Protein AF-0000000084755819 (afdb_homodimer)

Foldseek 3Di:
DQLQPLLDWADFQNAIFGLEAAEQQAQAPVLLAAGHPDLVLQLVQLLLRVVSPGQEYEYFCQRNNLRSLLSNQVNAPVHDPRHAYEYEAQWHADPVGDIDGQQALVSRVVRLVSSCVSNVHQAHEEYAYEDVVPPQAADDDESVRSLVSVVVVVVVVRYPAYAYERYDLVNVVVSVVVDDHQEYEYADWLQRHPCLVVQVVCLVVSHAYEHPDHPPDADPVLVVLLCVLCVVQVADSLLSGLLLQSVSGVRYRYHDYDSHNVVSSSNSNSSVDDRDPVSNVSSNVNND/DQLQPLLDWADFQNAIFGQEAAEQQAQAPVLLAAGHPDLVLLLVQLLLRVVSPGQEYEYFCQRNNLRSLLSNQVNAPVHDPRHAYEYEAQWHADPVGDIDGQQALVSRVVRLVSSCVSNVHQAHEEYAYEDVVPPQAADDDESVRSLVSVVVVVVVVRYPAYAYERYDLVNVVVSVVVDDHQEYEYADWLQRHPCLVVQVVCLVVSHAYEHPDHPPDADPVLVVLLCVLCVVQVADSLLSGLLLQSVSGVRYRYHDYDSHNVVSSSNSNSSVDDRDPVSNVSSNVNND

Structure (mmCIF, N/CA/C/O backbone):
data_AF-0000000084755819-model_v1
#
loop_
_entity.id
_entity.type
_entity.pdbx_description
1 polymer 'Aldo/keto reductase'
#
loop_
_atom_site.group_PDB
_atom_site.id
_atom_site.type_symbol
_atom_site.label_atom_id
_atom_site.label_alt_id
_atom_site.label_comp_id
_atom_site.label_asym_id
_atom_site.label_entity_id
_atom_site.label_seq_id
_atom_site.pdbx_PDB_ins_code
_atom_site.Cartn_x
_atom_site.Cartn_y
_atom_site.Cartn_z
_atom_site.occupancy
_atom_site.B_iso_or_equiv
_atom_site.auth_seq_id
_atom_site.auth_comp_id
_atom_site.auth_asym_id
_atom_site.auth_atom_id
_atom_site.pdbx_PDB_model_num
ATOM 1 N N . MET A 1 1 ? 19.719 18.703 23.875 1 52.47 1 MET A N 1
ATOM 2 C CA . MET A 1 1 ? 19.031 19.266 22.719 1 52.47 1 MET A CA 1
ATOM 3 C C . MET A 1 1 ? 18.078 18.25 22.094 1 52.47 1 MET A C 1
ATOM 5 O O . MET A 1 1 ? 18.391 17.062 22.016 1 52.47 1 MET A O 1
ATOM 9 N N . SER A 1 2 ? 16.766 18.609 21.938 1 78.69 2 SER A N 1
ATOM 10 C CA . SER A 1 2 ? 15.734 17.688 21.453 1 78.69 2 SER A CA 1
ATOM 11 C C . SER A 1 2 ? 16.047 17.172 20.047 1 78.69 2 SER A C 1
ATOM 13 O O . SER A 1 2 ? 16.672 17.891 19.266 1 78.69 2 SER A O 1
ATOM 15 N N . SER A 1 3 ? 16 15.883 19.922 1 88.38 3 SER A N 1
ATOM 16 C CA . SER A 1 3 ? 16.281 15.258 18.641 1 88.38 3 SER A CA 1
ATOM 17 C C . SER A 1 3 ? 15.578 15.992 17.5 1 88.38 3 SER A C 1
ATOM 19 O O . SER A 1 3 ? 16.047 15.977 16.359 1 88.38 3 SER A O 1
ATOM 21 N N . VAL A 1 4 ? 14.602 16.766 17.844 1 93.12 4 VAL A N 1
ATOM 22 C CA . VAL A 1 4 ? 13.781 17.453 16.859 1 93.12 4 VAL A CA 1
ATOM 23 C C . VAL A 1 4 ? 14.609 18.547 16.172 1 93.12 4 VAL A C 1
ATOM 25 O O . VAL A 1 4 ? 14.469 18.781 14.977 1 93.12 4 VAL A O 1
ATOM 28 N N . THR A 1 5 ? 15.5 19.141 16.906 1 91.94 5 THR A N 1
ATOM 29 C CA . THR A 1 5 ? 16.297 20.25 16.391 1 91.94 5 THR A CA 1
ATOM 30 C C . THR A 1 5 ? 17.266 19.781 15.312 1 91.94 5 THR A C 1
ATOM 32 O O . THR A 1 5 ? 17.734 20.578 14.508 1 91.94 5 THR A O 1
ATOM 35 N N . LEU A 1 6 ? 17.5 18.531 15.305 1 94.5 6 LEU A N 1
ATOM 36 C CA . LEU A 1 6 ? 18.438 17.953 14.336 1 94.5 6 LEU A CA 1
ATOM 37 C C . LEU A 1 6 ? 17.75 17.672 13.008 1 94.5 6 LEU A C 1
ATOM 39 O O . LEU A 1 6 ? 18.406 17.328 12.023 1 94.5 6 LEU A O 1
ATOM 43 N N . SER A 1 7 ? 16.422 17.875 12.914 1 96.25 7 SER A N 1
ATOM 44 C CA . SER A 1 7 ? 15.656 17.578 11.703 1 96.25 7 SER A CA 1
ATOM 45 C C . SER A 1 7 ? 15.836 18.672 10.656 1 96.25 7 SER A C 1
ATOM 47 O O . SER A 1 7 ? 15.484 18.484 9.492 1 96.25 7 SER A O 1
ATOM 49 N N . GLY A 1 8 ? 16.406 19.797 11.016 1 96.69 8 GLY A N 1
ATOM 50 C CA . GLY A 1 8 ? 16.469 20.953 10.148 1 96.69 8 GLY A CA 1
ATOM 51 C C . GLY A 1 8 ? 15.281 21.891 10.297 1 96.69 8 GLY A C 1
ATOM 52 O O . GLY A 1 8 ? 14.422 21.672 11.156 1 96.69 8 GLY A O 1
ATOM 53 N N . VAL A 1 9 ? 15.305 22.969 9.578 1 97.12 9 VAL A N 1
ATOM 54 C CA . VAL A 1 9 ? 14.281 24.016 9.703 1 97.12 9 VAL A CA 1
ATOM 55 C C . VAL A 1 9 ? 13.719 24.344 8.32 1 97.12 9 VAL A C 1
ATOM 57 O O . VAL A 1 9 ? 14.422 24.234 7.316 1 97.12 9 VAL A O 1
ATOM 60 N N . MET A 1 10 ? 12.461 24.688 8.273 1 97.19 10 MET A N 1
ATOM 61 C CA . MET A 1 10 ? 11.758 25.125 7.07 1 97.19 10 MET A CA 1
ATOM 62 C C . MET A 1 10 ? 10.773 26.25 7.383 1 97.19 10 MET A C 1
ATOM 64 O O . MET A 1 10 ? 10.289 26.359 8.508 1 97.19 10 MET A O 1
ATOM 68 N N . THR A 1 11 ? 10.641 27.062 6.434 1 97.12 11 THR A N 1
ATOM 69 C CA . THR A 1 11 ? 9.656 28.125 6.586 1 97.12 11 THR A CA 1
ATOM 70 C C . THR A 1 11 ? 8.258 27.625 6.238 1 97.12 11 THR A C 1
ATOM 72 O O . THR A 1 11 ? 8.062 27 5.191 1 97.12 11 THR A O 1
ATOM 75 N N . LEU A 1 12 ? 7.305 27.859 7.086 1 97.62 12 LEU A N 1
ATOM 76 C CA . LEU A 1 12 ? 5.879 27.625 6.887 1 97.62 12 LEU A CA 1
ATOM 77 C C . LEU A 1 12 ? 5.086 28.922 7.062 1 97.62 12 LEU A C 1
ATOM 79 O O . LEU A 1 12 ? 4.891 29.391 8.188 1 97.62 12 LEU A O 1
ATOM 83 N N . GLY A 1 13 ? 4.668 29.469 5.895 1 95.19 13 GLY A N 1
ATOM 84 C CA . GLY A 1 13 ? 4.203 30.844 5.957 1 95.19 13 GLY A CA 1
ATOM 85 C C . GLY A 1 13 ? 5.293 31.828 6.328 1 95.19 13 GLY A C 1
ATOM 86 O O . GLY A 1 13 ? 6.289 31.969 5.609 1 95.19 13 GLY A O 1
ATOM 87 N N . ASP A 1 14 ? 5.145 32.469 7.465 1 94.81 14 ASP A N 1
ATOM 88 C CA . ASP A 1 14 ? 6.168 33.375 7.918 1 94.81 14 ASP A CA 1
ATOM 89 C C . ASP A 1 14 ? 6.852 32.875 9.188 1 94.81 14 ASP A C 1
ATOM 91 O O . ASP A 1 14 ? 7.547 33.625 9.875 1 94.81 14 ASP A O 1
ATOM 95 N N . ARG A 1 15 ? 6.684 31.594 9.43 1 96.5 15 ARG A N 1
ATOM 96 C CA . ARG A 1 15 ? 7.273 31 10.625 1 96.5 15 ARG A CA 1
ATOM 97 C C . ARG A 1 15 ? 8.367 30 10.25 1 96.5 15 ARG A C 1
ATOM 99 O O . ARG A 1 15 ? 8.266 29.328 9.219 1 96.5 15 ARG A O 1
ATOM 106 N N . GLN A 1 16 ? 9.312 29.938 11.141 1 97.06 16 GLN A N 1
ATOM 107 C CA . GLN A 1 16 ? 10.297 28.859 11.062 1 97.06 16 GLN A CA 1
ATOM 108 C C . GLN A 1 16 ? 9.891 27.688 11.938 1 97.06 16 GLN A C 1
ATOM 110 O O . GLN A 1 16 ? 9.578 27.859 13.117 1 97.06 16 GLN A O 1
ATOM 115 N N . VAL A 1 17 ? 9.859 26.547 11.336 1 98.19 17 VAL A N 1
ATOM 116 C CA . VAL A 1 17 ? 9.5 25.344 12.094 1 98.19 17 VAL A CA 1
ATOM 117 C C . VAL A 1 17 ? 10.555 24.266 11.898 1 98.19 17 VAL A C 1
ATOM 119 O O . VAL A 1 17 ? 11.273 24.266 10.891 1 98.19 17 VAL A O 1
ATOM 122 N N . TYR A 1 18 ? 10.695 23.438 12.914 1 98.25 18 TYR A N 1
ATOM 123 C CA . TYR A 1 18 ? 11.516 22.25 12.719 1 98.25 18 TYR A CA 1
ATOM 124 C C . TYR A 1 18 ? 10.859 21.297 11.734 1 98.25 18 TYR A C 1
ATOM 126 O O . TYR A 1 18 ? 9.625 21.234 11.641 1 98.25 18 TYR A O 1
ATOM 134 N N . ARG A 1 19 ? 11.625 20.516 11.031 1 98.44 19 ARG A N 1
ATOM 135 C CA . ARG A 1 19 ? 11.102 19.734 9.922 1 98.44 19 ARG A CA 1
ATOM 136 C C . ARG A 1 19 ? 10.391 18.469 10.422 1 98.44 19 ARG A C 1
ATOM 138 O O . ARG A 1 19 ? 9.703 17.797 9.656 1 98.44 19 ARG A O 1
ATOM 145 N N . LEU A 1 20 ? 10.562 18.203 11.656 1 98.25 20 LEU A N 1
ATOM 146 C CA . LEU A 1 20 ? 9.82 17.109 12.281 1 98.25 20 LEU A CA 1
ATOM 147 C C . LEU A 1 20 ? 8.734 17.656 13.203 1 98.25 20 LEU A C 1
ATOM 149 O O . LEU A 1 20 ? 9.031 18.219 14.25 1 98.25 20 LEU A O 1
ATOM 153 N N . GLY A 1 21 ? 7.484 17.469 12.789 1 98.44 21 GLY A N 1
ATOM 154 C CA . GLY A 1 21 ? 6.316 17.859 13.562 1 98.44 21 GLY A CA 1
ATOM 155 C C . GLY A 1 21 ? 5.504 16.688 14.062 1 98.44 21 GLY A C 1
ATOM 156 O O . GLY A 1 21 ? 6.059 15.633 14.398 1 98.44 21 GLY A O 1
ATOM 157 N N . TYR A 1 22 ? 4.207 16.969 14.281 1 98.62 22 TYR A N 1
ATOM 158 C CA . TYR A 1 22 ? 3.303 15.953 14.789 1 98.62 22 TYR A CA 1
ATOM 159 C C . TYR A 1 22 ? 1.971 15.984 14.047 1 98.62 22 TYR A C 1
ATOM 161 O O . TYR A 1 22 ? 1.38 17.047 13.867 1 98.62 22 TYR A O 1
ATOM 169 N N . GLY A 1 23 ? 1.531 14.828 13.57 1 98.5 23 GLY A N 1
ATOM 170 C CA . GLY A 1 23 ? 0.205 14.695 12.992 1 98.5 23 GLY A CA 1
ATOM 171 C C . GLY A 1 23 ? -0.818 14.141 13.961 1 98.5 23 GLY A C 1
ATOM 172 O O . GLY A 1 23 ? -0.599 13.086 14.57 1 98.5 23 GLY A O 1
ATOM 173 N N . ALA A 1 24 ? -1.956 14.672 13.984 1 98.25 24 ALA A N 1
ATOM 174 C CA . ALA A 1 24 ? -2.875 14.422 15.094 1 98.25 24 ALA A CA 1
ATOM 175 C C . ALA A 1 24 ? -3.949 13.414 14.703 1 98.25 24 ALA A C 1
ATOM 177 O O . ALA A 1 24 ? -4.82 13.078 15.516 1 98.25 24 ALA A O 1
ATOM 178 N N . MET A 1 25 ? -3.924 12.875 13.516 1 96.06 25 MET A N 1
ATOM 179 C CA . MET A 1 25 ? -4.996 12.031 13 1 96.06 25 MET A CA 1
ATOM 180 C C . MET A 1 25 ? -5.223 10.828 13.906 1 96.06 25 MET A C 1
ATOM 182 O O . MET A 1 25 ? -6.363 10.445 14.156 1 96.06 25 MET A O 1
ATOM 186 N N . GLN A 1 26 ? -4.188 10.289 14.477 1 93.81 26 GLN A N 1
ATOM 187 C CA . GLN A 1 26 ? -4.246 9.031 15.227 1 93.81 26 GLN A CA 1
ATOM 188 C C . GLN A 1 26 ? -4.742 9.266 16.656 1 93.81 26 GLN A C 1
ATOM 190 O O . GLN A 1 26 ? -4.848 8.32 17.438 1 93.81 26 GLN A O 1
ATOM 195 N N . LEU A 1 27 ? -5.004 10.492 16.953 1 97.31 27 LEU A N 1
ATOM 196 C CA . LEU A 1 27 ? -5.543 10.789 18.281 1 97.31 27 LEU A CA 1
ATOM 197 C C . LEU A 1 27 ? -7.051 10.555 18.312 1 97.31 27 LEU A C 1
ATOM 199 O O . LEU A 1 27 ? -7.664 10.602 19.375 1 97.31 27 LEU A O 1
ATOM 203 N N . ALA A 1 28 ? -7.641 10.312 17.156 1 95.38 28 ALA A N 1
ATOM 204 C CA . ALA A 1 28 ? -9.047 9.922 17.094 1 95.38 28 ALA A CA 1
ATOM 205 C C . ALA A 1 28 ? -9.203 8.422 17.312 1 95.38 28 ALA A C 1
ATOM 207 O O . ALA A 1 28 ? -8.219 7.707 17.516 1 95.38 28 ALA A O 1
ATOM 208 N N . GLY A 1 29 ? -10.484 7.965 17.375 1 91.88 29 GLY A N 1
ATOM 209 C CA . GLY A 1 29 ? -10.758 6.543 17.516 1 91.88 29 GLY A CA 1
ATOM 210 C C . GLY A 1 29 ? -10.5 5.754 16.25 1 91.88 29 GLY A C 1
ATOM 211 O O . GLY A 1 29 ? -10.023 6.305 15.258 1 91.88 29 GLY A O 1
ATOM 212 N N . PRO A 1 30 ? -10.789 4.414 16.297 1 84.69 30 PRO A N 1
ATOM 213 C CA . PRO A 1 30 ? -10.625 3.57 15.109 1 84.69 30 PRO A CA 1
ATOM 214 C C . PRO A 1 30 ? -11.328 4.137 13.883 1 84.69 30 PRO A C 1
ATOM 216 O O . PRO A 1 30 ? -12.453 4.645 13.984 1 84.69 30 PRO A O 1
ATOM 219 N N . GLY A 1 31 ? -10.547 4.172 12.766 1 84.25 31 GLY A N 1
ATOM 220 C CA . GLY A 1 31 ? -11.102 4.75 11.547 1 84.25 31 GLY A CA 1
ATOM 221 C C . GLY A 1 31 ? -11.172 6.262 11.586 1 84.25 31 GLY A C 1
ATOM 222 O O . GLY A 1 31 ? -11.945 6.871 10.844 1 84.25 31 GLY A O 1
ATOM 223 N N . VAL A 1 32 ? -10.453 6.879 12.578 1 91.94 32 VAL A N 1
ATOM 224 C CA . VAL A 1 32 ? -10.406 8.328 12.758 1 91.94 32 VAL A CA 1
ATOM 225 C C . VAL A 1 32 ? -11.797 8.852 13.07 1 91.94 32 VAL A C 1
ATOM 227 O O . VAL A 1 32 ? -12.203 9.898 12.562 1 91.94 32 VAL A O 1
ATOM 230 N N . PHE A 1 33 ? -12.531 7.969 13.789 1 91.88 33 PHE A N 1
ATOM 231 C CA . PHE A 1 33 ? -13.914 8.297 14.133 1 91.88 33 PHE A CA 1
ATOM 232 C C . PHE A 1 33 ? -14.156 8.086 15.625 1 91.88 33 PHE A C 1
ATOM 234 O O . PHE A 1 33 ? -13.797 7.047 16.172 1 91.88 33 PHE A O 1
ATOM 241 N N . GLY A 1 34 ? -14.773 9.07 16.188 1 93.62 34 GLY A N 1
ATOM 242 C CA . GLY A 1 34 ? -15.031 8.984 17.609 1 93.62 34 GLY A CA 1
ATOM 243 C C . GLY A 1 34 ? -13.797 9.273 18.453 1 93.62 34 GLY A C 1
ATOM 244 O O . GLY A 1 34 ? -12.742 9.617 17.922 1 93.62 34 GLY A O 1
ATOM 245 N N . PRO A 1 35 ? -13.992 9.234 19.766 1 95.25 35 PRO A N 1
ATOM 246 C CA . PRO A 1 35 ? -12.898 9.523 20.703 1 95.25 35 PRO A CA 1
ATOM 247 C C . PRO A 1 35 ? -11.875 8.398 20.781 1 95.25 35 PRO A C 1
ATOM 249 O O . PRO A 1 35 ? -12.188 7.25 20.453 1 95.25 35 PRO A O 1
ATOM 252 N N . PRO A 1 36 ? -10.664 8.758 21.156 1 95.12 36 PRO A N 1
ATOM 253 C CA . PRO A 1 36 ? -9.695 7.695 21.438 1 95.12 36 PRO A CA 1
ATOM 254 C C . PRO A 1 36 ? -10.094 6.84 22.641 1 95.12 36 PRO A C 1
ATOM 256 O O . PRO A 1 36 ? -10.898 7.27 23.469 1 95.12 36 PRO A O 1
ATOM 259 N N . LYS A 1 37 ? -9.555 5.656 22.688 1 91.31 37 LYS A N 1
ATOM 260 C CA . LYS A 1 37 ? -9.781 4.75 23.812 1 91.31 37 LYS A CA 1
ATOM 261 C C . LYS A 1 37 ? -9.312 5.375 25.125 1 91.31 37 LYS A C 1
ATOM 263 O O . LYS A 1 37 ? -9.938 5.172 26.172 1 91.31 37 LYS A O 1
ATOM 268 N N . ASP A 1 38 ? -8.266 6.18 25.078 1 96.12 38 ASP A N 1
ATOM 269 C CA . ASP A 1 38 ? -7.672 6.805 26.25 1 96.12 38 ASP A CA 1
ATOM 270 C C . ASP A 1 38 ? -7.391 8.281 26.016 1 96.12 38 ASP A C 1
ATOM 272 O O . ASP A 1 38 ? -6.281 8.656 25.625 1 96.12 38 ASP A O 1
ATOM 276 N N . PRO A 1 39 ? -8.344 9.125 26.312 1 96.44 39 PRO A N 1
ATOM 277 C CA . PRO A 1 39 ? -8.164 10.562 26.078 1 96.44 39 PRO A CA 1
ATOM 278 C C . PRO A 1 39 ? -6.992 11.141 26.875 1 96.44 39 PRO A C 1
ATOM 280 O O . PRO A 1 39 ? -6.324 12.062 26.406 1 96.44 39 PRO A O 1
ATOM 283 N N . ASP A 1 40 ? -6.75 10.617 28.016 1 97.56 40 ASP A N 1
ATOM 284 C CA . ASP A 1 40 ? -5.633 11.109 28.812 1 97.56 40 ASP A CA 1
ATOM 285 C C . ASP A 1 40 ? -4.297 10.82 28.141 1 97.56 40 ASP A C 1
ATOM 287 O O . ASP A 1 40 ? -3.373 11.633 28.203 1 97.56 40 ASP A O 1
ATOM 291 N N . ALA A 1 41 ? -4.215 9.672 27.531 1 97.5 41 ALA A N 1
ATOM 292 C CA . ALA A 1 41 ? -3.006 9.344 26.781 1 97.5 41 ALA A CA 1
ATOM 293 C C . ALA A 1 41 ? -2.812 10.297 25.609 1 97.5 41 ALA A C 1
ATOM 295 O O . ALA A 1 41 ? -1.685 10.68 25.297 1 97.5 41 ALA A O 1
ATOM 296 N N . ALA A 1 42 ? -3.902 10.641 24.953 1 98 42 ALA A N 1
ATOM 297 C CA . ALA A 1 42 ? -3.848 11.586 23.844 1 98 42 ALA A CA 1
ATOM 298 C C . ALA A 1 42 ? -3.326 12.945 24.312 1 98 42 ALA A C 1
ATOM 300 O O . ALA A 1 42 ? -2.49 13.555 23.641 1 98 42 ALA A O 1
ATOM 301 N N . ILE A 1 43 ? -3.834 13.352 25.453 1 98.5 43 ILE A N 1
ATOM 302 C CA . ILE A 1 43 ? -3.389 14.617 26.031 1 98.5 43 ILE A CA 1
ATOM 303 C C . ILE A 1 43 ? -1.896 14.547 26.344 1 98.5 43 ILE A C 1
ATOM 305 O O . ILE A 1 43 ? -1.143 15.461 26.016 1 98.5 43 ILE A O 1
ATOM 309 N N . ARG A 1 44 ? -1.464 13.445 26.875 1 98.5 44 ARG A N 1
ATOM 310 C CA . ARG A 1 44 ? -0.064 13.273 27.25 1 98.5 44 ARG A CA 1
ATOM 311 C C . ARG A 1 44 ? 0.838 13.305 26.031 1 98.5 44 ARG A C 1
ATOM 313 O O . ARG A 1 44 ? 1.917 13.898 26.047 1 98.5 44 ARG A O 1
ATOM 320 N N . VAL A 1 45 ? 0.432 12.68 24.969 1 98.5 45 VAL A N 1
ATOM 321 C CA . VAL A 1 45 ? 1.248 12.625 23.75 1 98.5 45 VAL A CA 1
ATOM 322 C C . VAL A 1 45 ? 1.416 14.031 23.188 1 98.5 45 VAL A C 1
ATOM 324 O O . VAL A 1 45 ? 2.508 14.406 22.75 1 98.5 45 VAL A O 1
ATOM 327 N N . LEU A 1 46 ? 0.367 14.805 23.188 1 98.69 46 LEU A N 1
ATOM 328 C CA . LEU A 1 46 ? 0.415 16.172 22.688 1 98.69 46 LEU A CA 1
ATOM 329 C C . LEU A 1 46 ? 1.361 17.031 23.531 1 98.69 46 LEU A C 1
ATOM 331 O O . LEU A 1 46 ? 2.197 17.75 22.984 1 98.69 46 LEU A O 1
ATOM 335 N N . GLN A 1 47 ? 1.255 16.906 24.812 1 98.62 47 GLN A N 1
ATOM 336 C CA . GLN A 1 47 ? 2.121 17.656 25.719 1 98.62 47 GLN A CA 1
ATOM 337 C C . GLN A 1 47 ? 3.58 17.234 25.562 1 98.62 47 GLN A C 1
ATOM 339 O O . GLN A 1 47 ? 4.477 18.078 25.531 1 98.62 47 GLN A O 1
ATOM 344 N N . GLU A 1 48 ? 3.771 15.938 25.406 1 98.25 48 GLU A N 1
ATOM 345 C CA . GLU A 1 48 ? 5.121 15.414 25.219 1 98.25 48 GLU A CA 1
ATOM 346 C C . GLU A 1 48 ? 5.719 15.891 23.906 1 98.25 48 GLU A C 1
ATOM 348 O O . GLU A 1 48 ? 6.922 16.156 23.812 1 98.25 48 GLU A O 1
ATOM 353 N N . ALA A 1 49 ? 4.918 15.938 22.828 1 98.25 49 ALA A N 1
ATOM 354 C CA . ALA A 1 49 ? 5.395 16.406 21.531 1 98.25 49 ALA A CA 1
ATOM 355 C C . ALA A 1 49 ? 5.953 17.828 21.641 1 98.25 49 ALA A C 1
ATOM 357 O O . ALA A 1 49 ? 7.082 18.094 21.203 1 98.25 49 ALA A O 1
ATOM 358 N N . VAL A 1 50 ? 5.223 18.703 22.266 1 97.94 50 VAL A N 1
ATOM 359 C CA . VAL A 1 50 ? 5.633 20.094 22.406 1 97.94 50 VAL A CA 1
ATOM 360 C C . VAL A 1 50 ? 6.824 20.188 23.359 1 97.94 50 VAL A C 1
ATOM 362 O O . VAL A 1 50 ? 7.777 20.922 23.094 1 97.94 50 VAL A O 1
ATOM 365 N N . ALA A 1 51 ? 6.793 19.422 24.438 1 97.31 51 ALA A N 1
ATOM 366 C CA . ALA A 1 51 ? 7.898 19.406 25.391 1 97.31 51 ALA A CA 1
ATOM 367 C C . ALA A 1 51 ? 9.195 18.938 24.734 1 97.31 51 ALA A C 1
ATOM 369 O O . ALA A 1 51 ? 10.281 19.406 25.078 1 97.31 51 ALA A O 1
ATOM 370 N N . ALA A 1 52 ? 9.086 18.078 23.766 1 97.31 52 ALA A N 1
ATOM 371 C CA . ALA A 1 52 ? 10.242 17.516 23.078 1 97.31 52 ALA A CA 1
ATOM 372 C C . ALA A 1 52 ? 10.766 18.484 22.016 1 97.31 52 ALA A C 1
ATOM 374 O O . ALA A 1 52 ? 11.789 18.219 21.375 1 97.31 52 ALA A O 1
ATOM 375 N N . GLY A 1 53 ? 10.039 19.594 21.781 1 96.5 53 GLY A N 1
ATOM 376 C CA . GLY A 1 53 ? 10.562 20.641 20.922 1 96.5 53 GLY A CA 1
ATOM 377 C C . GLY A 1 53 ? 9.781 20.781 19.625 1 96.5 53 GLY A C 1
ATOM 378 O O . GLY A 1 53 ? 10.078 21.672 18.812 1 96.5 53 GLY A O 1
ATOM 379 N N . VAL A 1 54 ? 8.75 19.938 19.391 1 98.12 54 VAL A N 1
ATOM 380 C CA . VAL A 1 54 ? 7.906 20.062 18.203 1 98.12 54 VAL A CA 1
ATOM 381 C C . VAL A 1 54 ? 7.223 21.422 18.188 1 98.12 54 VAL A C 1
ATOM 383 O O . VAL A 1 54 ? 6.625 21.828 19.188 1 98.12 54 VAL A O 1
ATOM 386 N N . ASN A 1 55 ? 7.352 22.078 17.031 1 98.25 55 ASN A N 1
ATOM 387 C CA . ASN A 1 55 ? 6.75 23.406 17.016 1 98.25 55 ASN A CA 1
ATOM 388 C C . ASN A 1 55 ? 5.793 23.578 15.836 1 98.25 55 ASN A C 1
ATOM 390 O O . ASN A 1 55 ? 5.488 24.688 15.43 1 98.25 55 ASN A O 1
ATOM 394 N N . HIS A 1 56 ? 5.363 22.5 15.234 1 98.5 56 HIS A N 1
ATOM 395 C CA . HIS A 1 56 ? 4.203 22.516 14.344 1 98.5 56 HIS A CA 1
ATOM 396 C C . HIS A 1 56 ? 3.395 21.234 14.461 1 98.5 56 HIS A C 1
ATOM 398 O O . HIS A 1 56 ? 3.963 20.141 14.617 1 98.5 56 HIS A O 1
ATOM 404 N N . ILE A 1 57 ? 2.09 21.359 14.492 1 98.75 57 ILE A N 1
ATOM 405 C CA . ILE A 1 57 ? 1.12 20.281 14.586 1 98.75 57 ILE A CA 1
ATOM 406 C C . ILE A 1 57 ? 0.14 20.359 13.422 1 98.75 57 ILE A C 1
ATOM 408 O O . ILE A 1 57 ? -0.362 21.438 13.094 1 98.75 57 ILE A O 1
ATOM 412 N N . ASP A 1 58 ? -0.049 19.234 12.75 1 98.81 58 ASP A N 1
ATOM 413 C CA . ASP A 1 58 ? -1.044 19.109 11.695 1 98.81 58 ASP A CA 1
ATOM 414 C C . ASP A 1 58 ? -2.307 18.422 12.203 1 98.81 58 ASP A C 1
ATOM 416 O O . ASP A 1 58 ? -2.232 17.359 12.82 1 98.81 58 ASP A O 1
ATOM 420 N N . THR A 1 59 ? -3.449 19 11.984 1 98.75 59 THR A N 1
ATOM 421 C CA . THR A 1 59 ? -4.719 18.422 12.422 1 98.75 59 THR A CA 1
ATOM 422 C C . THR A 1 59 ? -5.816 18.703 11.398 1 98.75 59 THR A C 1
ATOM 424 O O . THR A 1 59 ? -5.531 19.031 10.25 1 98.75 59 THR A O 1
ATOM 427 N N . SER A 1 60 ? -7.02 18.344 11.711 1 98.12 60 SER A N 1
ATOM 428 C CA . SER A 1 60 ? -8.258 18.656 11.016 1 98.12 60 SER A CA 1
ATOM 429 C C . SER A 1 60 ? -9.469 18.484 11.93 1 98.12 60 SER A C 1
ATOM 431 O O . SER A 1 60 ? -9.477 17.609 12.797 1 98.12 60 SER A O 1
ATOM 433 N N . ASP A 1 61 ? -10.508 19.25 11.641 1 97.5 61 ASP A N 1
ATOM 434 C CA . ASP A 1 61 ? -11.719 19.141 12.453 1 97.5 61 ASP A CA 1
ATOM 435 C C . ASP A 1 61 ? -12.516 17.891 12.086 1 97.5 61 ASP A C 1
ATOM 437 O O . ASP A 1 61 ? -13.406 17.469 12.828 1 97.5 61 ASP A O 1
ATOM 441 N N . PHE A 1 62 ? -12.219 17.359 10.984 1 94.81 62 PHE A N 1
ATOM 442 C CA . PHE A 1 62 ? -12.969 16.156 10.641 1 94.81 62 PHE A CA 1
ATOM 443 C C . PHE A 1 62 ? -12.328 14.93 11.266 1 94.81 62 PHE A C 1
ATOM 445 O O . PHE A 1 62 ? -12.812 13.812 11.078 1 94.81 62 PHE A O 1
ATOM 452 N N . TYR A 1 63 ? -11.242 15.039 12.023 1 94.88 63 TYR A N 1
ATOM 453 C CA . TYR A 1 63 ? -10.719 13.938 12.828 1 94.88 63 TYR A CA 1
ATOM 454 C C . TYR A 1 63 ? -11.531 13.758 14.109 1 94.88 63 TYR A C 1
ATOM 456 O O . TYR A 1 63 ? -11.492 14.609 15 1 94.88 63 TYR A O 1
ATOM 464 N N . GLY A 1 64 ? -12.25 12.648 14.156 1 90.94 64 GLY A N 1
ATOM 465 C CA . GLY A 1 64 ? -13.062 12.344 15.328 1 90.94 64 GLY A CA 1
ATOM 466 C C . GLY A 1 64 ? -14.5 12.82 15.188 1 90.94 64 GLY A C 1
ATOM 467 O O . GLY A 1 64 ? -15.047 13.422 16.109 1 90.94 64 GLY A O 1
ATOM 468 N N . PRO A 1 65 ? -15.227 13.117 14.266 1 94.75 65 PRO A N 1
ATOM 469 C CA . PRO A 1 65 ? -14.938 14.516 13.969 1 94.75 65 PRO A CA 1
ATOM 470 C C . PRO A 1 65 ? -14.922 15.391 15.219 1 94.75 65 PRO A C 1
ATOM 472 O O . PRO A 1 65 ? -15.539 15.039 16.234 1 94.75 65 PRO A O 1
ATOM 475 N N . HIS A 1 66 ? -14.148 16.516 15.211 1 97.19 66 HIS A N 1
ATOM 476 C CA . HIS A 1 66 ? -14.055 17.578 16.203 1 97.19 66 HIS A CA 1
ATOM 477 C C . HIS A 1 66 ? -13.203 17.156 17.391 1 97.19 66 HIS A C 1
ATOM 479 O O . HIS A 1 66 ? -12.562 18 18.031 1 97.19 66 HIS A O 1
ATOM 485 N N . ILE A 1 67 ? -13.148 15.938 17.641 1 97.56 67 ILE A N 1
ATOM 486 C CA . ILE A 1 67 ? -12.57 15.398 18.875 1 97.56 67 ILE A CA 1
ATOM 487 C C . ILE A 1 67 ? -11.086 15.742 18.938 1 97.56 67 ILE A C 1
ATOM 489 O O . ILE A 1 67 ? -10.602 16.203 19.984 1 97.56 67 ILE A O 1
ATOM 493 N N . THR A 1 68 ? -10.359 15.539 17.891 1 98.25 68 THR A N 1
ATOM 494 C CA . THR A 1 68 ? -8.922 15.75 17.891 1 98.25 68 THR A CA 1
ATOM 495 C C . THR A 1 68 ? -8.586 17.219 18.172 1 98.25 68 THR A C 1
ATOM 497 O O . THR A 1 68 ? -7.695 17.516 18.969 1 98.25 68 THR A O 1
ATOM 500 N N . ASN A 1 69 ? -9.32 18.125 17.547 1 98.75 69 ASN A N 1
ATOM 501 C CA . ASN A 1 69 ? -9.109 19.531 17.812 1 98.75 69 ASN A CA 1
ATOM 502 C C . ASN A 1 69 ? -9.422 19.891 19.266 1 98.75 69 ASN A C 1
ATOM 504 O O . ASN A 1 69 ? -8.711 20.688 19.875 1 98.75 69 ASN A O 1
ATOM 508 N N . GLN A 1 70 ? -10.422 19.281 19.828 1 98.75 70 GLN A N 1
ATOM 509 C CA . GLN A 1 70 ? -10.773 19.5 21.234 1 98.75 70 GLN A CA 1
ATOM 510 C C . GLN A 1 70 ? -9.68 18.984 22.156 1 98.75 70 GLN A C 1
ATOM 512 O O . GLN A 1 70 ? -9.352 19.625 23.156 1 98.75 70 GLN A O 1
ATOM 517 N N . LEU A 1 71 ? -9.117 17.891 21.797 1 98.75 71 LEU A N 1
ATOM 518 C CA . LEU A 1 71 ? -8.008 17.328 22.562 1 98.75 71 LEU A CA 1
ATOM 519 C C . LEU A 1 71 ? -6.785 18.234 22.484 1 98.75 71 LEU A C 1
ATOM 521 O O . LEU A 1 71 ? -6.098 18.438 23.5 1 98.75 71 LEU A O 1
ATOM 525 N N . ILE A 1 72 ? -6.516 18.781 21.344 1 98.88 72 ILE A N 1
ATOM 526 C CA . ILE A 1 72 ? -5.391 19.703 21.172 1 98.88 72 ILE A CA 1
ATOM 527 C C . ILE A 1 72 ? -5.586 20.938 22.047 1 98.88 72 ILE A C 1
ATOM 529 O O . ILE A 1 72 ? -4.664 21.359 22.75 1 98.88 72 ILE A O 1
ATOM 533 N N . ARG A 1 73 ? -6.77 21.484 22.016 1 98.81 73 ARG A N 1
ATOM 534 C CA . ARG A 1 73 ? -7.066 22.656 22.844 1 98.81 73 ARG A CA 1
ATOM 535 C C . ARG A 1 73 ? -6.895 22.344 24.312 1 98.81 73 ARG A C 1
ATOM 537 O O . ARG A 1 73 ? -6.238 23.094 25.047 1 98.81 73 ARG A O 1
ATOM 544 N N . GLN A 1 74 ? -7.441 21.266 24.719 1 98.62 74 GLN A N 1
ATOM 545 C CA . GLN A 1 74 ? -7.355 20.875 26.125 1 98.62 74 GLN A CA 1
ATOM 546 C C . GLN A 1 74 ? -5.902 20.703 26.562 1 98.62 74 GLN A C 1
ATOM 548 O O . GLN A 1 74 ? -5.531 21.094 27.672 1 98.62 74 GLN A O 1
ATOM 553 N N . ALA A 1 75 ? -5.094 20.188 25.719 1 98.75 75 ALA A N 1
ATOM 554 C CA . ALA A 1 75 ? -3.725 19.812 26.062 1 98.75 75 ALA A CA 1
ATOM 555 C C . ALA A 1 75 ? -2.799 21.031 26.016 1 98.75 75 ALA A C 1
ATOM 557 O O . ALA A 1 75 ? -1.839 21.109 26.797 1 98.75 75 ALA A O 1
ATOM 558 N N . LEU A 1 76 ? -3.09 22 25.125 1 98.69 76 LEU A N 1
ATOM 559 C CA . LEU A 1 76 ? -1.991 22.891 24.781 1 98.69 76 LEU A CA 1
ATOM 560 C C . LEU A 1 76 ? -2.406 24.344 24.938 1 98.69 76 LEU A C 1
ATOM 562 O O . LEU A 1 76 ? -1.562 25.25 24.906 1 98.69 76 LEU A O 1
ATOM 566 N N . HIS A 1 77 ? -3.736 24.625 25.062 1 97.75 77 HIS A N 1
ATOM 567 C CA . HIS A 1 77 ? -4.176 26 25.234 1 97.75 77 HIS A CA 1
ATOM 568 C C . HIS A 1 77 ? -3.838 26.516 26.625 1 97.75 77 HIS A C 1
ATOM 570 O O . HIS A 1 77 ? -4.02 25.797 27.625 1 97.75 77 HIS A O 1
ATOM 576 N N . PRO A 1 78 ? -3.404 27.812 26.781 1 97.62 78 PRO A N 1
ATOM 577 C CA . PRO A 1 78 ? -3.057 28.703 25.672 1 97.62 78 PRO A CA 1
ATOM 578 C C . PRO A 1 78 ? -1.822 28.234 24.906 1 97.62 78 PRO A C 1
ATOM 580 O O . PRO A 1 78 ? -0.898 27.688 25.5 1 97.62 78 PRO A O 1
ATOM 583 N N . TYR A 1 79 ? -1.888 28.375 23.688 1 98.12 79 TYR A N 1
ATOM 584 C CA . TYR A 1 79 ? -0.812 27.906 22.828 1 98.12 79 TYR A CA 1
ATOM 585 C C . TYR A 1 79 ? 0.422 28.797 22.969 1 98.12 79 TYR A C 1
ATOM 587 O O . TYR A 1 79 ? 0.308 30.016 23.094 1 98.12 79 TYR A O 1
ATOM 595 N N . SER A 1 80 ? 1.578 28.109 22.906 1 96.06 80 SER A N 1
ATOM 596 C CA . SER A 1 80 ? 2.812 28.875 22.828 1 96.06 80 SER A CA 1
ATOM 597 C C . SER A 1 80 ? 2.885 29.672 21.531 1 96.06 80 SER A C 1
ATOM 599 O O . SER A 1 80 ? 2.391 29.234 20.484 1 96.06 80 SER A O 1
ATOM 601 N N . ASP A 1 81 ? 3.584 30.781 21.578 1 94.06 81 ASP A N 1
ATOM 602 C CA . ASP A 1 81 ? 3.697 31.672 20.422 1 94.06 81 ASP A CA 1
ATOM 603 C C . ASP A 1 81 ? 4.449 31 19.281 1 94.06 81 ASP A C 1
ATOM 605 O O . ASP A 1 81 ? 4.254 31.328 18.109 1 94.06 81 ASP A O 1
ATOM 609 N N . ASP A 1 82 ? 5.25 30.062 19.609 1 94.06 82 ASP A N 1
ATOM 610 C CA . ASP A 1 82 ? 6.109 29.453 18.594 1 94.06 82 ASP A CA 1
ATOM 611 C C . ASP A 1 82 ? 5.441 28.234 17.969 1 94.06 82 ASP A C 1
ATOM 613 O O . ASP A 1 82 ? 5.965 27.656 17.016 1 94.06 82 ASP A O 1
ATOM 617 N N . LEU A 1 83 ? 4.262 27.812 18.469 1 97.88 83 LEU A N 1
ATOM 618 C CA . LEU A 1 83 ? 3.588 26.641 17.938 1 97.88 83 LEU A CA 1
ATOM 619 C C . LEU A 1 83 ? 2.744 26.984 16.719 1 97.88 83 LEU A C 1
ATOM 621 O O . LEU A 1 83 ? 1.885 27.875 16.781 1 97.88 83 LEU A O 1
ATOM 625 N N . CYS A 1 84 ? 3.053 26.375 15.617 1 98.56 84 CYS A N 1
ATOM 626 C CA . CYS A 1 84 ? 2.279 26.531 14.391 1 98.56 84 CYS A CA 1
ATOM 627 C C . CYS A 1 84 ? 1.268 25.406 14.234 1 98.56 84 CYS A C 1
ATOM 629 O O . CYS A 1 84 ? 1.646 24.25 14.07 1 98.56 84 CYS A O 1
ATOM 631 N N . ILE A 1 85 ? -0.012 25.703 14.273 1 98.75 85 ILE A N 1
ATOM 632 C CA . ILE A 1 85 ? -1.048 24.688 14.07 1 98.75 85 ILE A CA 1
ATOM 633 C C . ILE A 1 85 ? -1.57 24.766 12.641 1 98.75 85 ILE A C 1
ATOM 635 O O . ILE A 1 85 ? -2.029 25.828 12.195 1 98.75 85 ILE A O 1
ATOM 639 N N . VAL A 1 86 ? -1.412 23.672 11.883 1 98.88 86 VAL A N 1
ATOM 640 C CA . VAL A 1 86 ? -1.905 23.531 10.516 1 98.88 86 VAL A CA 1
ATOM 641 C C . VAL A 1 86 ? -3.182 22.688 10.516 1 98.88 86 VAL A C 1
ATOM 643 O O . VAL A 1 86 ? -3.266 21.672 11.203 1 98.88 86 VAL A O 1
ATOM 646 N N . THR A 1 87 ? -4.219 23.109 9.859 1 98.81 87 THR A N 1
ATOM 647 C CA . THR A 1 87 ? -5.449 22.328 9.766 1 98.81 87 THR A CA 1
ATOM 648 C C . THR A 1 87 ? -5.867 22.172 8.305 1 98.81 87 THR A C 1
ATOM 650 O O . THR A 1 87 ? -5.098 22.469 7.391 1 98.81 87 THR A O 1
ATOM 653 N N . LYS A 1 88 ? -7.012 21.469 8.117 1 98.19 88 LYS A N 1
ATOM 654 C CA . LYS A 1 88 ? -7.512 21.125 6.785 1 98.19 88 LYS A CA 1
ATOM 655 C C . LYS A 1 88 ? -9.039 21.203 6.742 1 98.19 88 LYS A C 1
ATOM 657 O O . LYS A 1 88 ? -9.703 21.016 7.762 1 98.19 88 LYS A O 1
ATOM 662 N N . VAL A 1 89 ? -9.461 21.547 5.477 1 98.62 89 VAL A N 1
ATOM 663 C CA . VAL A 1 89 ? -10.898 21.641 5.281 1 98.62 89 VAL A CA 1
ATOM 664 C C . VAL A 1 89 ? -11.297 20.938 3.986 1 98.62 89 VAL A C 1
ATOM 666 O O . VAL A 1 89 ? -10.453 20.344 3.309 1 98.62 89 VAL A O 1
ATOM 669 N N . SER A 1 90 ? -12.602 20.859 3.688 1 98 90 SER A N 1
ATOM 670 C CA . SER A 1 90 ? -13.203 20.406 2.438 1 98 90 SER A CA 1
ATOM 671 C C . SER A 1 90 ? -13.773 19 2.576 1 98 90 SER A C 1
ATOM 673 O O . SER A 1 90 ? -14.25 18.422 1.601 1 98 90 SER A O 1
ATOM 675 N N . ALA A 1 91 ? -13.727 18.453 3.771 1 95.62 91 ALA A N 1
ATOM 676 C CA . ALA A 1 91 ? -14.336 17.156 4 1 95.62 91 ALA A CA 1
ATOM 677 C C . ALA A 1 91 ? -15.203 17.172 5.258 1 95.62 91 ALA A C 1
ATOM 679 O O . ALA A 1 91 ? -15.016 18.016 6.141 1 95.62 91 ALA A O 1
ATOM 680 N N . ARG A 1 92 ? -16.141 16.312 5.262 1 94.69 92 ARG A N 1
ATOM 681 C CA . ARG A 1 92 ? -16.938 16.078 6.461 1 94.69 92 ARG A CA 1
ATOM 682 C C . ARG A 1 92 ? -17.188 14.586 6.676 1 94.69 92 ARG A C 1
ATOM 684 O O . ARG A 1 92 ? -17.047 13.789 5.746 1 94.69 92 ARG A O 1
ATOM 691 N N . ARG A 1 93 ? -17.469 14.32 7.934 1 91.75 93 ARG A N 1
ATOM 692 C CA . ARG A 1 93 ? -17.781 12.945 8.297 1 91.75 93 ARG A CA 1
ATOM 693 C C . ARG A 1 93 ? -19.281 12.773 8.516 1 91.75 93 ARG A C 1
ATOM 695 O O . ARG A 1 93 ? -19.938 13.641 9.109 1 91.75 93 ARG A O 1
ATOM 702 N N . ASP A 1 94 ? -19.797 11.625 8.008 1 89.19 94 ASP A N 1
ATOM 703 C CA . ASP A 1 94 ? -21.203 11.375 8.32 1 89.19 94 ASP A CA 1
ATOM 704 C C . ASP A 1 94 ? -21.344 10.43 9.516 1 89.19 94 ASP A C 1
ATOM 706 O O . ASP A 1 94 ? -20.344 10.078 10.148 1 89.19 94 ASP A O 1
ATOM 710 N N . GLU A 1 95 ? -22.562 10.094 9.844 1 87 95 GLU A N 1
ATOM 711 C CA . GLU A 1 95 ? -22.859 9.32 11.047 1 87 95 GLU A CA 1
ATOM 712 C C . GLU A 1 95 ? -22.266 7.914 10.953 1 87 95 GLU A C 1
ATOM 714 O O . GLU A 1 95 ? -22.047 7.258 11.977 1 87 95 GLU A O 1
ATOM 719 N N . LYS A 1 96 ? -22.062 7.496 9.805 1 81.69 96 LYS A N 1
ATOM 720 C CA . LYS A 1 96 ? -21.547 6.148 9.578 1 81.69 96 LYS A CA 1
ATOM 721 C C . LYS A 1 96 ? -20.031 6.156 9.438 1 81.69 96 LYS A C 1
ATOM 723 O O . LYS A 1 96 ? -19.422 5.109 9.258 1 81.69 96 LYS A O 1
ATOM 728 N N . GLY A 1 97 ? -19.406 7.371 9.484 1 83.38 97 GLY A N 1
ATOM 729 C CA . GLY A 1 97 ? -17.953 7.48 9.445 1 83.38 97 GLY A CA 1
ATOM 730 C C . GLY A 1 97 ? -17.406 7.707 8.047 1 83.38 97 GLY A C 1
ATOM 731 O O . GLY A 1 97 ? -16.203 7.758 7.848 1 83.38 97 GLY A O 1
ATOM 732 N N . ASN A 1 98 ? -18.266 7.914 7.086 1 82.25 98 ASN A N 1
ATOM 733 C CA . ASN A 1 98 ? -17.828 8.133 5.711 1 82.25 98 ASN A CA 1
ATOM 734 C C . ASN A 1 98 ? -17.25 9.531 5.52 1 82.25 98 ASN A C 1
ATOM 736 O O . ASN A 1 98 ? -17.734 10.492 6.125 1 82.25 98 ASN A O 1
ATOM 740 N N . TRP A 1 99 ? -16.25 9.539 4.699 1 85.12 99 TRP A N 1
ATOM 741 C CA . TRP A 1 99 ? -15.664 10.812 4.281 1 85.12 99 TRP A CA 1
ATOM 742 C C . TRP A 1 99 ? -16.422 11.398 3.098 1 85.12 99 TRP A C 1
ATOM 744 O O . TRP A 1 99 ? -16.469 10.797 2.018 1 85.12 99 TRP A O 1
ATOM 754 N N . LEU A 1 100 ? -16.969 12.555 3.285 1 90.62 100 LEU A N 1
ATOM 755 C CA . LEU A 1 100 ? -17.766 13.195 2.246 1 90.62 100 LEU A CA 1
ATOM 756 C C . LEU A 1 100 ? -17.141 14.531 1.829 1 90.62 100 LEU A C 1
ATOM 758 O O . LEU A 1 100 ? -16.641 15.273 2.67 1 90.62 100 LEU A O 1
ATOM 762 N N . PRO A 1 101 ? -17.188 14.797 0.527 1 94.75 101 PRO A N 1
ATOM 763 C CA . PRO A 1 101 ? -16.75 16.125 0.091 1 94.75 101 PRO A CA 1
ATOM 764 C C . PRO A 1 101 ? -17.609 17.25 0.668 1 94.75 101 PRO A C 1
ATOM 766 O O . PRO A 1 101 ? -18.828 17.109 0.778 1 94.75 101 PRO A O 1
ATOM 769 N N . ALA A 1 102 ? -17.016 18.266 1.11 1 97.44 102 ALA A N 1
ATOM 770 C CA . ALA A 1 102 ? -17.656 19.484 1.624 1 97.44 102 ALA A CA 1
ATOM 771 C C . ALA A 1 102 ? -16.938 20.734 1.126 1 97.44 102 ALA A C 1
ATOM 773 O O . ALA A 1 102 ? -16.281 21.422 1.901 1 97.44 102 ALA A O 1
ATOM 774 N N . MET A 1 103 ? -17.203 21.062 -0.235 1 98 103 MET A N 1
ATOM 775 C CA . MET A 1 103 ? -16.359 22.094 -0.857 1 98 103 MET A CA 1
ATOM 776 C C . MET A 1 103 ? -17.172 23.328 -1.216 1 98 103 MET A C 1
ATOM 778 O O . MET A 1 103 ? -16.656 24.281 -1.78 1 98 103 MET A O 1
ATOM 782 N N . SER A 1 104 ? -18.453 23.344 -0.817 1 98.19 104 SER A N 1
ATOM 783 C CA . SER A 1 104 ? -19.266 24.531 -1.088 1 98.19 104 SER A CA 1
ATOM 784 C C . SER A 1 104 ? -18.844 25.703 -0.195 1 98.19 104 SER A C 1
ATOM 786 O O . SER A 1 104 ? -18.25 25.5 0.865 1 98.19 104 SER A O 1
ATOM 788 N N . PRO A 1 105 ? -19.188 26.922 -0.624 1 98.5 105 PRO A N 1
ATOM 789 C CA . PRO A 1 105 ? -18.844 28.078 0.203 1 98.5 105 PRO A CA 1
ATOM 790 C C . PRO A 1 105 ? -19.391 27.969 1.627 1 98.5 105 PRO A C 1
ATOM 792 O O . PRO A 1 105 ? -18.656 28.25 2.588 1 98.5 105 PRO A O 1
ATOM 795 N N . ALA A 1 106 ? -20.625 27.516 1.704 1 98.62 106 ALA A N 1
ATOM 796 C CA . ALA A 1 106 ? -21.219 27.375 3.027 1 98.62 106 ALA A CA 1
ATOM 797 C C . ALA A 1 106 ? -20.5 26.312 3.854 1 98.62 106 ALA A C 1
ATOM 799 O O . ALA A 1 106 ? -20.234 26.516 5.043 1 98.62 106 ALA A O 1
ATOM 800 N N . GLU A 1 107 ? -20.172 25.234 3.262 1 98.56 107 GLU A N 1
ATOM 801 C CA . GLU A 1 107 ? -19.484 24.141 3.947 1 98.56 107 GLU A CA 1
ATOM 802 C C . GLU A 1 107 ? -18.078 24.547 4.367 1 98.56 107 GLU A C 1
ATOM 804 O O . GLU A 1 107 ? -17.641 24.234 5.473 1 98.56 107 GLU A O 1
ATOM 809 N N . LEU A 1 108 ? -17.391 25.219 3.531 1 98.88 108 LEU A N 1
ATOM 810 C CA . LEU A 1 108 ? -16.031 25.656 3.828 1 98.88 108 LEU A CA 1
ATOM 811 C C . LEU A 1 108 ? -16.016 26.703 4.941 1 98.88 108 LEU A C 1
ATOM 813 O O . LEU A 1 108 ? -15.148 26.672 5.816 1 98.88 108 LEU A O 1
ATOM 817 N N . THR A 1 109 ? -16.984 27.594 4.867 1 98.81 109 THR A N 1
ATOM 818 C CA . THR A 1 109 ? -17.109 28.594 5.93 1 98.81 109 THR A CA 1
ATOM 819 C C . THR A 1 109 ? -17.344 27.922 7.277 1 98.81 109 THR A C 1
ATOM 821 O O . THR A 1 109 ? -16.672 28.219 8.258 1 98.81 109 THR A O 1
ATOM 824 N N . GLN A 1 110 ? -18.234 27.016 7.25 1 98.56 110 GLN A N 1
ATOM 825 C CA . GLN A 1 110 ? -18.547 26.266 8.477 1 98.56 110 GLN A CA 1
ATOM 826 C C . GLN A 1 110 ? -17.312 25.5 8.969 1 98.56 110 GLN A C 1
ATOM 828 O O . GLN A 1 110 ? -17.047 25.453 10.172 1 98.56 110 GLN A O 1
ATOM 833 N N . ALA A 1 111 ? -16.609 24.891 8.086 1 98.75 111 ALA A N 1
ATOM 834 C CA . ALA A 1 111 ? -15.43 24.109 8.445 1 98.75 111 ALA A CA 1
ATOM 835 C C . ALA A 1 111 ? -14.375 24.984 9.109 1 98.75 111 ALA A C 1
ATOM 837 O O . ALA A 1 111 ? -13.773 24.578 10.109 1 98.75 111 ALA A O 1
ATOM 838 N N . VAL A 1 112 ? -14.125 26.141 8.562 1 98.88 112 VAL A N 1
ATOM 839 C CA . VAL A 1 112 ? -13.148 27.062 9.133 1 98.88 112 VAL A CA 1
ATOM 840 C C . VAL A 1 112 ? -13.609 27.531 10.516 1 98.88 112 VAL A C 1
ATOM 842 O O . VAL A 1 112 ? -12.836 27.516 11.469 1 98.88 112 VAL A O 1
ATOM 845 N N . GLU A 1 113 ? -14.891 27.828 10.625 1 98.69 113 GLU A N 1
ATOM 846 C CA . GLU A 1 113 ? -15.445 28.281 11.898 1 98.69 113 GLU A CA 1
ATOM 847 C C . GLU A 1 113 ? -15.383 27.172 12.945 1 98.69 113 GLU A C 1
ATOM 849 O O . GLU A 1 113 ? -15.086 27.422 14.117 1 98.69 113 GLU A O 1
ATOM 854 N N . ASP A 1 114 ? -15.641 25.984 12.547 1 98.69 114 ASP A N 1
ATOM 855 C CA . ASP A 1 114 ? -15.555 24.844 13.461 1 98.69 114 ASP A CA 1
ATOM 856 C C . ASP A 1 114 ? -14.125 24.641 13.945 1 98.69 114 ASP A C 1
ATOM 858 O O . ASP A 1 114 ? -13.898 24.359 15.125 1 98.69 114 ASP A O 1
ATOM 862 N N . ASN A 1 115 ? -13.125 24.703 13.008 1 98.81 115 ASN A N 1
ATOM 863 C CA . ASN A 1 115 ? -11.734 24.609 13.422 1 98.81 115 ASN A CA 1
ATOM 864 C C . ASN A 1 115 ? -11.391 25.672 14.469 1 98.81 115 ASN A C 1
ATOM 866 O O . ASN A 1 115 ? -10.773 25.359 15.484 1 98.81 115 ASN A O 1
ATOM 870 N N . LEU A 1 116 ? -11.844 26.938 14.203 1 98.88 116 LEU A N 1
ATOM 871 C CA . LEU A 1 116 ? -11.578 28.031 15.133 1 98.88 116 LEU A CA 1
ATOM 872 C C . LEU A 1 116 ? -12.195 27.75 16.5 1 98.88 116 LEU A C 1
ATOM 874 O O . LEU A 1 116 ? -11.523 27.859 17.531 1 98.88 116 LEU A O 1
ATOM 878 N N . ARG A 1 117 ? -13.406 27.328 16.516 1 98.75 117 ARG A N 1
ATOM 879 C CA . ARG A 1 117 ? -14.148 27.078 17.734 1 98.75 117 ARG A CA 1
ATOM 880 C C . ARG A 1 117 ? -13.523 25.938 18.531 1 98.75 117 ARG A C 1
ATOM 882 O O . ARG A 1 117 ? -13.266 26.062 19.734 1 98.75 117 ARG A O 1
ATOM 889 N N . ASN A 1 118 ? -13.211 24.859 17.891 1 98.81 118 ASN A N 1
ATOM 890 C CA . ASN A 1 118 ? -12.758 23.656 18.578 1 98.81 118 ASN A CA 1
ATOM 891 C C . ASN A 1 118 ? -11.297 23.75 19 1 98.81 118 ASN A C 1
ATOM 893 O O . ASN A 1 118 ? -10.875 23.125 19.969 1 98.81 118 ASN A O 1
ATOM 897 N N . LEU A 1 119 ? -10.516 24.594 18.312 1 98.81 119 LEU A N 1
ATOM 898 C CA . LEU A 1 119 ? -9.125 24.828 18.688 1 98.81 119 LEU A CA 1
ATOM 899 C C . LEU A 1 119 ? -9.016 26 19.656 1 98.81 119 LEU A C 1
ATOM 901 O O . LEU A 1 119 ? -7.969 26.188 20.281 1 98.81 119 LEU A O 1
ATOM 905 N N . GLY A 1 120 ? -10.078 26.781 19.812 1 98.62 120 GLY A N 1
ATOM 906 C CA . GLY A 1 120 ? -10.039 27.953 20.656 1 98.62 120 GLY A CA 1
ATOM 907 C C . GLY A 1 120 ? -9.164 29.062 20.109 1 98.62 120 GLY A C 1
ATOM 908 O O . GLY A 1 120 ? -8.375 29.672 20.844 1 98.62 120 GLY A O 1
ATOM 909 N N . LEU A 1 121 ? -9.273 29.312 18.812 1 98.69 121 LEU A N 1
ATOM 910 C CA . LEU A 1 121 ? -8.453 30.312 18.141 1 98.69 121 LEU A CA 1
ATOM 911 C C . LEU A 1 121 ? -9.312 31.406 17.5 1 98.69 121 LEU A C 1
ATOM 913 O O . LEU A 1 121 ? -10.477 31.156 17.156 1 98.69 121 LEU A O 1
ATOM 917 N N . GLU A 1 122 ? -8.766 32.562 17.344 1 98.06 122 GLU A N 1
ATOM 918 C CA . GLU A 1 122 ? -9.43 33.656 16.625 1 98.06 122 GLU A CA 1
ATOM 919 C C . GLU A 1 122 ? -9.031 33.656 15.141 1 98.06 122 GLU A C 1
ATOM 921 O O . GLU A 1 122 ? -9.742 34.188 14.305 1 98.06 122 GLU A O 1
ATOM 926 N N . ARG A 1 123 ? -7.875 33.062 14.875 1 98.5 123 ARG A N 1
ATOM 927 C CA . ARG A 1 123 ? -7.328 33 13.523 1 98.5 123 ARG A CA 1
ATOM 928 C C . ARG A 1 123 ? -6.527 31.703 13.336 1 98.5 123 ARG A C 1
ATOM 930 O O . ARG A 1 123 ? -5.773 31.297 14.227 1 98.5 123 ARG A O 1
ATOM 937 N N . LEU A 1 124 ? -6.738 31.031 12.219 1 98.69 124 LEU A N 1
ATOM 938 C CA . LEU A 1 124 ? -5.965 29.844 11.875 1 98.69 124 LEU A CA 1
ATOM 939 C C . LEU A 1 124 ? -4.664 30.219 11.18 1 98.69 124 LEU A C 1
ATOM 941 O O . LEU A 1 124 ? -4.656 31.094 10.297 1 98.69 124 LEU A O 1
ATOM 945 N N . GLU A 1 125 ? -3.553 29.625 11.602 1 98.38 125 GLU A N 1
ATOM 946 C CA . GLU A 1 125 ? -2.252 29.953 11.023 1 98.38 125 GLU A CA 1
ATOM 947 C C . GLU A 1 125 ? -2.148 29.453 9.586 1 98.38 125 GLU A C 1
ATOM 949 O O . GLU A 1 125 ? -1.792 30.203 8.68 1 98.38 125 GLU A O 1
ATOM 954 N N . VAL A 1 126 ? -2.393 28.219 9.344 1 98.81 126 VAL A N 1
ATOM 955 C CA . VAL A 1 126 ? -2.365 27.609 8.016 1 98.81 126 VAL A CA 1
ATOM 956 C C . VAL A 1 126 ? -3.596 26.734 7.824 1 98.81 126 VAL A C 1
ATOM 958 O O . VAL A 1 126 ? -3.9 25.891 8.672 1 98.81 126 VAL A O 1
ATOM 961 N N . VAL A 1 127 ? -4.332 26.922 6.734 1 98.94 127 VAL A N 1
ATOM 962 C CA . VAL A 1 127 ? -5.449 26.062 6.355 1 98.94 127 VAL A CA 1
ATOM 963 C C . VAL A 1 127 ? -5.168 25.422 4.996 1 98.94 127 VAL A C 1
ATOM 965 O O . VAL A 1 127 ? -5.031 26.109 3.988 1 98.94 127 VAL A O 1
ATOM 968 N N . ASN A 1 128 ? -5.031 24.094 4.969 1 98.94 128 ASN A N 1
ATOM 969 C CA . ASN A 1 128 ? -4.949 23.344 3.715 1 98.94 128 ASN A CA 1
ATOM 970 C C . ASN A 1 128 ? -6.324 23.141 3.094 1 98.94 128 ASN A C 1
ATOM 972 O O . ASN A 1 128 ? -7.23 22.609 3.74 1 98.94 128 ASN A O 1
ATOM 976 N N . LEU A 1 129 ? -6.484 23.578 1.894 1 98.94 129 LEU A N 1
ATOM 977 C CA . LEU A 1 129 ? -7.609 23.141 1.077 1 98.94 129 LEU A CA 1
ATOM 978 C C . LEU A 1 129 ? -7.352 21.75 0.499 1 98.94 129 LEU A C 1
ATOM 980 O O . LEU A 1 129 ? -6.508 21.594 -0.385 1 98.94 129 LEU A O 1
ATOM 984 N N . ARG A 1 130 ? -8.047 20.766 0.984 1 98.38 130 ARG A N 1
ATOM 985 C CA . ARG A 1 130 ? -7.906 19.422 0.434 1 98.38 130 ARG A CA 1
ATOM 986 C C . ARG A 1 130 ? -8.836 19.219 -0.758 1 98.38 130 ARG A C 1
ATOM 988 O O . ARG A 1 130 ? -10.055 19.359 -0.632 1 98.38 130 ARG A O 1
ATOM 995 N N . SER A 1 131 ? -8.266 18.875 -1.881 1 98.19 131 SER A N 1
ATOM 996 C CA . SER A 1 131 ? -9.109 18.547 -3.027 1 98.19 131 SER A CA 1
ATOM 997 C C . SER A 1 131 ? -9.898 17.266 -2.777 1 98.19 131 SER A C 1
ATOM 999 O O . SER A 1 131 ? -9.328 16.234 -2.416 1 98.19 131 SER A O 1
ATOM 1001 N N . MET A 1 132 ? -11.18 17.375 -2.938 1 95.81 132 MET A N 1
ATOM 1002 C CA . MET A 1 132 ? -12.047 16.203 -2.777 1 95.81 132 MET A CA 1
ATOM 1003 C C . MET A 1 132 ? -12.633 15.773 -4.117 1 95.81 132 MET A C 1
ATOM 1005 O O . MET A 1 132 ? -13.664 15.102 -4.156 1 95.81 132 MET A O 1
ATOM 1009 N N . LEU A 1 133 ? -11.945 16.297 -5.16 1 94.31 133 LEU A N 1
ATOM 1010 C CA . LEU A 1 133 ? -12.32 15.789 -6.477 1 94.31 133 LEU A CA 1
ATOM 1011 C C . LEU A 1 133 ? -12.078 14.281 -6.566 1 94.31 133 LEU A C 1
ATOM 1013 O O . LEU A 1 133 ? -12.789 13.586 -7.293 1 94.31 133 LEU A O 1
ATOM 1017 N N . GLY A 1 134 ? -11.133 13.852 -5.906 1 89.44 134 GLY A N 1
ATOM 1018 C CA . GLY A 1 134 ? -10.867 12.453 -5.594 1 89.44 134 GLY A CA 1
ATOM 1019 C C . GLY A 1 134 ? -10.555 12.219 -4.129 1 89.44 134 GLY A C 1
ATOM 1020 O O . GLY A 1 134 ? -9.641 12.836 -3.576 1 89.44 134 GLY A O 1
ATOM 1021 N N . THR A 1 135 ? -11.18 11.273 -3.531 1 84.56 135 THR A N 1
ATOM 1022 C CA . THR A 1 135 ? -11.047 11.07 -2.094 1 84.56 135 THR A CA 1
ATOM 1023 C C . THR A 1 135 ? -9.695 10.43 -1.765 1 84.56 135 THR A C 1
ATOM 1025 O O . THR A 1 135 ? -9.094 10.734 -0.73 1 84.56 135 THR A O 1
ATOM 1028 N N . HIS A 1 136 ? -9.172 9.578 -2.652 1 86.56 136 HIS A N 1
ATOM 1029 C CA . HIS A 1 136 ? -8.023 8.766 -2.273 1 86.56 136 HIS A CA 1
ATOM 1030 C C . HIS A 1 136 ? -6.762 9.234 -2.982 1 86.56 136 HIS A C 1
ATOM 1032 O O . HIS A 1 136 ? -5.684 8.672 -2.775 1 86.56 136 HIS A O 1
ATOM 1038 N N . GLY A 1 137 ? -6.898 10.25 -3.791 1 89.5 137 GLY A N 1
ATOM 1039 C CA . GLY A 1 137 ? -5.754 10.82 -4.484 1 89.5 137 GLY A CA 1
ATOM 1040 C C . GLY A 1 137 ? -6.109 12.016 -5.348 1 89.5 137 GLY A C 1
ATOM 1041 O O . GLY A 1 137 ? -7.289 12.336 -5.523 1 89.5 137 GLY A O 1
ATOM 1042 N N . PRO A 1 138 ? -5.066 12.664 -5.84 1 94.62 138 PRO A N 1
ATOM 1043 C CA . PRO A 1 138 ? -5.301 13.859 -6.656 1 94.62 138 PRO A CA 1
ATOM 1044 C C . PRO A 1 138 ? -5.988 13.539 -7.984 1 94.62 138 PRO A C 1
ATOM 1046 O O . PRO A 1 138 ? -5.609 12.586 -8.664 1 94.62 138 PRO A O 1
ATOM 1049 N N . VAL A 1 139 ? -7.02 14.219 -8.273 1 94.31 139 VAL A N 1
ATOM 1050 C CA . VAL A 1 13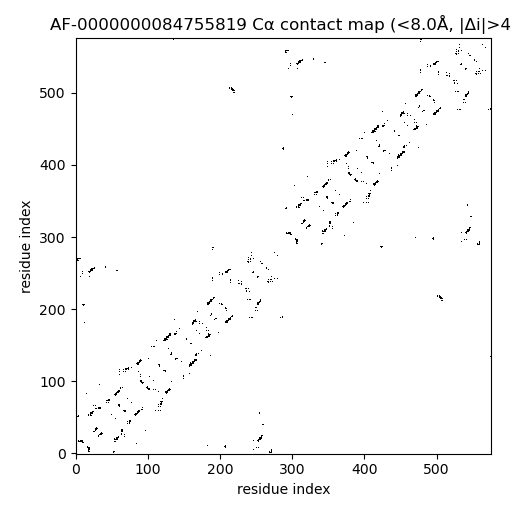9 ? -7.727 14.188 -9.555 1 94.31 139 VAL A CA 1
ATOM 1051 C C . VAL A 1 139 ? -7.828 15.602 -10.117 1 94.31 139 VAL A C 1
ATOM 1053 O O . VAL A 1 139 ? -8.148 16.547 -9.398 1 94.31 139 VAL A O 1
ATOM 1056 N N . GLU A 1 140 ? -7.57 15.672 -11.422 1 96.62 140 GLU A N 1
ATOM 1057 C CA . GLU A 1 140 ? -7.594 16.984 -12.039 1 96.62 140 GLU A CA 1
ATOM 1058 C C . GLU A 1 140 ? -9 17.578 -12.023 1 96.62 140 GLU A C 1
ATOM 1060 O O . GLU A 1 140 ? -9.992 16.859 -12.07 1 96.62 140 GLU A O 1
ATOM 1065 N N . GLY A 1 141 ? -9.023 18.875 -11.977 1 97.38 141 GLY A N 1
ATOM 1066 C CA . GLY A 1 141 ? -10.211 19.688 -11.891 1 97.38 141 GLY A CA 1
ATOM 1067 C C . GLY A 1 141 ? -9.969 21.031 -11.211 1 97.38 141 GLY A C 1
ATOM 1068 O O . GLY A 1 141 ? -8.977 21.203 -10.508 1 97.38 141 GLY A O 1
ATOM 1069 N N . SER A 1 142 ? -10.852 21.953 -11.453 1 97.94 142 SER A N 1
ATOM 1070 C CA . SER A 1 142 ? -10.648 23.297 -10.93 1 97.94 142 SER A CA 1
ATOM 1071 C C . SER A 1 142 ? -10.922 23.359 -9.43 1 97.94 142 SER A C 1
ATOM 1073 O O . SER A 1 142 ? -11.914 22.797 -8.953 1 97.94 142 SER A O 1
ATOM 1075 N N . LEU A 1 143 ? -10.039 24.094 -8.727 1 98.5 143 LEU A N 1
ATOM 1076 C CA . LEU A 1 143 ? -10.234 24.375 -7.312 1 98.5 143 LEU A CA 1
ATOM 1077 C C . LEU A 1 143 ? -10.477 25.859 -7.086 1 98.5 143 LEU A C 1
ATOM 1079 O O . LEU A 1 143 ? -10.414 26.344 -5.949 1 98.5 143 LEU A O 1
ATOM 1083 N N . GLU A 1 144 ? -10.75 26.531 -8.125 1 98.5 144 GLU A N 1
ATOM 1084 C CA . GLU A 1 144 ? -10.859 27.984 -8.055 1 98.5 144 GLU A CA 1
ATOM 1085 C C . GLU A 1 144 ? -11.984 28.406 -7.109 1 98.5 144 GLU A C 1
ATOM 1087 O O . GLU A 1 144 ? -11.797 29.297 -6.27 1 98.5 144 GLU A O 1
ATOM 1092 N N . GLU A 1 145 ? -13.102 27.781 -7.23 1 98.31 145 GLU A N 1
ATOM 1093 C CA . GLU A 1 145 ? -14.258 28.188 -6.441 1 98.31 145 GLU A CA 1
ATOM 1094 C C . GLU A 1 145 ? -14.023 27.953 -4.949 1 98.31 145 GLU A C 1
ATOM 1096 O O . GLU A 1 145 ? -14.164 28.875 -4.145 1 98.31 145 GLU A O 1
ATOM 1101 N N . PRO A 1 146 ? -13.609 26.75 -4.551 1 98.75 146 PRO A N 1
ATOM 1102 C CA . PRO A 1 146 ? -13.359 26.578 -3.115 1 98.75 146 PRO A CA 1
ATOM 1103 C C . PRO A 1 146 ? -12.195 27.422 -2.613 1 98.75 146 PRO A C 1
ATOM 1105 O O . PRO A 1 146 ? -12.227 27.906 -1.479 1 98.75 146 PRO A O 1
ATOM 1108 N N . LEU A 1 147 ? -11.219 27.672 -3.41 1 98.88 147 LEU A N 1
ATOM 1109 C CA . LEU A 1 147 ? -10.094 28.5 -3.008 1 98.88 147 LEU A CA 1
ATOM 1110 C C . LEU A 1 147 ? -10.531 29.953 -2.832 1 98.88 147 LEU A C 1
ATOM 1112 O O . LEU A 1 147 ? -10.078 30.641 -1.908 1 98.88 147 LEU A O 1
ATOM 1116 N N . THR A 1 148 ? -11.383 30.406 -3.693 1 98.81 148 THR A N 1
ATOM 1117 C CA . THR A 1 148 ? -11.914 31.766 -3.578 1 98.81 148 THR A CA 1
ATOM 1118 C C . THR A 1 148 ? -12.648 31.938 -2.252 1 98.81 148 THR A C 1
ATOM 1120 O O . THR A 1 148 ? -12.531 33 -1.608 1 98.81 148 THR A O 1
ATOM 1123 N N . THR A 1 149 ? -13.375 30.953 -1.868 1 98.88 149 THR A N 1
ATOM 1124 C CA . THR A 1 149 ? -14.055 30.984 -0.578 1 98.88 149 THR A CA 1
ATOM 1125 C C . THR A 1 149 ? -13.047 31.141 0.56 1 98.88 149 THR A C 1
ATOM 1127 O O . THR A 1 149 ? -13.242 31.938 1.469 1 98.88 149 THR A O 1
ATOM 1130 N N . LEU A 1 150 ? -11.938 30.391 0.528 1 98.94 150 LEU A N 1
ATOM 1131 C CA . LEU A 1 150 ? -10.922 30.5 1.576 1 98.94 150 LEU A CA 1
ATOM 1132 C C . LEU A 1 150 ? -10.266 31.875 1.564 1 98.94 150 LEU A C 1
ATOM 1134 O O . LEU A 1 150 ? -9.898 32.406 2.619 1 98.94 150 LEU A O 1
ATOM 1138 N N . LEU A 1 151 ? -10.117 32.438 0.392 1 98.81 151 LEU A N 1
ATOM 1139 C CA . LEU A 1 151 ? -9.531 33.781 0.277 1 98.81 151 LEU A CA 1
ATOM 1140 C C . LEU A 1 151 ? -10.43 34.812 0.913 1 98.81 151 LEU A C 1
ATOM 1142 O O . LEU A 1 151 ? -9.945 35.781 1.521 1 98.81 151 LEU A O 1
ATOM 1146 N N . GLU A 1 152 ? -11.719 34.656 0.741 1 98.81 152 GLU A N 1
ATOM 1147 C CA . GLU A 1 152 ? -12.664 35.562 1.397 1 98.81 152 GLU A CA 1
ATOM 1148 C C . GLU A 1 152 ? -12.562 35.469 2.916 1 98.81 152 GLU A C 1
ATOM 1150 O O . GLU A 1 152 ? -12.586 36.469 3.615 1 98.81 152 GLU A O 1
ATOM 1155 N N . LEU A 1 153 ? -12.43 34.281 3.369 1 98.88 153 LEU A N 1
ATOM 1156 C CA . LEU A 1 153 ? -12.297 34.062 4.805 1 98.88 153 LEU A CA 1
ATOM 1157 C C . LEU A 1 153 ? -10.961 34.594 5.316 1 98.88 153 LEU A C 1
ATOM 1159 O O . LEU A 1 153 ? -10.875 35.062 6.445 1 98.88 153 LEU A O 1
ATOM 1163 N N . LYS A 1 154 ? -9.938 34.5 4.508 1 98.81 154 LYS A N 1
ATOM 1164 C CA . LYS A 1 154 ? -8.641 35.094 4.824 1 98.81 154 LYS A CA 1
ATOM 1165 C C . LYS A 1 154 ? -8.742 36.625 4.906 1 98.81 154 LYS A C 1
ATOM 1167 O O . LYS A 1 154 ? -8.195 37.25 5.828 1 98.81 154 LYS A O 1
ATOM 1172 N N . ALA A 1 155 ? -9.453 37.219 4.016 1 98.56 155 ALA A N 1
ATOM 1173 C CA . ALA A 1 155 ? -9.656 38.656 3.998 1 98.56 155 ALA A CA 1
ATOM 1174 C C . ALA A 1 155 ? -10.406 39.125 5.242 1 98.56 155 ALA A C 1
ATOM 1176 O O . ALA A 1 155 ? -10.188 40.25 5.723 1 98.56 155 ALA A O 1
ATOM 1177 N N . ARG A 1 156 ? -11.203 38.25 5.746 1 98.5 156 ARG A N 1
ATOM 1178 C CA . ARG A 1 156 ? -11.961 38.531 6.953 1 98.5 156 ARG A CA 1
ATOM 1179 C C . ARG A 1 156 ? -11.109 38.344 8.203 1 98.5 156 ARG A C 1
ATOM 1181 O O . ARG A 1 156 ? -11.562 38.625 9.312 1 98.5 156 ARG A O 1
ATOM 1188 N N . GLY A 1 157 ? -9.914 37.781 8.047 1 98.56 157 GLY A N 1
ATOM 1189 C CA . GLY A 1 157 ? -8.969 37.656 9.148 1 98.56 157 GLY A CA 1
ATOM 1190 C C . GLY A 1 157 ? -9.016 36.312 9.836 1 98.56 157 GLY A C 1
ATOM 1191 O O . GLY A 1 157 ? -8.352 36.125 10.859 1 98.56 157 GLY A O 1
ATOM 1192 N N . LEU A 1 158 ? -9.727 35.312 9.281 1 98.88 158 LEU A N 1
ATOM 1193 C CA . LEU A 1 158 ? -9.922 34.031 9.945 1 98.88 158 LEU A CA 1
ATOM 1194 C C . LEU A 1 158 ? -8.805 33.062 9.594 1 98.88 158 LEU A C 1
ATOM 1196 O O . LEU A 1 158 ? -8.617 32.062 10.273 1 98.88 158 LEU A O 1
ATOM 1200 N N . ILE A 1 159 ? -8.078 33.312 8.508 1 98.88 159 ILE A N 1
ATOM 1201 C CA . ILE A 1 159 ? -6.988 32.469 8.016 1 98.88 159 ILE A CA 1
ATOM 1202 C C . ILE A 1 159 ? -5.766 33.344 7.734 1 98.88 159 ILE A C 1
ATOM 1204 O O . ILE A 1 159 ? -5.883 34.406 7.137 1 98.88 159 ILE A O 1
ATOM 1208 N N . ARG A 1 160 ? -4.586 32.938 8.188 1 98.62 160 ARG A N 1
ATOM 1209 C CA . ARG A 1 160 ? -3.377 33.688 7.887 1 98.62 160 ARG A CA 1
ATOM 1210 C C . ARG A 1 160 ? -2.736 33.219 6.586 1 98.62 160 ARG A C 1
ATOM 1212 O O . ARG A 1 160 ? -2.451 34.031 5.699 1 98.62 160 ARG A O 1
ATOM 1219 N N . HIS A 1 161 ? -2.494 31.906 6.465 1 98.75 161 HIS A N 1
ATOM 1220 C CA . HIS A 1 161 ? -1.847 31.344 5.285 1 98.75 161 HIS A CA 1
ATOM 1221 C C . HIS A 1 161 ? -2.656 30.172 4.723 1 98.75 161 HIS A C 1
ATOM 1223 O O . HIS A 1 161 ? -3.424 29.547 5.445 1 98.75 161 HIS A O 1
ATOM 1229 N N . ILE A 1 162 ? -2.49 29.922 3.412 1 98.94 162 ILE A N 1
ATOM 1230 C CA . ILE A 1 162 ? -3.236 28.875 2.719 1 98.94 162 ILE A CA 1
ATOM 1231 C C . ILE A 1 162 ? -2.27 27.812 2.18 1 98.94 162 ILE A C 1
ATOM 1233 O O . ILE A 1 162 ? -1.219 28.156 1.63 1 98.94 162 ILE A O 1
ATOM 1237 N N . GLY A 1 163 ? -2.523 26.547 2.467 1 98.94 163 GLY A N 1
ATOM 1238 C CA . GLY A 1 163 ? -1.899 25.406 1.815 1 98.94 163 GLY A CA 1
ATOM 1239 C C . GLY A 1 163 ? -2.875 24.578 1.004 1 98.94 163 GLY A C 1
ATOM 1240 O O . GLY A 1 163 ? -4.055 24.922 0.908 1 98.94 163 GLY A O 1
ATOM 1241 N N . LEU A 1 164 ? -2.334 23.578 0.31 1 98.94 164 LEU A N 1
ATOM 1242 C CA . LEU A 1 164 ? -3.141 22.656 -0.481 1 98.94 164 LEU A CA 1
ATOM 1243 C C . LEU A 1 164 ? -2.848 21.219 -0.096 1 98.94 164 LEU A C 1
ATOM 1245 O O . LEU A 1 164 ? -1.75 20.906 0.371 1 98.94 164 LEU A O 1
ATOM 1249 N N . SER A 1 165 ? -3.846 20.375 -0.244 1 98.69 165 SER A N 1
ATOM 1250 C CA . SER A 1 165 ? -3.682 18.938 -0.001 1 98.69 165 SER A CA 1
ATOM 1251 C C . SER A 1 165 ? -4.375 18.125 -1.076 1 98.69 165 SER A C 1
ATOM 1253 O O . SER A 1 165 ? -5.445 18.5 -1.564 1 98.69 165 SER A O 1
ATOM 1255 N N . ASN A 1 166 ? -3.744 16.953 -1.385 1 97.56 166 ASN A N 1
ATOM 1256 C CA . ASN A 1 166 ? -4.336 16.031 -2.35 1 97.56 166 ASN A CA 1
ATOM 1257 C C . ASN A 1 166 ? -4.551 16.703 -3.703 1 97.56 166 ASN A C 1
ATOM 1259 O O . ASN A 1 166 ? -5.648 16.641 -4.262 1 97.56 166 ASN A O 1
ATOM 1263 N N . VAL A 1 167 ? -3.447 17.359 -4.211 1 98.69 167 VAL A N 1
ATOM 1264 C CA . VAL A 1 167 ? -3.578 18.203 -5.402 1 98.69 167 VAL A CA 1
ATOM 1265 C C . VAL A 1 167 ? -2.531 17.781 -6.434 1 98.69 167 VAL A C 1
ATOM 1267 O O . VAL A 1 167 ? -1.536 17.141 -6.098 1 98.69 167 VAL A O 1
ATOM 1270 N N . THR A 1 168 ? -2.791 18.156 -7.668 1 98.19 168 THR A N 1
ATOM 1271 C CA . THR A 1 168 ? -1.847 17.969 -8.766 1 98.19 168 THR A CA 1
ATOM 1272 C C . THR A 1 168 ? -0.941 19.188 -8.914 1 98.19 168 THR A C 1
ATOM 1274 O O . THR A 1 168 ? -1.217 20.25 -8.344 1 98.19 168 THR A O 1
ATOM 1277 N N . ALA A 1 169 ? 0.161 18.984 -9.703 1 98.62 169 ALA A N 1
ATOM 1278 C CA . ALA A 1 169 ? 1.065 20.094 -9.984 1 98.62 169 ALA A CA 1
ATOM 1279 C C . ALA A 1 169 ? 0.327 21.25 -10.656 1 98.62 169 ALA A C 1
ATOM 1281 O O . ALA A 1 169 ? 0.578 22.422 -10.352 1 98.62 169 ALA A O 1
ATOM 1282 N N . ARG A 1 170 ? -0.583 20.938 -11.594 1 98.38 170 ARG A N 1
ATOM 1283 C CA . ARG A 1 170 ? -1.354 21.969 -12.289 1 98.38 170 ARG A CA 1
ATOM 1284 C C . ARG A 1 170 ? -2.252 22.734 -11.32 1 98.38 170 ARG A C 1
ATOM 1286 O O . ARG A 1 170 ? -2.367 23.953 -11.398 1 98.38 170 ARG A O 1
ATOM 1293 N N . GLN A 1 171 ? -2.83 22.031 -10.383 1 98.88 171 GLN A N 1
ATOM 1294 C CA . GLN A 1 171 ? -3.693 22.656 -9.383 1 98.88 171 GLN A CA 1
ATOM 1295 C C . GLN A 1 171 ? -2.895 23.578 -8.469 1 98.88 171 GLN A C 1
ATOM 1297 O O . GLN A 1 171 ? -3.395 24.625 -8.039 1 98.88 171 GLN A O 1
ATOM 1302 N N . VAL A 1 172 ? -1.671 23.203 -8.156 1 98.88 172 VAL A N 1
ATOM 1303 C CA . VAL A 1 172 ? -0.794 24.062 -7.359 1 98.88 172 VAL A CA 1
ATOM 1304 C C . VAL A 1 172 ? -0.492 25.344 -8.125 1 98.88 172 VAL A C 1
ATOM 1306 O O . VAL A 1 172 ? -0.642 26.438 -7.586 1 98.88 172 VAL A O 1
ATOM 1309 N N . ALA A 1 173 ? -0.126 25.172 -9.383 1 98.75 173 ALA A N 1
ATOM 1310 C CA . ALA A 1 173 ? 0.205 26.328 -10.219 1 98.75 173 ALA A CA 1
ATOM 1311 C C . ALA A 1 173 ? -0.989 27.266 -10.359 1 98.75 173 ALA A C 1
ATOM 1313 O O . ALA A 1 173 ? -0.84 28.484 -10.266 1 98.75 173 ALA A O 1
ATOM 1314 N N . ASP A 1 174 ? -2.129 26.719 -10.602 1 98.75 174 ASP A N 1
ATOM 1315 C CA . ASP A 1 174 ? -3.344 27.516 -10.734 1 98.75 174 ASP A CA 1
ATOM 1316 C C . ASP A 1 174 ? -3.643 28.281 -9.445 1 98.75 174 ASP A C 1
ATOM 1318 O O . ASP A 1 174 ? -4.023 29.453 -9.477 1 98.75 174 ASP A O 1
ATOM 1322 N N . ALA A 1 175 ? -3.479 27.609 -8.336 1 98.88 175 ALA A N 1
ATOM 1323 C CA . ALA A 1 175 ? -3.734 28.234 -7.039 1 98.88 175 ALA A CA 1
ATOM 1324 C C . ALA A 1 175 ? -2.756 29.375 -6.773 1 98.88 175 ALA A C 1
ATOM 1326 O O . ALA A 1 175 ? -3.133 30.406 -6.211 1 98.88 175 ALA A O 1
ATOM 1327 N N . GLN A 1 176 ? -1.521 29.172 -7.195 1 98.75 176 GLN A N 1
ATOM 1328 C CA . GLN A 1 176 ? -0.469 30.156 -6.949 1 98.75 176 GLN A CA 1
ATOM 1329 C C . GLN A 1 176 ? -0.744 31.453 -7.703 1 98.75 176 GLN A C 1
ATOM 1331 O O . GLN A 1 176 ? -0.229 32.5 -7.332 1 98.75 176 GLN A O 1
ATOM 1336 N N . LYS A 1 177 ? -1.547 31.391 -8.75 1 98.56 177 LYS A N 1
ATOM 1337 C CA . LYS A 1 177 ? -1.944 32.594 -9.469 1 98.56 177 LYS A CA 1
ATOM 1338 C C . LYS A 1 177 ? -2.891 33.438 -8.633 1 98.56 177 LYS A C 1
ATOM 1340 O O . LYS A 1 177 ? -3.047 34.656 -8.883 1 98.56 177 LYS A O 1
ATOM 1345 N N . LEU A 1 178 ? -3.527 32.875 -7.656 1 98.5 178 LEU A N 1
ATOM 1346 C CA . LEU A 1 178 ? -4.566 33.531 -6.883 1 98.5 178 LEU A CA 1
ATOM 1347 C C . LEU A 1 178 ? -4.031 34 -5.527 1 98.5 178 LEU A C 1
ATOM 1349 O O . LEU A 1 178 ? -4.504 35 -4.969 1 98.5 178 LEU A O 1
ATOM 1353 N N . THR A 1 179 ? -3.09 33.281 -4.953 1 98.5 179 THR A N 1
ATOM 1354 C CA . THR A 1 179 ? -2.58 33.531 -3.613 1 98.5 179 THR A CA 1
ATOM 1355 C C . THR A 1 179 ? -1.273 32.812 -3.367 1 98.5 179 THR A C 1
ATOM 1357 O O . THR A 1 179 ? -1.004 31.781 -4.012 1 98.5 179 THR A O 1
ATOM 1360 N N . PRO A 1 180 ? -0.373 33.312 -2.477 1 98.5 180 PRO A N 1
ATOM 1361 C CA . PRO A 1 180 ? 0.765 32.5 -2.059 1 98.5 180 PRO A CA 1
ATOM 1362 C C . PRO A 1 180 ? 0.337 31.188 -1.41 1 98.5 180 PRO A C 1
ATOM 1364 O O . PRO A 1 180 ? -0.577 31.172 -0.582 1 98.5 180 PRO A O 1
ATOM 1367 N N . ILE A 1 181 ? 0.897 30.094 -1.843 1 98.88 181 ILE A N 1
ATOM 1368 C CA . ILE A 1 181 ? 0.714 28.766 -1.251 1 98.88 181 ILE A CA 1
ATOM 1369 C C . ILE A 1 181 ? 1.928 28.422 -0.394 1 98.88 181 ILE A C 1
ATOM 1371 O O . ILE A 1 181 ? 3.059 28.391 -0.885 1 98.88 181 ILE A O 1
ATOM 1375 N N . VAL A 1 182 ? 1.667 28.016 0.86 1 98.81 182 VAL A N 1
ATOM 1376 C CA . VAL A 1 182 ? 2.805 27.938 1.771 1 98.81 182 VAL A CA 1
ATOM 1377 C C . VAL A 1 182 ? 3.225 26.484 1.956 1 98.81 182 VAL A C 1
ATOM 1379 O O . VAL A 1 182 ? 4.328 26.203 2.432 1 98.81 182 VAL A O 1
ATOM 1382 N N . CYS A 1 183 ? 2.336 25.531 1.628 1 98.94 183 CYS A N 1
ATOM 1383 C CA . CYS A 1 183 ? 2.682 24.109 1.71 1 98.94 183 CYS A CA 1
ATOM 1384 C C . CYS A 1 183 ? 1.742 23.266 0.855 1 98.94 183 CYS A C 1
ATOM 1386 O O . CYS A 1 183 ? 0.648 23.719 0.505 1 98.94 183 CYS A O 1
ATOM 1388 N N . VAL A 1 184 ? 2.223 22.156 0.416 1 98.94 184 VAL A N 1
ATOM 1389 C CA . VAL A 1 184 ? 1.443 21.141 -0.274 1 98.94 184 VAL A CA 1
ATOM 1390 C C . VAL A 1 184 ? 1.527 19.812 0.492 1 98.94 184 VAL A C 1
ATOM 1392 O O . VAL A 1 184 ? 2.621 19.344 0.814 1 98.94 184 VAL A O 1
ATOM 1395 N N . GLN A 1 185 ? 0.363 19.281 0.863 1 98.81 185 GLN A N 1
ATOM 1396 C CA . GLN A 1 185 ? 0.263 18.031 1.617 1 98.81 185 GLN A CA 1
ATOM 1397 C C . GLN A 1 185 ? -0.364 16.922 0.773 1 98.81 185 GLN A C 1
ATOM 1399 O O . GLN A 1 185 ? -1.565 16.953 0.498 1 98.81 185 GLN A O 1
ATOM 1404 N N . ASN A 1 186 ? 0.451 15.984 0.325 1 98.12 186 ASN A N 1
ATOM 1405 C CA . ASN A 1 186 ? 0.034 14.844 -0.484 1 98.12 186 ASN A CA 1
ATOM 1406 C C . ASN A 1 186 ? 0.599 13.531 0.059 1 98.12 186 ASN A C 1
ATOM 1408 O O . ASN A 1 186 ? 1.413 13.539 0.984 1 98.12 186 ASN A O 1
ATOM 1412 N N . GLN A 1 187 ? 0.051 12.445 -0.5 1 96.25 187 GLN A N 1
ATOM 1413 C CA . GLN A 1 187 ? 0.658 11.164 -0.182 1 96.25 187 GLN A CA 1
ATOM 1414 C C . GLN A 1 187 ? 2.014 11.008 -0.866 1 96.25 187 GLN A C 1
ATOM 1416 O O . GLN A 1 187 ? 2.139 11.25 -2.068 1 96.25 187 GLN A O 1
ATOM 1421 N N . TYR A 1 188 ? 2.994 10.703 -0.157 1 97.38 188 TYR A N 1
ATOM 1422 C CA . TYR A 1 188 ? 4.336 10.477 -0.68 1 97.38 188 TYR A CA 1
ATOM 1423 C C . TYR A 1 188 ? 5.18 9.68 0.308 1 97.38 188 TYR A C 1
ATOM 1425 O O . TYR A 1 188 ? 5.145 9.938 1.514 1 97.38 188 TYR A O 1
ATOM 1433 N N . ASN A 1 189 ? 5.832 8.68 -0.13 1 97.62 189 ASN A N 1
ATOM 1434 C CA . ASN A 1 189 ? 6.77 7.875 0.649 1 97.62 189 ASN A CA 1
ATOM 1435 C C . ASN A 1 189 ? 7.672 7.035 -0.251 1 97.62 189 ASN A C 1
ATOM 1437 O O . ASN A 1 189 ? 7.73 7.258 -1.461 1 97.62 189 ASN A O 1
ATOM 1441 N N . ILE A 1 190 ? 8.406 6.102 0.372 1 96.81 190 ILE A N 1
ATOM 1442 C CA . ILE A 1 190 ? 9.422 5.309 -0.314 1 96.81 190 ILE A CA 1
ATOM 1443 C C . ILE A 1 190 ? 8.781 4.52 -1.452 1 96.81 190 ILE A C 1
ATOM 1445 O O . ILE A 1 190 ? 9.359 4.383 -2.529 1 96.81 190 ILE A O 1
ATOM 1449 N N . ALA A 1 191 ? 7.566 4.062 -1.208 1 93.44 191 ALA A N 1
ATOM 1450 C CA . ALA A 1 191 ? 6.891 3.199 -2.172 1 93.44 191 ALA A CA 1
ATOM 1451 C C . ALA A 1 191 ? 6.031 4.016 -3.131 1 93.44 191 ALA A C 1
ATOM 1453 O O . ALA A 1 191 ? 5.695 3.553 -4.223 1 93.44 191 ALA A O 1
ATOM 1454 N N . ASN A 1 192 ? 5.621 5.184 -2.742 1 93.44 192 ASN A N 1
ATOM 1455 C CA . ASN A 1 192 ? 4.785 6.09 -3.521 1 93.44 192 ASN A CA 1
ATOM 1456 C C . ASN A 1 192 ? 5.531 7.371 -3.887 1 93.44 192 ASN A C 1
ATOM 1458 O O . ASN A 1 192 ? 5.531 8.336 -3.121 1 93.44 192 ASN A O 1
ATOM 1462 N N . ARG A 1 193 ? 6.035 7.449 -5.172 1 94.75 193 ARG A N 1
ATOM 1463 C CA . ARG A 1 193 ? 6.957 8.516 -5.551 1 94.75 193 ARG A CA 1
ATOM 1464 C C . ARG A 1 193 ? 6.383 9.359 -6.676 1 94.75 193 ARG A C 1
ATOM 1466 O O . ARG A 1 193 ? 7.129 9.969 -7.453 1 94.75 193 ARG A O 1
ATOM 1473 N N . GLY A 1 194 ? 5.105 9.398 -6.805 1 93.25 194 GLY A N 1
ATOM 1474 C CA . GLY A 1 194 ? 4.445 10.148 -7.863 1 93.25 194 GLY A CA 1
ATOM 1475 C C . GLY A 1 194 ? 4.742 11.633 -7.816 1 93.25 194 GLY A C 1
ATOM 1476 O O . GLY A 1 194 ? 4.66 12.32 -8.836 1 93.25 194 GLY A O 1
ATOM 1477 N N . ASP A 1 195 ? 5.156 12.133 -6.652 1 97.62 195 ASP A N 1
ATOM 1478 C CA . ASP A 1 195 ? 5.305 13.57 -6.461 1 97.62 195 ASP A CA 1
ATOM 1479 C C . ASP A 1 195 ? 6.773 13.984 -6.5 1 97.62 195 ASP A C 1
ATOM 1481 O O . ASP A 1 195 ? 7.129 15.086 -6.082 1 97.62 195 ASP A O 1
ATOM 1485 N N . ASP A 1 196 ? 7.664 13.125 -7.055 1 97.81 196 ASP A N 1
ATOM 1486 C CA . ASP A 1 196 ? 9.078 13.492 -7.105 1 97.81 196 ASP A CA 1
ATOM 1487 C C . ASP A 1 196 ? 9.266 14.852 -7.781 1 97.81 196 ASP A C 1
ATOM 1489 O O . ASP A 1 196 ? 9.883 15.75 -7.215 1 97.81 196 ASP A O 1
ATOM 1493 N N . ALA A 1 197 ? 8.672 15 -8.938 1 98.38 197 ALA A N 1
ATOM 1494 C CA . ALA A 1 197 ? 8.828 16.234 -9.703 1 98.38 197 ALA A CA 1
ATOM 1495 C C . ALA A 1 197 ? 8.195 17.422 -8.977 1 98.38 197 ALA A C 1
ATOM 1497 O O . ALA A 1 197 ? 8.742 18.516 -8.977 1 98.38 197 ALA A O 1
ATOM 1498 N N . LEU A 1 198 ? 7.062 17.219 -8.375 1 98.75 198 LEU A N 1
ATOM 1499 C CA . LEU A 1 198 ? 6.375 18.266 -7.641 1 98.75 198 LEU A CA 1
ATOM 1500 C C . LEU A 1 198 ? 7.203 18.734 -6.445 1 98.75 198 LEU A C 1
ATOM 1502 O O . LEU A 1 198 ? 7.34 19.922 -6.199 1 98.75 198 LEU A O 1
ATOM 1506 N N . ILE A 1 199 ? 7.766 17.766 -5.723 1 98.81 199 ILE A N 1
ATOM 1507 C CA . ILE A 1 199 ? 8.586 18.078 -4.559 1 98.81 199 ILE A CA 1
ATOM 1508 C C . ILE A 1 199 ? 9.781 18.938 -4.977 1 98.81 199 ILE A C 1
ATOM 1510 O O . ILE A 1 199 ? 10.078 19.953 -4.336 1 98.81 199 ILE A O 1
ATOM 1514 N N . ASP A 1 200 ? 10.391 18.562 -6.055 1 98.81 200 ASP A N 1
ATOM 1515 C CA . ASP A 1 200 ? 11.547 19.297 -6.547 1 98.81 200 ASP A CA 1
ATOM 1516 C C . ASP A 1 200 ? 11.156 20.719 -6.969 1 98.81 200 ASP A C 1
ATOM 1518 O O . ASP A 1 200 ? 11.875 21.672 -6.672 1 98.81 200 ASP A O 1
ATOM 1522 N N . ALA A 1 201 ? 10.031 20.828 -7.625 1 98.81 201 ALA A N 1
ATOM 1523 C CA . ALA A 1 201 ? 9.555 22.141 -8.055 1 98.81 201 ALA A CA 1
ATOM 1524 C C . ALA A 1 201 ? 9.242 23.031 -6.859 1 98.81 201 ALA A C 1
ATOM 1526 O O . ALA A 1 201 ? 9.578 24.219 -6.855 1 98.81 201 ALA A O 1
ATOM 1527 N N . LEU A 1 202 ? 8.633 22.484 -5.859 1 98.88 202 LEU A N 1
ATOM 1528 C CA . LEU A 1 202 ? 8.289 23.234 -4.656 1 98.88 202 LEU A CA 1
ATOM 1529 C C . LEU A 1 202 ? 9.539 23.641 -3.889 1 98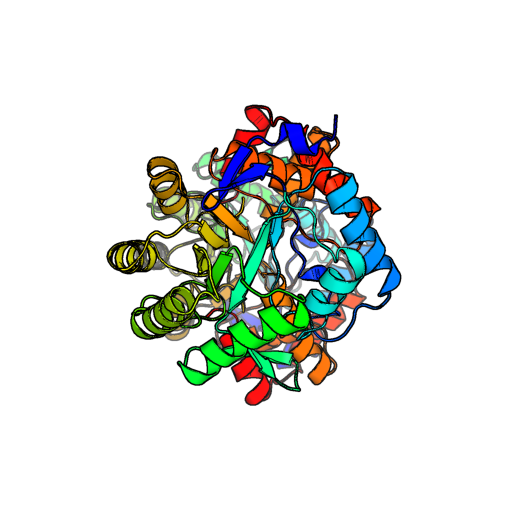.88 202 LEU A C 1
ATOM 1531 O O . LEU A 1 202 ? 9.594 24.734 -3.312 1 98.88 202 LEU A O 1
ATOM 1535 N N . ALA A 1 203 ? 10.523 22.797 -3.893 1 98.69 203 ALA A N 1
ATOM 1536 C CA . ALA A 1 203 ? 11.781 23.094 -3.225 1 98.69 203 ALA A CA 1
ATOM 1537 C C . ALA A 1 203 ? 12.438 24.344 -3.834 1 98.69 203 ALA A C 1
ATOM 1539 O O . ALA A 1 203 ? 12.961 25.188 -3.113 1 98.69 203 ALA A O 1
ATOM 1540 N N . GLN A 1 204 ? 12.359 24.422 -5.125 1 98.44 204 GLN A N 1
ATOM 1541 C CA . GLN A 1 204 ? 12.93 25.562 -5.82 1 98.44 204 GLN A CA 1
ATOM 1542 C C . GLN A 1 204 ? 12.211 26.859 -5.434 1 98.44 204 GLN A C 1
ATOM 1544 O O . GLN A 1 204 ? 12.789 27.938 -5.508 1 98.44 204 GLN A O 1
ATOM 1549 N N . GLN A 1 205 ? 10.992 26.719 -5.027 1 98.31 205 GLN A N 1
ATOM 1550 C CA . GLN A 1 205 ? 10.18 27.875 -4.648 1 98.31 205 GLN A CA 1
ATOM 1551 C C . GLN A 1 205 ? 10.211 28.094 -3.139 1 98.31 205 GLN A C 1
ATOM 1553 O O . GLN A 1 205 ? 9.555 29 -2.625 1 98.31 205 GLN A O 1
ATOM 1558 N N . ASN A 1 206 ? 10.891 27.25 -2.424 1 97.88 206 ASN A N 1
ATOM 1559 C CA . ASN A 1 206 ? 10.945 27.281 -0.966 1 97.88 206 ASN A CA 1
ATOM 1560 C C . ASN A 1 206 ? 9.562 27.094 -0.351 1 97.88 206 ASN A C 1
ATOM 1562 O O . ASN A 1 206 ? 9.195 27.797 0.593 1 97.88 206 ASN A O 1
ATOM 1566 N N . ILE A 1 207 ? 8.789 26.25 -0.976 1 98.75 207 ILE A N 1
ATOM 1567 C CA . ILE A 1 207 ? 7.477 25.859 -0.465 1 98.75 207 ILE A CA 1
ATOM 1568 C C . ILE A 1 207 ? 7.559 24.484 0.186 1 98.75 207 ILE A C 1
ATOM 1570 O O . ILE A 1 207 ? 8.125 23.562 -0.391 1 98.75 207 ILE A O 1
ATOM 1574 N N . ALA A 1 208 ? 7.012 24.344 1.364 1 98.88 208 ALA A N 1
ATOM 1575 C CA . ALA A 1 208 ? 7.066 23.094 2.125 1 98.88 208 ALA A CA 1
ATOM 1576 C C . ALA A 1 208 ? 6.211 22.016 1.474 1 98.88 208 ALA A C 1
ATOM 1578 O O . ALA A 1 208 ? 5.129 22.297 0.954 1 98.88 208 ALA A O 1
ATOM 1579 N N . TYR A 1 209 ? 6.73 20.828 1.408 1 98.88 209 TYR A N 1
ATOM 1580 C CA . TYR A 1 209 ? 5.965 19.625 1.079 1 98.88 209 TYR A CA 1
ATOM 1581 C C . TYR A 1 209 ? 5.77 18.75 2.311 1 98.88 209 TYR A C 1
ATOM 1583 O O . TYR A 1 209 ? 6.734 18.422 3.004 1 98.88 209 TYR A O 1
ATOM 1591 N N . VAL A 1 210 ? 4.469 18.375 2.619 1 98.88 210 VAL A N 1
ATOM 1592 C CA . VAL A 1 210 ? 4.129 17.641 3.828 1 98.88 210 VAL A CA 1
ATOM 1593 C C . VAL A 1 210 ? 3.508 16.297 3.455 1 98.88 210 VAL A C 1
ATOM 1595 O O . VAL A 1 210 ? 2.303 16.203 3.211 1 98.88 210 VAL A O 1
ATOM 1598 N N . PRO A 1 211 ? 4.344 15.258 3.455 1 98.5 211 PRO A N 1
ATOM 1599 C CA . PRO A 1 211 ? 3.809 13.945 3.068 1 98.5 211 PRO A CA 1
ATOM 1600 C C . PRO A 1 211 ? 2.969 13.305 4.168 1 98.5 211 PRO A C 1
ATOM 1602 O O . PRO A 1 211 ? 3.305 13.414 5.352 1 98.5 211 PRO A O 1
ATOM 1605 N N . PHE A 1 212 ? 1.853 12.719 3.738 1 96.81 212 PHE A N 1
ATOM 1606 C CA . PHE A 1 212 ? 1.133 11.883 4.695 1 96.81 212 PHE A CA 1
ATOM 1607 C C . PHE A 1 212 ? 1.249 10.406 4.328 1 96.81 212 PHE A C 1
ATOM 1609 O O . PHE A 1 212 ? 1.594 10.07 3.193 1 96.81 212 PHE A O 1
ATOM 1616 N N . PHE A 1 213 ? 1.196 9.539 5.316 1 93 213 PHE A N 1
ATOM 1617 C CA . PHE A 1 213 ? 1.256 8.086 5.23 1 93 213 PHE A CA 1
ATOM 1618 C C . PHE A 1 213 ? 2.648 7.621 4.82 1 93 213 PHE A C 1
ATOM 1620 O O . PHE A 1 213 ? 2.811 6.961 3.791 1 93 213 PHE A O 1
ATOM 1627 N N . PRO A 1 214 ? 3.594 7.82 5.68 1 93.31 214 PRO A N 1
ATOM 1628 C CA . PRO A 1 214 ? 4.98 7.473 5.355 1 93.31 214 PRO A CA 1
ATOM 1629 C C . PRO A 1 214 ? 5.172 5.973 5.129 1 93.31 214 PRO A C 1
ATOM 1631 O O . PRO A 1 214 ? 6.137 5.562 4.48 1 93.31 214 PRO A O 1
ATOM 1634 N N . LEU A 1 215 ? 4.281 5.129 5.676 1 91.38 215 LEU A N 1
ATOM 1635 C CA . LEU A 1 215 ? 4.375 3.684 5.512 1 91.38 215 LEU A CA 1
ATOM 1636 C C . LEU A 1 215 ? 3.18 3.145 4.734 1 91.38 215 LEU A C 1
ATOM 1638 O O . LEU A 1 215 ? 2.922 1.938 4.738 1 91.38 215 LEU A O 1
ATOM 1642 N N . GLY A 1 216 ? 2.461 4.031 4.184 1 90.69 216 GLY A N 1
ATOM 1643 C CA . GLY A 1 216 ? 1.267 3.609 3.467 1 90.69 216 GLY A CA 1
ATOM 1644 C C . GLY A 1 216 ? 1.547 3.18 2.039 1 90.69 216 GLY A C 1
ATOM 1645 O O . GLY A 1 216 ? 2.393 3.768 1.362 1 90.69 216 GLY A O 1
ATOM 1646 N N . GLY A 1 217 ? 0.804 2.107 1.604 1 90.12 217 GLY A N 1
ATOM 1647 C CA . GLY A 1 217 ? 0.829 1.775 0.188 1 90.12 217 GLY A CA 1
ATOM 1648 C C . GLY A 1 217 ? 1.905 0.768 -0.169 1 90.12 217 GLY A C 1
ATOM 1649 O O . GLY A 1 217 ? 2.172 0.527 -1.349 1 90.12 217 GLY A O 1
ATOM 1650 N N . PHE A 1 218 ? 2.51 0.092 0.808 1 92.5 218 PHE A N 1
ATOM 1651 C CA . PHE A 1 218 ? 3.564 -0.881 0.552 1 92.5 218 PHE A CA 1
ATOM 1652 C C . PHE A 1 218 ? 2.975 -2.24 0.197 1 92.5 218 PHE A C 1
ATOM 1654 O O . PHE A 1 218 ? 2.008 -2.686 0.82 1 92.5 218 PHE A O 1
ATOM 1661 N N . THR A 1 219 ? 3.568 -2.828 -0.836 1 89.38 219 THR A N 1
ATOM 1662 C CA . THR A 1 219 ? 3.361 -4.262 -0.992 1 89.38 219 THR A CA 1
ATOM 1663 C C . THR A 1 219 ? 4.129 -5.039 0.074 1 89.38 219 THR A C 1
ATOM 1665 O O . THR A 1 219 ? 5.027 -4.492 0.722 1 89.38 219 THR A O 1
ATOM 1668 N N . PRO A 1 220 ? 3.787 -6.371 0.237 1 84.06 220 PRO A N 1
ATOM 1669 C CA . PRO A 1 220 ? 4.551 -7.168 1.201 1 84.06 220 PRO A CA 1
ATOM 1670 C C . PRO A 1 220 ? 6.043 -7.211 0.884 1 84.06 220 PRO A C 1
ATOM 1672 O O . PRO A 1 220 ? 6.875 -7.129 1.792 1 84.06 220 PRO A O 1
ATOM 1675 N N . LEU A 1 221 ? 6.41 -7.293 -0.347 1 85.44 221 LEU A N 1
ATOM 1676 C CA . LEU A 1 221 ? 7.812 -7.34 -0.751 1 85.44 221 LEU A CA 1
ATOM 1677 C C . LEU A 1 221 ? 8.508 -6.016 -0.456 1 85.44 221 LEU A C 1
ATOM 1679 O O . LEU A 1 221 ? 9.641 -6 0.028 1 85.44 221 LEU A O 1
ATOM 1683 N N . GLN A 1 222 ? 7.852 -4.953 -0.739 1 90.38 222 GLN A N 1
ATOM 1684 C CA . GLN A 1 222 ? 8.398 -3.631 -0.45 1 90.38 222 GLN A CA 1
ATOM 1685 C C . GLN A 1 222 ? 8.594 -3.432 1.05 1 90.38 222 GLN A C 1
ATOM 1687 O O . GLN A 1 222 ? 9.633 -2.926 1.483 1 90.38 222 GLN A O 1
ATOM 1692 N N . ALA A 1 223 ? 7.602 -3.805 1.812 1 90.94 223 ALA A N 1
ATOM 1693 C CA . ALA A 1 223 ? 7.699 -3.709 3.268 1 90.94 223 ALA A CA 1
ATOM 1694 C C . ALA A 1 223 ? 8.875 -4.531 3.793 1 90.94 223 ALA A C 1
ATOM 1696 O O . ALA A 1 223 ? 9.578 -4.102 4.707 1 90.94 223 ALA A O 1
ATOM 1697 N N . GLN A 1 224 ? 9.031 -5.641 3.209 1 88.44 224 GLN A N 1
ATOM 1698 C CA . GLN A 1 224 ? 10.133 -6.504 3.615 1 88.44 224 GLN A CA 1
ATOM 1699 C C . GLN A 1 224 ? 11.484 -5.832 3.354 1 88.44 224 GLN A C 1
ATOM 1701 O O . GLN A 1 224 ? 12.391 -5.914 4.18 1 88.44 224 GLN A O 1
ATOM 1706 N N . GLU A 1 225 ? 11.633 -5.281 2.221 1 90 225 GLU A N 1
ATOM 1707 C CA . GLU A 1 225 ? 12.867 -4.578 1.899 1 90 225 GLU A CA 1
ATOM 1708 C C . GLU A 1 225 ? 13.133 -3.445 2.889 1 90 225 GLU A C 1
ATOM 1710 O O . GLU A 1 225 ? 14.266 -3.264 3.344 1 90 225 GLU A O 1
ATOM 1715 N N . LEU A 1 226 ? 12.141 -2.682 3.223 1 95 226 LEU A N 1
ATOM 1716 C CA . LEU A 1 226 ? 12.266 -1.634 4.23 1 95 226 LEU A CA 1
ATOM 1717 C C . LEU A 1 226 ? 12.68 -2.223 5.574 1 95 226 LEU A C 1
ATOM 1719 O O . LEU A 1 226 ? 13.562 -1.687 6.25 1 95 226 LEU A O 1
ATOM 1723 N N . ASN A 1 227 ? 12.07 -3.305 5.949 1 93.94 227 ASN A N 1
ATOM 1724 C CA . ASN A 1 227 ? 12.383 -3.969 7.207 1 93.94 227 ASN A CA 1
ATOM 1725 C C . ASN A 1 227 ? 13.836 -4.441 7.246 1 93.94 227 ASN A C 1
ATOM 1727 O O . ASN A 1 227 ? 14.477 -4.391 8.297 1 93.94 227 ASN A O 1
ATOM 1731 N N . GLU A 1 228 ? 14.305 -4.895 6.164 1 91.62 228 GLU A N 1
ATOM 1732 C CA . GLU A 1 228 ? 15.688 -5.34 6.082 1 91.62 228 GLU A CA 1
ATOM 1733 C C . GLU A 1 228 ? 16.656 -4.184 6.336 1 91.62 228 GLU A C 1
ATOM 1735 O O . GLU A 1 228 ? 17.625 -4.328 7.082 1 91.62 228 GLU A O 1
ATOM 1740 N N . VAL A 1 229 ? 16.406 -3.078 5.727 1 95.12 229 VAL A N 1
ATOM 1741 C CA . VAL A 1 229 ? 17.234 -1.897 5.941 1 95.12 229 VAL A CA 1
ATOM 1742 C C . VAL A 1 229 ? 17.156 -1.461 7.402 1 95.12 229 VAL A C 1
ATOM 1744 O O . VAL A 1 229 ? 18.172 -1.129 8.016 1 95.12 229 VAL A O 1
ATOM 1747 N N . ALA A 1 230 ? 15.938 -1.452 7.965 1 96.75 230 ALA A N 1
ATOM 1748 C CA . ALA A 1 230 ? 15.727 -1.079 9.359 1 96.75 230 ALA A CA 1
ATOM 1749 C C . ALA A 1 230 ? 16.547 -1.974 10.297 1 96.75 230 ALA A C 1
ATOM 1751 O O . ALA A 1 230 ? 17.203 -1.485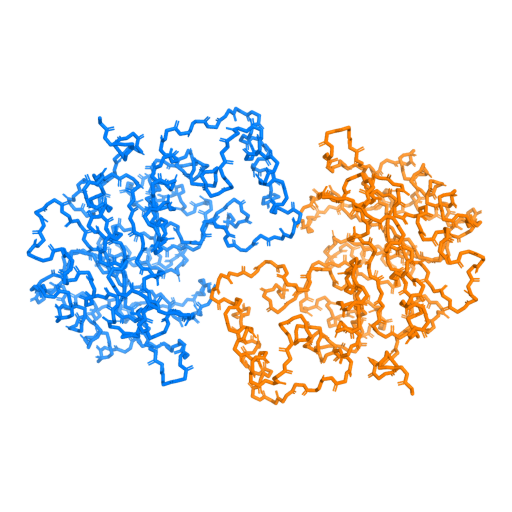 11.219 1 96.75 230 ALA A O 1
ATOM 1752 N N . ALA A 1 231 ? 16.547 -3.211 10.008 1 94.19 231 ALA A N 1
ATOM 1753 C CA . ALA A 1 231 ? 17.281 -4.176 10.812 1 94.19 231 ALA A CA 1
ATOM 1754 C C . ALA A 1 231 ? 18.781 -3.91 10.734 1 94.19 231 ALA A C 1
ATOM 1756 O O . ALA A 1 231 ? 19.484 -3.945 11.75 1 94.19 231 ALA A O 1
ATOM 1757 N N . MET A 1 232 ? 19.266 -3.637 9.57 1 94.31 232 MET A N 1
ATOM 1758 C CA . MET A 1 232 ? 20.688 -3.361 9.352 1 94.31 232 MET A CA 1
ATOM 1759 C C . MET A 1 232 ? 21.125 -2.141 10.148 1 94.31 232 MET A C 1
ATOM 1761 O O . MET A 1 232 ? 22.281 -2.068 10.594 1 94.31 232 MET A O 1
ATOM 1765 N N . LEU A 1 233 ? 20.219 -1.236 10.375 1 96.81 233 LEU A N 1
ATOM 1766 C CA . LEU A 1 233 ? 20.562 0.034 11 1 96.81 233 LEU A CA 1
ATOM 1767 C C . LEU A 1 233 ? 20.141 0.051 12.461 1 96.81 233 LEU A C 1
ATOM 1769 O O . LEU A 1 233 ? 20.281 1.072 13.141 1 96.81 233 LEU A O 1
ATOM 1773 N N . ASP A 1 234 ? 19.562 -1.021 12.969 1 96.19 234 ASP A N 1
ATOM 1774 C CA . ASP A 1 234 ? 19.031 -1.114 14.328 1 96.19 234 ASP A CA 1
ATOM 1775 C C . ASP A 1 234 ? 18.031 0.007 14.609 1 96.19 234 ASP A C 1
ATOM 1777 O O . ASP A 1 234 ? 18.156 0.727 15.602 1 96.19 234 ASP A O 1
ATOM 1781 N N . ALA A 1 235 ? 17.188 0.266 13.664 1 97.31 235 ALA A N 1
ATOM 1782 C CA . ALA A 1 235 ? 16.125 1.251 13.727 1 97.31 235 ALA A CA 1
ATOM 1783 C C . ALA A 1 235 ? 14.781 0.624 13.359 1 97.31 235 ALA A C 1
ATOM 1785 O O . ALA A 1 235 ? 14.734 -0.498 12.844 1 97.31 235 ALA A O 1
ATOM 1786 N N . THR A 1 236 ? 13.672 1.258 13.711 1 96.69 236 THR A N 1
ATOM 1787 C CA . THR A 1 236 ? 12.367 0.789 13.273 1 96.69 236 THR A CA 1
ATOM 1788 C C . THR A 1 236 ? 12.117 1.164 11.812 1 96.69 236 THR A C 1
ATOM 1790 O O . THR A 1 236 ? 12.719 2.111 11.297 1 96.69 236 THR A O 1
ATOM 1793 N N . PRO A 1 237 ? 11.227 0.427 11.133 1 96.88 237 PRO A N 1
ATOM 1794 C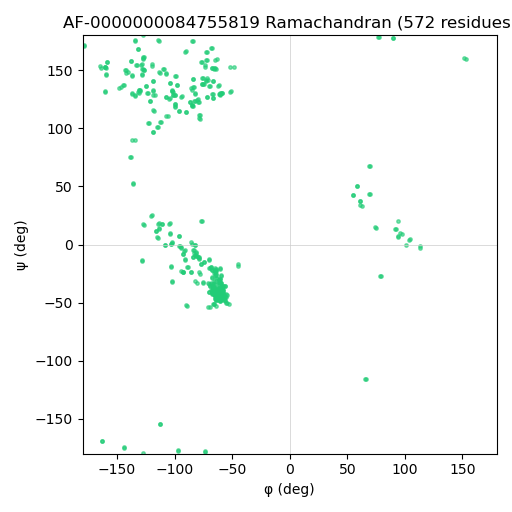 CA . PRO A 1 237 ? 10.875 0.804 9.758 1 96.88 237 PRO A CA 1
ATOM 1795 C C . PRO A 1 237 ? 10.359 2.238 9.656 1 96.88 237 PRO A C 1
ATOM 1797 O O . PRO A 1 237 ? 10.68 2.943 8.695 1 96.88 237 PRO A O 1
ATOM 1800 N N . MET A 1 238 ? 9.633 2.672 10.656 1 97.12 238 MET A N 1
ATOM 1801 C CA . MET A 1 238 ? 9.133 4.043 10.664 1 97.12 238 MET A CA 1
ATOM 1802 C C . MET A 1 238 ? 10.281 5.043 10.727 1 97.12 238 MET A C 1
ATOM 1804 O O . MET A 1 238 ? 10.305 6.016 9.969 1 97.12 238 MET A O 1
ATOM 1808 N N . GLN A 1 239 ? 11.188 4.797 11.562 1 98.06 239 GLN A N 1
ATOM 1809 C CA . GLN A 1 239 ? 12.336 5.688 11.68 1 98.06 239 GLN A CA 1
ATOM 1810 C C . GLN A 1 239 ? 13.094 5.785 10.359 1 98.06 239 GLN A C 1
ATOM 1812 O O . GLN A 1 239 ? 13.484 6.875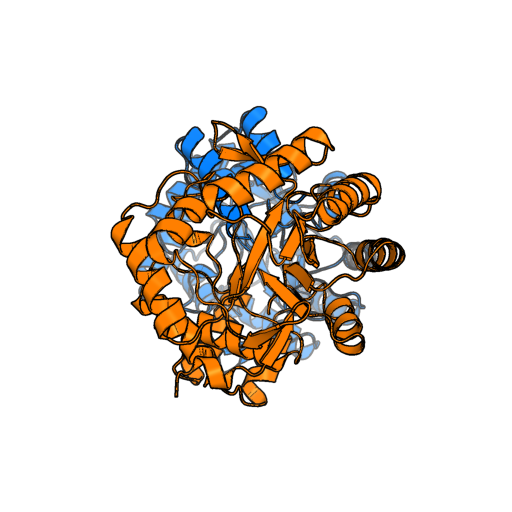 9.938 1 98.06 239 GLN A O 1
ATOM 1817 N N . VAL A 1 240 ? 13.281 4.641 9.719 1 98.31 240 VAL A N 1
ATOM 1818 C CA . VAL A 1 240 ? 14 4.605 8.453 1 98.31 240 VAL A CA 1
ATOM 1819 C C . VAL A 1 240 ? 13.219 5.367 7.387 1 98.31 240 VAL A C 1
ATOM 1821 O O . VAL A 1 240 ? 13.789 6.145 6.621 1 98.31 240 VAL A O 1
ATOM 1824 N N . ALA A 1 241 ? 11.938 5.156 7.348 1 98.31 241 ALA A N 1
ATOM 1825 C CA . ALA A 1 241 ? 11.086 5.852 6.383 1 98.31 241 ALA A CA 1
ATOM 1826 C C . ALA A 1 241 ? 11.148 7.363 6.59 1 98.31 241 ALA A C 1
ATOM 1828 O O . ALA A 1 241 ? 11.273 8.125 5.625 1 98.31 241 ALA A O 1
ATOM 1829 N N . LEU A 1 242 ? 11.07 7.801 7.812 1 98.56 242 LEU A N 1
ATOM 1830 C CA . LEU A 1 242 ? 11.117 9.227 8.133 1 98.56 242 LEU A CA 1
ATOM 1831 C C . LEU A 1 242 ? 12.484 9.812 7.777 1 98.56 242 LEU A C 1
ATOM 1833 O O . LEU A 1 242 ? 12.562 10.898 7.211 1 98.56 242 LEU A O 1
ATOM 1837 N N . ALA A 1 243 ? 13.539 9.102 8.109 1 98.38 243 ALA A N 1
ATOM 1838 C CA . ALA A 1 243 ? 14.883 9.555 7.785 1 98.38 243 ALA A CA 1
ATOM 1839 C C . ALA A 1 243 ? 15.07 9.68 6.273 1 98.38 243 ALA A C 1
ATOM 1841 O O . ALA A 1 243 ? 15.695 10.633 5.797 1 98.38 243 ALA A O 1
ATOM 1842 N N . TRP A 1 244 ? 14.555 8.695 5.551 1 98.5 244 TRP A N 1
ATOM 1843 C CA . TRP A 1 244 ? 14.617 8.766 4.094 1 98.5 244 TRP A CA 1
ATOM 1844 C C . TRP A 1 244 ? 13.938 10.023 3.574 1 98.5 244 TRP A C 1
ATOM 1846 O O . TRP A 1 244 ? 14.477 10.727 2.721 1 98.5 244 TRP A O 1
ATOM 1856 N N . LEU A 1 245 ? 12.758 10.305 4.102 1 98.62 245 LEU A N 1
ATOM 1857 C CA . LEU A 1 245 ? 12.008 11.484 3.68 1 98.62 245 LEU A CA 1
ATOM 1858 C C . LEU A 1 245 ? 12.773 12.766 3.986 1 98.62 245 LEU A C 1
ATOM 1860 O O . LEU A 1 245 ? 12.828 13.672 3.156 1 98.62 245 LEU A O 1
ATOM 1864 N N . LEU A 1 246 ? 13.383 12.867 5.184 1 98.06 246 LEU A N 1
ATOM 1865 C CA . LEU A 1 246 ? 14.156 14.047 5.559 1 98.06 246 LEU A CA 1
ATOM 1866 C C . LEU A 1 246 ? 15.336 14.242 4.613 1 98.06 246 LEU A C 1
ATOM 1868 O O . LEU A 1 246 ? 15.703 15.375 4.289 1 98.06 246 LEU A O 1
ATOM 1872 N N . GLN A 1 247 ? 15.906 13.188 4.125 1 97.5 247 GLN A N 1
ATOM 1873 C CA . GLN A 1 247 ? 17.094 13.266 3.27 1 97.5 247 GLN A CA 1
ATOM 1874 C C . GLN A 1 247 ? 16.688 13.477 1.812 1 97.5 247 GLN A C 1
ATOM 1876 O O . GLN A 1 247 ? 17.484 13.992 1.02 1 97.5 247 GLN A O 1
ATOM 1881 N N . ARG A 1 248 ? 15.523 13.102 1.469 1 97.5 248 ARG A N 1
ATOM 1882 C CA . ARG A 1 248 ? 15.023 13.18 0.099 1 97.5 248 ARG A CA 1
ATOM 1883 C C . ARG A 1 248 ? 15 14.617 -0.396 1 97.5 248 ARG A C 1
ATOM 1885 O O . ARG A 1 248 ? 15.312 14.883 -1.558 1 97.5 248 ARG A O 1
ATOM 1892 N N . SER A 1 249 ? 14.586 15.539 0.39 1 98.31 249 SER A N 1
ATOM 1893 C CA . SER A 1 249 ? 14.508 16.938 -0 1 98.31 249 SER A CA 1
ATOM 1894 C C . SER A 1 249 ? 14.469 17.859 1.222 1 98.31 249 SER A C 1
ATOM 1896 O O . SER A 1 249 ? 13.82 17.531 2.219 1 98.31 249 SER A O 1
ATOM 1898 N N . PRO A 1 250 ? 15.062 19.062 1.142 1 97.88 250 PRO A N 1
ATOM 1899 C CA . PRO A 1 250 ? 15.133 19.953 2.295 1 97.88 250 PRO A CA 1
ATOM 1900 C C . PRO A 1 250 ? 13.797 20.609 2.613 1 97.88 250 PRO A C 1
ATOM 1902 O O . PRO A 1 250 ? 13.617 21.172 3.699 1 97.88 250 PRO A O 1
ATOM 1905 N N . ASN A 1 251 ? 12.867 20.562 1.683 1 98.62 251 ASN A N 1
ATOM 1906 C CA . ASN A 1 251 ? 11.602 21.25 1.919 1 98.62 251 ASN A CA 1
ATOM 1907 C C . ASN A 1 251 ? 10.539 20.297 2.457 1 98.62 251 ASN A C 1
ATOM 1909 O O . ASN A 1 251 ? 9.375 20.672 2.596 1 98.62 251 ASN A O 1
ATOM 1913 N N . ILE A 1 252 ? 10.883 19.062 2.787 1 98.75 252 ILE A N 1
ATOM 1914 C CA . ILE A 1 252 ? 9.914 18.109 3.32 1 98.75 252 ILE A CA 1
ATOM 1915 C C . ILE A 1 252 ? 9.742 18.344 4.82 1 98.75 252 ILE A C 1
ATOM 1917 O O . ILE A 1 252 ? 10.727 18.344 5.57 1 98.75 252 ILE A O 1
ATOM 1921 N N . LEU A 1 253 ? 8.492 18.594 5.246 1 98.69 253 LEU A N 1
ATOM 1922 C CA . LEU A 1 253 ? 8.078 18.672 6.645 1 98.69 253 LEU A CA 1
ATOM 1923 C C . LEU A 1 253 ? 7.309 17.406 7.043 1 98.69 253 LEU A C 1
ATOM 1925 O O . LEU A 1 253 ? 6.324 17.047 6.395 1 98.69 253 LEU A O 1
ATOM 1929 N N . LEU A 1 254 ? 7.734 16.734 8.094 1 98.69 254 LEU A N 1
ATOM 1930 C CA . LEU A 1 254 ? 7.141 15.461 8.477 1 98.69 254 LEU A CA 1
ATOM 1931 C C . LEU A 1 254 ? 6.133 15.656 9.609 1 98.69 254 LEU A C 1
ATOM 1933 O O . LEU A 1 254 ? 6.34 16.484 10.492 1 98.69 254 LEU A O 1
ATOM 1937 N N . ILE A 1 255 ? 5.059 14.836 9.57 1 98.44 255 ILE A N 1
ATOM 1938 C CA . ILE A 1 255 ? 4.027 14.898 10.602 1 98.44 255 ILE A CA 1
ATOM 1939 C C . ILE A 1 255 ? 3.641 13.484 11.031 1 98.44 255 ILE A C 1
ATOM 1941 O O . ILE A 1 255 ? 2.455 13.148 11.062 1 98.44 255 ILE A O 1
ATOM 1945 N N . PRO A 1 256 ? 4.645 12.672 11.391 1 97.62 256 PRO A N 1
ATOM 1946 C CA . PRO A 1 256 ? 4.27 11.328 11.852 1 97.62 256 PRO A CA 1
ATOM 1947 C C . PRO A 1 256 ? 3.359 11.359 13.078 1 97.62 256 PRO A C 1
ATOM 1949 O O . PRO A 1 256 ? 3.66 12.047 14.055 1 97.62 256 PRO A O 1
ATOM 1952 N N . GLY A 1 257 ? 2.27 10.609 12.969 1 95.94 257 GLY A N 1
ATOM 1953 C CA . GLY A 1 257 ? 1.301 10.602 14.055 1 95.94 257 GLY A CA 1
ATOM 1954 C C . GLY A 1 257 ? 1.307 9.312 14.844 1 95.94 257 GLY A C 1
ATOM 1955 O O . GLY A 1 257 ? 1.562 8.242 14.297 1 95.94 257 GLY A O 1
ATOM 1956 N N . THR A 1 258 ? 1.025 9.422 16.141 1 95.56 258 THR A N 1
ATOM 1957 C CA . THR A 1 258 ? 0.874 8.297 17.062 1 95.56 258 THR A CA 1
ATOM 1958 C C . THR A 1 258 ? 0.066 8.711 18.281 1 95.56 258 THR A C 1
ATOM 1960 O O . THR A 1 258 ? -0.059 9.906 18.578 1 95.56 258 THR A O 1
ATOM 1963 N N . SER A 1 259 ? -0.505 7.781 18.891 1 96 259 SER A N 1
ATOM 1964 C CA . SER A 1 259 ? -1.208 8.016 20.156 1 96 259 SER A CA 1
ATOM 1965 C C . SER A 1 259 ? -0.396 7.516 21.344 1 96 259 SER A C 1
ATOM 1967 O O . SER A 1 259 ? -0.891 7.484 22.469 1 96 259 SER A O 1
ATOM 1969 N N . SER A 1 260 ? 0.86 7.145 21.094 1 96.12 260 SER A N 1
ATOM 1970 C CA . SER A 1 260 ? 1.743 6.586 22.109 1 96.12 260 SER A CA 1
ATOM 1971 C C . SER A 1 260 ? 2.975 7.461 22.328 1 96.12 260 SER A C 1
ATOM 1973 O O . SER A 1 260 ? 3.66 7.812 21.359 1 96.12 260 SER A O 1
ATOM 1975 N N . VAL A 1 261 ? 3.252 7.711 23.641 1 97.25 261 VAL A N 1
ATOM 1976 C CA . VAL A 1 261 ? 4.434 8.5 23.953 1 97.25 261 VAL A CA 1
ATOM 1977 C C . VAL A 1 261 ? 5.691 7.758 23.516 1 97.25 261 VAL A C 1
ATOM 1979 O O . VAL A 1 261 ? 6.629 8.367 23 1 97.25 261 VAL A O 1
ATOM 1982 N N . ALA A 1 262 ? 5.688 6.426 23.734 1 96.75 262 ALA A N 1
ATOM 1983 C CA . ALA A 1 262 ? 6.832 5.617 23.328 1 96.75 262 ALA A CA 1
ATOM 1984 C C . ALA A 1 262 ? 7.07 5.727 21.828 1 96.75 262 ALA A C 1
ATOM 1986 O O . ALA A 1 262 ? 8.203 5.945 21.391 1 96.75 262 ALA A O 1
ATOM 1987 N N . HIS A 1 263 ? 6.031 5.637 21 1 96.69 263 HIS A N 1
ATOM 1988 C CA . HIS A 1 263 ? 6.16 5.742 19.547 1 96.69 263 HIS A CA 1
ATOM 1989 C C . HIS A 1 263 ? 6.523 7.16 19.125 1 96.69 263 HIS A C 1
ATOM 1991 O O . HIS A 1 263 ? 7.246 7.355 18.141 1 96.69 263 HIS A O 1
ATOM 1997 N N . LEU A 1 264 ? 5.984 8.156 19.859 1 97.69 264 LEU A N 1
ATOM 1998 C CA . LEU A 1 264 ? 6.363 9.547 19.609 1 97.69 264 LEU A CA 1
ATOM 1999 C C . LEU A 1 264 ? 7.871 9.727 19.719 1 97.69 264 LEU A C 1
ATOM 2001 O O . LEU A 1 264 ? 8.5 10.289 18.812 1 97.69 264 LEU A O 1
ATOM 2005 N N . ARG A 1 265 ? 8.414 9.227 20.766 1 96.81 265 ARG A N 1
ATOM 2006 C CA . ARG A 1 265 ? 9.852 9.359 21 1 96.81 265 ARG A CA 1
ATOM 2007 C C . ARG A 1 265 ? 10.648 8.656 19.906 1 96.81 265 ARG A C 1
ATOM 2009 O O . ARG A 1 265 ? 11.664 9.172 19.438 1 96.81 265 ARG A O 1
ATOM 2016 N N . GLU A 1 266 ? 10.164 7.508 19.531 1 95.94 266 GLU A N 1
ATOM 2017 C CA . GLU A 1 266 ? 10.797 6.781 18.438 1 95.94 266 GLU A CA 1
ATOM 2018 C C . GLU A 1 266 ? 10.766 7.598 17.141 1 95.94 266 GLU A C 1
ATOM 2020 O O . GLU A 1 266 ? 11.766 7.695 16.438 1 95.94 266 GLU A O 1
ATOM 2025 N N . ASN A 1 267 ? 9.602 8.141 16.797 1 97.44 267 ASN A N 1
ATOM 2026 C CA . ASN A 1 267 ? 9.453 8.953 15.594 1 97.44 267 ASN A CA 1
ATOM 2027 C C . ASN A 1 267 ? 10.398 10.148 15.609 1 97.44 267 ASN A C 1
ATOM 2029 O O . ASN A 1 267 ? 11.07 10.43 14.609 1 97.44 267 ASN A O 1
ATOM 2033 N N . LEU A 1 268 ? 10.484 10.828 16.75 1 97.5 268 LEU A N 1
ATOM 2034 C CA . LEU A 1 268 ? 11.312 12.031 16.844 1 97.5 268 LEU A CA 1
ATOM 2035 C C . LEU A 1 268 ? 12.789 11.68 16.719 1 97.5 268 LEU A C 1
ATOM 2037 O O . LEU A 1 268 ? 13.578 12.461 16.203 1 97.5 268 LEU A O 1
ATOM 2041 N N . ALA A 1 269 ? 13.141 10.492 17.109 1 96.69 269 ALA A N 1
ATOM 2042 C CA . ALA A 1 269 ? 14.523 10.031 17.062 1 96.69 269 ALA A CA 1
ATOM 2043 C C . ALA A 1 269 ? 14.977 9.812 15.617 1 96.69 269 ALA A C 1
ATOM 2045 O O . ALA A 1 269 ? 16.172 9.695 15.344 1 96.69 269 ALA A O 1
ATOM 2046 N N . ALA A 1 270 ? 14.086 9.789 14.672 1 97.06 270 ALA A N 1
ATOM 2047 C CA . ALA A 1 270 ? 14.422 9.641 13.258 1 97.06 270 ALA A CA 1
ATOM 2048 C C . ALA A 1 270 ? 15.336 10.773 12.797 1 97.06 270 ALA A C 1
ATOM 2050 O O . ALA A 1 270 ? 16.125 10.602 11.859 1 97.06 270 ALA A O 1
ATOM 2051 N N . ALA A 1 271 ? 15.258 11.906 13.438 1 96.44 271 ALA A N 1
ATOM 2052 C CA . ALA A 1 271 ? 16.047 13.078 13.07 1 96.44 271 ALA A CA 1
ATOM 2053 C C . ALA A 1 271 ? 17.547 12.812 13.258 1 96.44 271 ALA A C 1
ATOM 2055 O O . ALA A 1 271 ? 18.375 13.477 12.648 1 96.44 271 ALA A O 1
ATOM 2056 N N . THR A 1 272 ? 17.844 11.844 14.062 1 95.94 272 THR A N 1
ATOM 2057 C CA . THR A 1 272 ? 19.234 11.547 14.352 1 95.94 272 THR A CA 1
ATOM 2058 C C . THR A 1 272 ? 19.781 10.477 13.406 1 95.94 272 THR A C 1
ATOM 2060 O O . THR A 1 272 ? 20.984 10.203 13.391 1 95.94 272 THR A O 1
ATOM 2063 N N . LEU A 1 273 ? 18.953 9.891 12.641 1 96.5 273 LEU A N 1
ATOM 2064 C CA . LEU A 1 273 ? 19.344 8.781 11.773 1 96.5 273 LEU A CA 1
ATOM 2065 C C . LEU A 1 273 ? 19.797 9.297 10.414 1 96.5 273 LEU A C 1
ATOM 2067 O O . LEU A 1 273 ? 19.031 9.914 9.688 1 96.5 273 LEU A O 1
ATOM 2071 N N . THR A 1 274 ? 21.078 9.109 10.109 1 96.12 274 THR A N 1
ATOM 2072 C CA . THR A 1 274 ? 21.594 9.359 8.766 1 96.12 274 THR A CA 1
ATOM 2073 C C . THR A 1 274 ? 21.719 8.062 7.984 1 96.12 274 THR A C 1
ATOM 2075 O O . THR A 1 274 ? 22.453 7.152 8.391 1 96.12 274 THR A O 1
ATOM 2078 N N . LEU A 1 275 ? 21.031 7.973 6.859 1 97.81 275 LEU A N 1
ATOM 2079 C CA . LEU A 1 275 ? 21.062 6.762 6.047 1 97.81 275 LEU A CA 1
ATOM 2080 C C . LEU A 1 275 ? 22.328 6.719 5.195 1 97.81 275 LEU A C 1
ATOM 2082 O O . LEU A 1 275 ? 22.609 7.66 4.449 1 97.81 275 LEU A O 1
ATOM 2086 N N . PRO A 1 276 ? 23.078 5.621 5.336 1 97.69 276 PRO A N 1
ATOM 2087 C CA . PRO A 1 276 ? 24.25 5.496 4.469 1 97.69 276 PRO A CA 1
ATOM 2088 C C . PRO A 1 276 ? 23.875 5.297 3 1 97.69 276 PRO A C 1
ATOM 2090 O O . PRO A 1 276 ? 22.734 4.949 2.688 1 97.69 276 PRO A O 1
ATOM 2093 N N . ALA A 1 277 ? 24.875 5.41 2.145 1 96.62 277 ALA A N 1
ATOM 2094 C CA . ALA A 1 277 ? 24.672 5.387 0.7 1 96.62 277 ALA A CA 1
ATOM 2095 C C . ALA A 1 277 ? 24.062 4.059 0.253 1 96.62 277 ALA A C 1
ATOM 2097 O O . ALA A 1 277 ? 23.172 4.027 -0.598 1 96.62 277 ALA A O 1
ATOM 2098 N N . GLY A 1 278 ? 24.578 2.992 0.76 1 95.12 278 GLY A N 1
ATOM 2099 C CA . GLY A 1 278 ? 24.047 1.682 0.411 1 95.12 278 GLY A CA 1
ATOM 2100 C C . GLY A 1 278 ? 22.594 1.506 0.775 1 95.12 278 GLY A C 1
ATOM 2101 O O . GLY A 1 278 ? 21.812 0.941 0 1 95.12 278 GLY A O 1
ATOM 2102 N N . ALA A 1 279 ? 22.188 1.986 1.971 1 96 279 ALA A N 1
ATOM 2103 C CA . ALA A 1 279 ? 20.797 1.928 2.422 1 96 279 ALA A CA 1
ATOM 2104 C C . ALA A 1 279 ? 19.891 2.787 1.538 1 96 279 ALA A C 1
ATOM 2106 O O . ALA A 1 279 ? 18.812 2.361 1.152 1 96 279 ALA A O 1
ATOM 2107 N N . LEU A 1 280 ? 20.406 3.945 1.19 1 96.75 280 LEU A N 1
ATOM 2108 C CA . LEU A 1 280 ? 19.656 4.848 0.335 1 96.75 280 LEU A CA 1
ATOM 2109 C C . LEU A 1 280 ? 19.391 4.215 -1.029 1 96.75 280 LEU A C 1
ATOM 2111 O O . LEU A 1 280 ? 18.281 4.297 -1.556 1 96.75 280 LEU A O 1
ATOM 2115 N N . ALA A 1 281 ? 20.391 3.584 -1.519 1 93.38 281 ALA A N 1
ATOM 2116 C CA . ALA A 1 281 ? 20.266 2.939 -2.822 1 93.38 281 ALA A CA 1
ATOM 2117 C C . ALA A 1 281 ? 19.219 1.832 -2.785 1 93.38 281 ALA A C 1
ATOM 2119 O O . ALA A 1 281 ? 18.391 1.714 -3.699 1 93.38 281 ALA A O 1
ATOM 2120 N N . LYS A 1 282 ? 19.234 1.06 -1.77 1 91.69 282 LYS A N 1
ATOM 2121 C CA . LYS A 1 282 ? 18.266 -0.02 -1.603 1 91.69 282 LYS A CA 1
ATOM 2122 C C . LYS A 1 282 ? 16.859 0.529 -1.458 1 91.69 282 LYS A C 1
ATOM 2124 O O . LYS A 1 282 ? 15.922 0.043 -2.105 1 91.69 282 LYS A O 1
ATOM 2129 N N . LEU A 1 283 ? 16.688 1.563 -0.661 1 95.94 283 LEU A N 1
ATOM 2130 C CA . LEU A 1 283 ? 15.383 2.166 -0.448 1 95.94 283 LEU A CA 1
ATOM 2131 C C . LEU A 1 283 ? 14.875 2.832 -1.724 1 95.94 283 LEU A C 1
ATOM 2133 O O . LEU A 1 283 ? 13.695 2.734 -2.053 1 95.94 283 LEU A O 1
ATOM 2137 N N . ASP A 1 284 ? 15.773 3.42 -2.469 1 93.88 284 ASP A N 1
ATOM 2138 C CA . ASP A 1 284 ? 15.406 4.102 -3.705 1 93.88 284 ASP A CA 1
ATOM 2139 C C . ASP A 1 284 ? 14.922 3.104 -4.758 1 93.88 284 ASP A C 1
ATOM 2141 O O . ASP A 1 284 ? 14.172 3.465 -5.664 1 93.88 284 ASP A O 1
ATOM 2145 N N . SER A 1 285 ? 15.297 1.926 -4.602 1 88.38 285 SER A N 1
ATOM 2146 C CA . SER A 1 285 ? 14.938 0.904 -5.582 1 88.38 285 SER A CA 1
ATOM 2147 C C . SER A 1 285 ? 13.547 0.337 -5.301 1 88.38 285 SER A C 1
ATOM 2149 O O . SER A 1 285 ? 12.992 -0.391 -6.129 1 88.38 285 SER A O 1
ATOM 2151 N N . ILE A 1 286 ? 12.938 0.608 -4.195 1 88.56 286 ILE A N 1
ATOM 2152 C CA . ILE A 1 286 ? 11.641 0.062 -3.799 1 88.56 286 ILE A CA 1
ATOM 2153 C C . ILE A 1 286 ? 10.555 0.581 -4.734 1 88.56 286 ILE A C 1
ATOM 2155 O O . ILE A 1 286 ? 9.641 -0.159 -5.102 1 88.56 286 ILE A O 1
ATOM 2159 N N . SER A 1 287 ? 10.352 1.93 -5.059 1 79.25 287 SER A N 1
ATOM 2160 C CA . SER A 1 287 ? 9.312 2.457 -5.938 1 79.25 287 SER A CA 1
ATOM 2161 C C . SER A 1 287 ? 9.664 2.236 -7.406 1 79.25 287 SER A C 1
ATOM 2163 O O . SER A 1 287 ? 8.812 2.396 -8.281 1 79.25 287 SER A O 1
ATOM 2165 N N . GLY A 1 288 ? 10.562 1.332 -7.996 1 59.34 288 GLY A N 1
ATOM 2166 C CA . GLY A 1 288 ? 10.938 1.138 -9.383 1 59.34 288 GLY A CA 1
ATOM 2167 C C . GLY A 1 288 ? 11.305 2.43 -10.086 1 59.34 288 GLY A C 1
ATOM 2168 O O . GLY A 1 288 ? 11 3.518 -9.602 1 59.34 288 GLY A O 1
ATOM 2169 N N . MET B 1 1 ? -19.797 -30.375 -0.378 1 53.03 1 MET B N 1
ATOM 2170 C CA . MET B 1 1 ? -19.109 -29.797 -1.523 1 53.03 1 MET B CA 1
ATOM 2171 C C . MET B 1 1 ? -18.156 -28.688 -1.08 1 53.03 1 MET B C 1
ATOM 2173 O O . MET B 1 1 ? -18.484 -27.891 -0.199 1 53.03 1 MET B O 1
ATOM 2177 N N . SER B 1 2 ? -16.812 -28.781 -1.427 1 78.62 2 SER B N 1
ATOM 2178 C CA . SER B 1 2 ? -15.797 -27.844 -0.957 1 78.62 2 SER B CA 1
ATOM 2179 C C . SER B 1 2 ? -16.094 -26.422 -1.43 1 78.62 2 SER B C 1
ATOM 2181 O O . SER B 1 2 ? -16.703 -26.234 -2.49 1 78.62 2 SER B O 1
ATOM 2183 N N . SER B 1 3 ? -16.062 -25.516 -0.492 1 88.56 3 SER B N 1
ATOM 2184 C CA . SER B 1 3 ? -16.344 -24.125 -0.793 1 88.56 3 SER B CA 1
ATOM 2185 C C . SER B 1 3 ? -15.617 -23.672 -2.062 1 88.56 3 SER B C 1
ATOM 2187 O O . SER B 1 3 ? -16.078 -22.766 -2.76 1 88.56 3 SER B O 1
ATOM 2189 N N . VAL B 1 4 ? -14.633 -24.438 -2.453 1 93.25 4 VAL B N 1
ATOM 2190 C CA . VAL B 1 4 ? -13.797 -24.078 -3.596 1 93.25 4 VAL B CA 1
ATOM 2191 C C . VAL B 1 4 ? -14.609 -24.219 -4.887 1 93.25 4 VAL B C 1
ATOM 2193 O O . VAL B 1 4 ? -14.453 -23.422 -5.812 1 93.25 4 VAL B O 1
ATOM 2196 N N . THR B 1 5 ? -15.508 -25.156 -4.918 1 91.94 5 THR B N 1
ATOM 2197 C CA . THR B 1 5 ? -16.281 -25.422 -6.125 1 91.94 5 THR B CA 1
ATOM 2198 C C . THR B 1 5 ? -17.234 -24.281 -6.426 1 91.94 5 THR B C 1
ATOM 2200 O O . THR B 1 5 ? -17.703 -24.141 -7.559 1 91.94 5 THR B O 1
ATOM 2203 N N . LEU B 1 6 ? -17.5 -23.5 -5.438 1 94.56 6 LEU B N 1
ATOM 2204 C CA . LEU B 1 6 ? -18.422 -22.391 -5.594 1 94.56 6 LEU B CA 1
ATOM 2205 C C . LEU B 1 6 ? -17.719 -21.172 -6.191 1 94.56 6 LEU B C 1
ATOM 2207 O O . LEU B 1 6 ? -18.359 -20.188 -6.539 1 94.56 6 LEU B O 1
ATOM 2211 N N . SER B 1 7 ? -16.391 -21.234 -6.398 1 96.31 7 SER B N 1
ATOM 2212 C CA . SER B 1 7 ? -15.617 -20.094 -6.902 1 96.31 7 SER B CA 1
ATOM 2213 C C . SER B 1 7 ? -15.781 -19.953 -8.414 1 96.31 7 SER B C 1
ATOM 2215 O O . SER B 1 7 ? -15.414 -18.922 -8.984 1 96.31 7 SER B O 1
ATOM 2217 N N . GLY B 1 8 ? -16.359 -20.922 -9.07 1 96.75 8 GLY B N 1
ATOM 2218 C CA . GLY B 1 8 ? -16.406 -20.953 -10.523 1 96.75 8 GLY B CA 1
ATOM 2219 C C . GLY B 1 8 ? -15.219 -21.656 -11.148 1 96.75 8 GLY B C 1
ATOM 2220 O O . GLY B 1 8 ? -14.367 -22.188 -10.445 1 96.75 8 GLY B O 1
ATOM 2221 N N . VAL B 1 9 ? -15.227 -21.766 -12.453 1 97.19 9 VAL B N 1
ATOM 2222 C CA . VAL B 1 9 ? -14.195 -22.5 -13.188 1 97.19 9 VAL B CA 1
ATOM 2223 C C . VAL B 1 9 ? -13.617 -21.625 -14.297 1 97.19 9 VAL B C 1
ATOM 2225 O O . VAL B 1 9 ? -14.312 -20.75 -14.836 1 97.19 9 VAL B O 1
ATOM 2228 N N . MET B 1 10 ? -12.352 -21.781 -14.57 1 97.25 10 MET B N 1
ATOM 2229 C CA . MET B 1 10 ? -11.648 -21.109 -15.648 1 97.25 10 MET B CA 1
ATOM 2230 C C . MET B 1 10 ? -10.648 -22.047 -16.328 1 97.25 10 MET B C 1
ATOM 2232 O O . MET B 1 10 ? -10.18 -23 -15.711 1 97.25 10 MET B O 1
ATOM 2236 N N . THR B 1 11 ? -10.5 -21.797 -17.562 1 97.25 11 THR B N 1
ATOM 2237 C CA . THR B 1 11 ? -9.508 -22.578 -18.297 1 97.25 11 THR B CA 1
ATOM 2238 C C . THR B 1 11 ? -8.109 -22 -18.094 1 97.25 11 THR B C 1
ATOM 2240 O O . THR B 1 11 ? -7.898 -20.797 -18.234 1 97.25 11 THR B O 1
ATOM 2243 N N . LEU B 1 12 ? -7.164 -22.828 -17.75 1 97.69 12 LEU B N 1
ATOM 2244 C CA . LEU B 1 12 ? -5.734 -22.531 -17.672 1 97.69 12 LEU B CA 1
ATOM 2245 C C . LEU B 1 12 ? -4.938 -23.469 -18.562 1 97.69 12 LEU B C 1
ATOM 2247 O O . LEU B 1 12 ? -4.754 -24.656 -18.234 1 97.69 12 LEU B O 1
ATOM 2251 N N . GLY B 1 13 ? -4.496 -22.891 -19.703 1 95.25 13 GLY B N 1
ATOM 2252 C CA . GLY B 1 13 ? -4.016 -23.797 -20.734 1 95.25 13 GLY B CA 1
ATOM 2253 C C . GLY B 1 13 ? -5.109 -24.672 -21.312 1 95.25 13 GLY B C 1
ATOM 2254 O O . GLY B 1 13 ? -6.09 -24.188 -21.859 1 95.25 13 GLY B O 1
ATOM 2255 N N . ASP B 1 14 ? -4.977 -25.953 -21.109 1 94.94 14 ASP B N 1
ATOM 2256 C CA . ASP B 1 14 ? -6.004 -26.875 -21.578 1 94.94 14 ASP B CA 1
ATOM 2257 C C . ASP B 1 14 ? -6.703 -27.562 -20.406 1 94.94 14 ASP B C 1
ATOM 2259 O O . ASP B 1 14 ? -7.398 -28.578 -20.594 1 94.94 14 ASP B O 1
ATOM 2263 N N . ARG B 1 15 ? -6.547 -26.984 -19.234 1 96.56 15 ARG B N 1
ATOM 2264 C CA . ARG B 1 15 ? -7.156 -27.547 -18.047 1 96.56 15 ARG B CA 1
ATOM 2265 C C . ARG B 1 15 ? -8.242 -26.641 -17.5 1 96.56 15 ARG B C 1
ATOM 2267 O O . ARG B 1 15 ? -8.141 -25.406 -17.594 1 96.56 15 ARG B O 1
ATOM 2274 N N . GLN B 1 16 ? -9.219 -27.297 -16.922 1 97.12 16 GLN B N 1
ATOM 2275 C CA . GLN B 1 16 ? -10.195 -26.562 -16.125 1 97.12 16 GLN B CA 1
ATOM 2276 C C . GLN B 1 16 ? -9.812 -26.531 -14.648 1 97.12 16 GLN B C 1
ATOM 2278 O O . GLN B 1 16 ? -9.508 -27.578 -14.062 1 97.12 16 GLN B O 1
ATOM 2283 N N . VAL B 1 17 ? -9.781 -25.359 -14.117 1 98.19 17 VAL B N 1
ATOM 2284 C CA . VAL B 1 17 ? -9.438 -25.234 -12.711 1 98.19 17 VAL B CA 1
ATOM 2285 C C . VAL B 1 17 ? -10.492 -24.391 -11.992 1 98.19 17 VAL B C 1
ATOM 2287 O O . VAL B 1 17 ? -11.195 -23.594 -12.617 1 98.19 17 VAL B O 1
ATOM 2290 N N . TYR B 1 18 ? -10.648 -24.688 -10.719 1 98.31 18 TYR B N 1
ATOM 2291 C CA . TYR B 1 18 ? -11.469 -23.797 -9.906 1 98.31 18 TYR B CA 1
ATOM 2292 C C . TYR B 1 18 ? -10.797 -22.438 -9.75 1 98.31 18 TYR B C 1
ATOM 2294 O O . TYR B 1 18 ? -9.57 -22.344 -9.758 1 98.31 18 TYR B O 1
ATOM 2302 N N . ARG B 1 19 ? -11.562 -21.406 -9.578 1 98.5 19 ARG B N 1
ATOM 2303 C CA . ARG B 1 19 ? -11.031 -20.047 -9.641 1 98.5 19 ARG B CA 1
ATOM 2304 C C . ARG B 1 19 ? -10.328 -19.672 -8.336 1 98.5 19 ARG B C 1
ATOM 2306 O O . ARG B 1 19 ? -9.625 -18.656 -8.273 1 98.5 19 ARG B O 1
ATOM 2313 N N . LEU B 1 20 ? -10.523 -20.469 -7.355 1 98.31 20 LEU B N 1
ATOM 2314 C CA . LEU B 1 20 ? -9.797 -20.297 -6.105 1 98.31 20 LEU B CA 1
ATOM 2315 C C . LEU B 1 20 ? -8.719 -21.359 -5.945 1 98.31 20 LEU B C 1
ATOM 2317 O O . LEU B 1 20 ? -9.023 -22.547 -5.77 1 98.31 20 LEU B O 1
ATOM 2321 N N . GLY B 1 21 ? -7.457 -20.938 -6.035 1 98.44 21 GLY B N 1
ATOM 2322 C CA . GLY B 1 21 ? -6.297 -21.797 -5.859 1 98.44 21 GLY B CA 1
ATOM 2323 C C . GLY B 1 21 ? -5.496 -21.469 -4.613 1 98.44 21 GLY B C 1
ATOM 2324 O O . GLY B 1 21 ? -6.062 -21.094 -3.588 1 98.44 21 GLY B O 1
ATOM 2325 N N . TYR B 1 22 ? -4.203 -21.828 -4.695 1 98.62 22 TYR B N 1
ATOM 2326 C CA . TYR B 1 22 ? -3.311 -21.594 -3.564 1 98.62 22 TYR B CA 1
ATOM 2327 C C . TYR B 1 22 ? -1.969 -21.047 -4.031 1 98.62 22 TYR B C 1
ATOM 2329 O O . TYR B 1 22 ? -1.371 -21.562 -4.973 1 98.62 22 TYR B O 1
ATOM 2337 N N . GLY B 1 23 ? -1.527 -19.969 -3.414 1 98.5 23 GLY B N 1
ATOM 2338 C CA . GLY B 1 23 ? -0.193 -19.438 -3.646 1 98.5 23 GLY B CA 1
ATOM 2339 C C . GLY B 1 23 ? 0.812 -19.875 -2.596 1 98.5 23 GLY B C 1
ATOM 2340 O O . GLY B 1 23 ? 0.577 -19.703 -1.397 1 98.5 23 GLY B O 1
ATOM 2341 N N . ALA B 1 24 ? 1.95 -20.219 -2.986 1 98.25 24 ALA B N 1
ATOM 2342 C CA . ALA B 1 24 ? 2.854 -20.938 -2.1 1 98.25 24 ALA B CA 1
ATOM 2343 C C . ALA B 1 24 ? 3.924 -20.016 -1.526 1 98.25 24 ALA B C 1
ATOM 2345 O O . ALA B 1 24 ? 4.777 -20.453 -0.748 1 98.25 24 ALA B O 1
ATOM 2346 N N . MET B 1 25 ? 3.902 -18.766 -1.845 1 96.12 25 MET B N 1
ATOM 2347 C CA . MET B 1 25 ? 4.977 -17.844 -1.479 1 96.12 25 MET B CA 1
ATOM 2348 C C . MET B 1 25 ? 5.18 -17.812 0.031 1 96.12 25 MET B C 1
ATOM 2350 O O . MET B 1 25 ? 6.316 -17.781 0.509 1 96.12 25 MET B O 1
ATOM 2354 N N . GLN B 1 26 ? 4.137 -17.922 0.785 1 93.81 26 GLN B N 1
ATOM 2355 C CA . GLN B 1 26 ? 4.176 -17.734 2.232 1 93.81 26 GLN B CA 1
ATOM 2356 C C . GLN B 1 26 ? 4.656 -19 2.936 1 93.81 26 GLN B C 1
ATOM 2358 O O . GLN B 1 26 ? 4.746 -19.047 4.164 1 93.81 26 GLN B O 1
ATOM 2363 N N . LEU B 1 27 ? 4.93 -20 2.172 1 97.31 27 LEU B N 1
ATOM 2364 C CA . LEU B 1 27 ? 5.453 -21.219 2.76 1 97.31 27 LEU B CA 1
ATOM 2365 C C . LEU B 1 27 ? 6.961 -21.125 2.984 1 97.31 27 LEU B C 1
ATOM 2367 O O . LEU B 1 27 ? 7.562 -22 3.611 1 97.31 27 LEU B O 1
ATOM 2371 N N . ALA B 1 28 ? 7.551 -20.062 2.484 1 95.38 28 ALA B N 1
ATOM 2372 C CA . ALA B 1 28 ? 8.953 -19.781 2.762 1 95.38 28 ALA B CA 1
ATOM 2373 C C . ALA B 1 28 ? 9.109 -19.031 4.082 1 95.38 28 ALA B C 1
ATOM 2375 O O . ALA B 1 28 ? 8.125 -18.75 4.766 1 95.38 28 ALA B O 1
ATOM 2376 N N . GLY B 1 29 ? 10.391 -18.812 4.484 1 91.81 29 GLY B N 1
ATOM 2377 C CA . GLY B 1 29 ? 10.656 -18.047 5.699 1 91.81 29 GLY B CA 1
ATOM 2378 C C . GLY B 1 29 ? 10.414 -16.562 5.535 1 91.81 29 GLY B C 1
ATOM 2379 O O . GLY B 1 29 ? 9.953 -16.109 4.484 1 91.81 29 GLY B O 1
ATOM 2380 N N . PRO B 1 30 ? 10.672 -15.789 6.637 1 84.38 30 PRO B N 1
ATOM 2381 C CA . PRO B 1 30 ? 10.516 -14.336 6.566 1 84.38 30 PRO B CA 1
ATOM 2382 C C . PRO B 1 30 ? 11.25 -13.719 5.379 1 84.38 30 PRO B C 1
ATOM 2384 O O . PRO B 1 30 ? 12.375 -14.125 5.062 1 84.38 30 PRO B O 1
ATOM 2387 N N . GLY B 1 31 ? 10.492 -12.844 4.656 1 83.88 31 GLY B N 1
ATOM 2388 C CA . GLY B 1 31 ? 11.07 -12.25 3.463 1 83.88 31 GLY B CA 1
ATOM 2389 C C . GLY B 1 31 ? 11.156 -13.211 2.291 1 83.88 31 GLY B C 1
ATOM 2390 O O . GLY B 1 31 ? 11.93 -13 1.359 1 83.88 31 GLY B O 1
ATOM 2391 N N . VAL B 1 32 ? 10.414 -14.359 2.402 1 92 32 VAL B N 1
ATOM 2392 C CA . VAL B 1 32 ? 10.367 -15.398 1.371 1 92 32 VAL B CA 1
ATOM 2393 C C . VAL B 1 32 ? 11.766 -15.977 1.161 1 92 32 VAL B C 1
ATOM 2395 O O . VAL B 1 32 ? 12.18 -16.219 0.024 1 92 32 VAL B O 1
ATOM 2398 N N . PHE B 1 33 ? 12.492 -16.016 2.299 1 91.75 33 PHE B N 1
ATOM 2399 C CA . PHE B 1 33 ? 13.859 -16.5 2.268 1 91.75 33 PHE B CA 1
ATOM 2400 C C . PHE B 1 33 ? 14.094 -17.547 3.354 1 91.75 33 PHE B C 1
ATOM 2402 O O . PHE B 1 33 ? 13.719 -17.328 4.512 1 91.75 33 PHE B O 1
ATOM 2409 N N . GLY B 1 34 ? 14.688 -18.594 2.93 1 93.56 34 GLY B N 1
ATOM 2410 C CA . GLY B 1 34 ? 14.922 -19.672 3.881 1 93.56 34 GLY B CA 1
ATOM 2411 C C . GLY B 1 34 ? 13.688 -20.5 4.16 1 93.56 34 GLY B C 1
ATOM 2412 O O . GLY B 1 34 ? 12.641 -20.297 3.543 1 93.56 34 GLY B O 1
ATOM 2413 N N . PRO B 1 35 ? 13.852 -21.5 4.996 1 95.19 35 PRO B N 1
ATOM 2414 C CA . PRO B 1 35 ? 12.758 -22.406 5.328 1 95.19 35 PRO B CA 1
ATOM 2415 C C . PRO B 1 35 ? 11.719 -21.781 6.258 1 95.19 35 PRO B C 1
ATOM 2417 O O . PRO B 1 35 ? 12.031 -20.812 6.957 1 95.19 35 PRO B O 1
ATOM 2420 N N . PRO B 1 36 ? 10.484 -22.281 6.152 1 95.44 36 PRO B N 1
ATOM 2421 C CA . PRO B 1 36 ? 9.508 -21.844 7.148 1 95.44 36 PRO B CA 1
ATOM 2422 C C . PRO B 1 36 ? 9.883 -22.266 8.57 1 95.44 36 PRO B C 1
ATOM 2424 O O . PRO B 1 36 ? 10.68 -23.188 8.75 1 95.44 36 PRO B O 1
ATOM 2427 N N . LYS B 1 37 ? 9.312 -21.578 9.547 1 90.44 37 LYS B N 1
ATOM 2428 C CA . LYS B 1 37 ? 9.523 -21.891 10.961 1 90.44 37 LYS B CA 1
ATOM 2429 C C . LYS B 1 37 ? 9.039 -23.297 11.281 1 90.44 37 LYS B C 1
ATOM 2431 O O . LYS B 1 37 ? 9.641 -24 12.109 1 90.44 37 LYS B O 1
ATOM 2436 N N . ASP B 1 38 ? 8.055 -23.766 10.602 1 96.06 38 ASP B N 1
ATOM 2437 C CA . ASP B 1 38 ? 7.441 -25.078 10.828 1 96.06 38 ASP B CA 1
ATOM 2438 C C . ASP B 1 38 ? 7.172 -25.797 9.508 1 96.06 38 ASP B C 1
ATOM 2440 O O . ASP B 1 38 ? 6.078 -25.688 8.945 1 96.06 38 ASP B O 1
ATOM 2444 N N . PRO B 1 39 ? 8.141 -26.547 9.062 1 96.44 39 PRO B N 1
ATOM 2445 C CA . PRO B 1 39 ? 7.977 -27.266 7.797 1 96.44 39 PRO B CA 1
ATOM 2446 C C . PRO B 1 39 ? 6.797 -28.234 7.812 1 96.44 39 PRO B C 1
ATOM 2448 O O . PRO B 1 39 ? 6.137 -28.422 6.789 1 96.44 39 PRO B O 1
ATOM 2451 N N . ASP B 1 40 ? 6.539 -28.797 8.914 1 97.5 40 ASP B N 1
ATOM 2452 C CA . ASP B 1 40 ? 5.418 -29.734 9.016 1 97.5 40 ASP B CA 1
ATOM 2453 C C . ASP B 1 40 ? 4.086 -29 8.805 1 97.5 40 ASP B C 1
ATOM 2455 O O . ASP B 1 40 ? 3.17 -29.547 8.188 1 97.5 40 ASP B O 1
ATOM 2459 N N . ALA B 1 41 ? 3.996 -27.828 9.336 1 97.5 41 ALA B N 1
ATOM 2460 C CA . ALA B 1 41 ? 2.795 -27.031 9.117 1 97.5 41 ALA B CA 1
ATOM 2461 C C . ALA B 1 41 ? 2.625 -26.688 7.637 1 97.5 41 ALA B C 1
ATOM 2463 O O . ALA B 1 41 ? 1.505 -26.672 7.121 1 97.5 41 ALA B O 1
ATOM 2464 N N . ALA B 1 42 ? 3.723 -26.391 6.977 1 98 42 ALA B N 1
ATOM 2465 C CA . ALA B 1 42 ? 3.689 -26.094 5.547 1 98 42 ALA B CA 1
ATOM 2466 C C . ALA B 1 42 ? 3.172 -27.297 4.754 1 98 42 ALA B C 1
ATOM 2468 O O . ALA B 1 42 ? 2.35 -27.141 3.85 1 98 42 ALA B O 1
ATOM 2469 N N . ILE B 1 43 ? 3.67 -28.453 5.148 1 98.5 43 ILE B N 1
ATOM 2470 C CA . ILE B 1 43 ? 3.227 -29.688 4.504 1 98.5 43 ILE B CA 1
ATOM 2471 C C . ILE B 1 43 ? 1.729 -29.875 4.734 1 98.5 43 ILE B C 1
ATOM 2473 O O . ILE B 1 43 ? 0.984 -30.172 3.795 1 98.5 43 ILE B O 1
ATOM 2477 N N . ARG B 1 44 ? 1.281 -29.609 5.914 1 98.5 44 ARG B N 1
ATOM 2478 C CA . ARG B 1 44 ? -0.124 -29.797 6.262 1 98.5 44 ARG B CA 1
ATOM 2479 C C . ARG B 1 44 ? -1.011 -28.844 5.473 1 98.5 44 ARG B C 1
ATOM 2481 O O . ARG B 1 44 ? -2.086 -29.219 5.008 1 98.5 44 ARG B O 1
ATOM 2488 N N . VAL B 1 45 ? -0.596 -27.625 5.312 1 98.56 45 VAL B N 1
ATOM 2489 C CA . VAL B 1 45 ? -1.398 -26.641 4.602 1 98.56 45 VAL B CA 1
ATOM 2490 C C . VAL B 1 45 ? -1.549 -27.047 3.139 1 98.56 45 VAL B C 1
ATOM 2492 O O . VAL B 1 45 ? -2.633 -26.922 2.561 1 98.56 45 VAL B O 1
ATOM 2495 N N . LEU B 1 46 ? -0.493 -27.531 2.559 1 98.69 46 LEU B N 1
ATOM 2496 C CA . LEU B 1 46 ? -0.526 -27.984 1.172 1 98.69 46 LEU B CA 1
ATOM 2497 C C . LEU B 1 46 ? -1.478 -29.156 1.007 1 98.69 46 LEU B C 1
ATOM 2499 O O . LEU B 1 46 ? -2.301 -29.172 0.089 1 98.69 46 LEU B O 1
ATOM 2503 N N . GLN B 1 47 ? -1.388 -30.094 1.877 1 98.62 47 GLN B N 1
ATOM 2504 C CA . GLN B 1 47 ? -2.262 -31.266 1.838 1 98.62 47 GLN B CA 1
ATOM 2505 C C . GLN B 1 47 ? -3.719 -30.875 2.053 1 98.62 47 GLN B C 1
ATOM 2507 O O . GLN B 1 47 ? -4.609 -31.359 1.359 1 98.62 47 GLN B O 1
ATOM 2512 N N . GLU B 1 48 ? -3.92 -29.969 2.982 1 98.31 48 GLU B N 1
ATOM 2513 C CA . GLU B 1 48 ? -5.27 -29.484 3.262 1 98.31 48 GLU B CA 1
ATOM 2514 C C . GLU B 1 48 ? -5.848 -28.734 2.066 1 98.31 48 GLU B C 1
ATOM 2516 O O . GLU B 1 48 ? -7.047 -28.828 1.792 1 98.31 48 GLU B O 1
ATOM 2521 N N . ALA B 1 49 ? -5.035 -27.906 1.375 1 98.25 49 ALA B N 1
ATOM 2522 C CA . ALA B 1 49 ? -5.492 -27.172 0.197 1 98.25 49 ALA B CA 1
ATOM 2523 C C . ALA B 1 49 ? -6.043 -28.125 -0.861 1 98.25 49 ALA B C 1
ATOM 2525 O O . ALA B 1 49 ? -7.164 -27.953 -1.343 1 98.25 49 ALA B O 1
ATOM 2526 N N . VAL B 1 50 ? -5.309 -29.172 -1.147 1 97.94 50 VAL B N 1
ATOM 2527 C CA . VAL B 1 50 ? -5.715 -30.141 -2.164 1 97.94 50 VAL B CA 1
ATOM 2528 C C . VAL B 1 50 ? -6.918 -30.938 -1.668 1 97.94 50 VAL B C 1
ATOM 2530 O O . VAL B 1 50 ? -7.859 -31.188 -2.422 1 97.94 50 VAL B O 1
ATOM 2533 N N . ALA B 1 51 ? -6.902 -31.312 -0.39 1 97.31 51 ALA B N 1
ATOM 2534 C CA . ALA B 1 51 ? -8.023 -32.062 0.195 1 97.31 51 ALA B CA 1
ATOM 2535 C C . ALA B 1 51 ? -9.305 -31.234 0.135 1 97.31 51 ALA B C 1
ATOM 2537 O O . ALA B 1 51 ? -10.398 -31.797 -0.034 1 97.31 51 ALA B O 1
ATOM 2538 N N . ALA B 1 52 ? -9.188 -29.953 0.208 1 97.31 52 ALA B N 1
ATOM 2539 C CA . ALA B 1 52 ? -10.344 -29.047 0.215 1 97.31 52 ALA B CA 1
ATOM 2540 C C . ALA B 1 52 ? -10.852 -28.812 -1.201 1 97.31 52 ALA B C 1
ATOM 2542 O O . ALA B 1 52 ? -11.867 -28.141 -1.393 1 97.31 52 ALA B O 1
ATOM 2543 N N . GLY B 1 53 ? -10.117 -29.312 -2.205 1 96.5 53 GLY B N 1
ATOM 2544 C CA . GLY B 1 53 ? -10.625 -29.266 -3.566 1 96.5 53 GLY B CA 1
ATOM 2545 C C . GLY B 1 53 ? -9.82 -28.344 -4.469 1 96.5 53 GLY B C 1
ATOM 2546 O O . GLY B 1 53 ? -10.102 -28.234 -5.664 1 96.5 53 GLY B O 1
ATOM 2547 N N . VAL B 1 54 ? -8.797 -27.641 -3.941 1 98.12 54 VAL B N 1
ATOM 2548 C CA . VAL B 1 54 ? -7.938 -26.781 -4.754 1 98.12 54 VAL B CA 1
ATOM 2549 C C . VAL B 1 54 ? -7.246 -27.625 -5.828 1 98.12 54 VAL B C 1
ATOM 2551 O O . VAL B 1 54 ? -6.656 -28.656 -5.527 1 98.12 54 VAL B O 1
ATOM 2554 N N . ASN B 1 55 ? -7.355 -27.125 -7.059 1 98.25 55 ASN B N 1
ATOM 2555 C CA . ASN B 1 55 ? -6.746 -27.922 -8.109 1 98.25 55 ASN B CA 1
ATOM 2556 C C . ASN B 1 55 ? -5.773 -27.109 -8.953 1 98.25 55 ASN B C 1
ATOM 2558 O O . ASN B 1 55 ? -5.453 -27.484 -10.078 1 98.25 55 ASN B O 1
ATOM 2562 N N . HIS B 1 56 ? -5.348 -25.969 -8.469 1 98.5 56 HIS B N 1
ATOM 2563 C CA . HIS B 1 56 ? -4.18 -25.297 -9.023 1 98.5 56 HIS B CA 1
ATOM 2564 C C . HIS B 1 56 ? -3.379 -24.594 -7.93 1 98.5 56 HIS B C 1
ATOM 2566 O O . HIS B 1 56 ? -3.957 -24.062 -6.984 1 98.5 56 HIS B O 1
ATOM 2572 N N . ILE B 1 57 ? -2.072 -24.719 -7.992 1 98.75 57 ILE B N 1
ATOM 2573 C CA . ILE B 1 57 ? -1.109 -24.125 -7.066 1 98.75 57 ILE B CA 1
ATOM 2574 C C . ILE B 1 57 ? -0.114 -23.266 -7.836 1 98.75 57 ILE B C 1
ATOM 2576 O O . ILE B 1 57 ? 0.398 -23.672 -8.875 1 98.75 57 ILE B O 1
ATOM 2580 N N . ASP B 1 58 ? 0.078 -22.047 -7.371 1 98.81 58 ASP B N 1
ATOM 2581 C CA . ASP B 1 58 ? 1.086 -21.141 -7.91 1 98.81 58 ASP B CA 1
ATOM 2582 C C . ASP B 1 58 ? 2.338 -21.125 -7.035 1 98.81 58 ASP B C 1
ATOM 2584 O O . ASP B 1 58 ? 2.25 -20.969 -5.816 1 98.81 58 ASP B O 1
ATOM 2588 N N . THR B 1 59 ? 3.486 -21.312 -7.613 1 98.75 59 THR B N 1
ATOM 2589 C CA . THR B 1 59 ? 4.746 -21.328 -6.879 1 98.75 59 THR B CA 1
ATOM 2590 C C . THR B 1 59 ? 5.859 -20.688 -7.711 1 98.75 59 THR B C 1
ATOM 2592 O O . THR B 1 59 ? 5.59 -20 -8.695 1 98.75 59 THR B O 1
ATOM 2595 N N . SER B 1 60 ? 7.055 -20.719 -7.215 1 98.12 60 SER B N 1
ATOM 2596 C CA . SER B 1 60 ? 8.305 -20.375 -7.887 1 98.12 60 SER B CA 1
ATOM 2597 C C . SER B 1 60 ? 9.5 -20.984 -7.168 1 98.12 60 SER B C 1
ATOM 2599 O O . SER B 1 60 ? 9.492 -21.125 -5.941 1 98.12 60 SER B O 1
ATOM 2601 N N . ASP B 1 61 ? 10.555 -21.234 -7.934 1 97.5 61 ASP B N 1
ATOM 2602 C CA . ASP B 1 61 ? 11.75 -21.812 -7.328 1 97.5 61 ASP B CA 1
ATOM 2603 C C . ASP B 1 61 ? 12.547 -20.766 -6.562 1 97.5 61 ASP B C 1
ATOM 2605 O O . ASP B 1 61 ? 13.43 -21.094 -5.77 1 97.5 61 ASP B O 1
ATOM 2609 N N . PHE B 1 62 ? 12.258 -19.562 -6.832 1 94.75 62 PHE B N 1
ATOM 2610 C CA . PHE B 1 62 ? 13.008 -18.562 -6.082 1 94.75 62 PHE B CA 1
ATOM 2611 C C . PHE B 1 62 ? 12.344 -18.281 -4.734 1 94.75 62 PHE B C 1
ATOM 2613 O O . PHE B 1 62 ? 12.812 -17.438 -3.969 1 94.75 62 PHE B O 1
ATOM 2620 N N . TYR B 1 63 ? 11.266 -18.953 -4.371 1 94.94 63 TYR B N 1
ATOM 2621 C CA . TYR B 1 63 ? 10.727 -18.906 -3.02 1 94.94 63 TYR B CA 1
ATOM 2622 C C . TYR B 1 63 ? 11.523 -19.812 -2.08 1 94.94 63 TYR B C 1
ATOM 2624 O O . TYR B 1 63 ? 11.477 -21.031 -2.201 1 94.94 63 TYR B O 1
ATOM 2632 N N . GLY B 1 64 ? 12.219 -19.156 -1.175 1 91.31 64 GLY B N 1
ATOM 2633 C CA . GLY B 1 64 ? 12.984 -19.906 -0.199 1 91.31 64 GLY B CA 1
ATOM 2634 C C . GLY B 1 64 ? 14.469 -19.969 -0.522 1 91.31 64 GLY B C 1
ATOM 2635 O O . GLY B 1 64 ? 15.266 -20.453 0.28 1 91.31 64 GLY B O 1
ATOM 2636 N N . PRO B 1 65 ? 15.211 -19.547 -1.429 1 94.81 65 PRO B N 1
ATOM 2637 C CA . PRO B 1 65 ? 14.922 -20.172 -2.717 1 94.81 65 PRO B CA 1
ATOM 2638 C C . PRO B 1 65 ? 14.898 -21.703 -2.635 1 94.81 65 PRO B C 1
ATOM 2640 O O . PRO B 1 65 ? 15.492 -22.281 -1.725 1 94.81 65 PRO B O 1
ATOM 2643 N N . HIS B 1 66 ? 14.125 -22.391 -3.52 1 97.19 66 HIS B N 1
ATOM 2644 C CA . HIS B 1 66 ? 14.023 -23.828 -3.762 1 97.19 66 HIS B CA 1
ATOM 2645 C C . HIS B 1 66 ? 13.156 -24.5 -2.707 1 97.19 66 HIS B C 1
ATOM 2647 O O . HIS B 1 66 ? 12.508 -25.516 -2.982 1 97.19 66 HIS B O 1
ATOM 2653 N N . ILE B 1 67 ? 13.094 -23.953 -1.592 1 97.5 67 ILE B N 1
ATOM 2654 C CA . ILE B 1 67 ? 12.5 -24.578 -0.416 1 97.5 67 ILE B CA 1
ATOM 2655 C C . ILE B 1 67 ? 11.016 -24.844 -0.661 1 97.5 67 ILE B C 1
ATOM 2657 O O . ILE B 1 67 ? 10.516 -25.938 -0.386 1 97.5 67 ILE B O 1
ATOM 2661 N N . THR B 1 68 ? 10.312 -23.891 -1.155 1 98.19 68 THR B N 1
ATOM 2662 C CA . THR B 1 68 ? 8.875 -24 -1.337 1 98.19 68 THR B CA 1
ATOM 2663 C C . THR B 1 68 ? 8.547 -25.125 -2.326 1 98.19 68 THR B C 1
ATOM 2665 O O . THR B 1 68 ? 7.641 -25.922 -2.086 1 98.19 68 THR B O 1
ATOM 2668 N N . ASN B 1 69 ? 9.281 -25.188 -3.416 1 98.75 69 ASN B N 1
ATOM 2669 C CA . ASN B 1 69 ? 9.078 -26.266 -4.375 1 98.75 69 ASN B CA 1
ATOM 2670 C C . ASN B 1 69 ? 9.367 -27.625 -3.756 1 98.75 69 ASN B C 1
ATOM 2672 O O . ASN B 1 69 ? 8.656 -28.594 -4.016 1 98.75 69 ASN B O 1
ATOM 2676 N N . GLN B 1 70 ? 10.359 -27.703 -2.912 1 98.75 70 GLN B N 1
ATOM 2677 C CA . GLN B 1 70 ? 10.695 -28.953 -2.221 1 98.75 70 GLN B CA 1
ATOM 2678 C C . GLN B 1 70 ? 9.586 -29.359 -1.253 1 98.75 70 GLN B C 1
ATOM 2680 O O . GLN B 1 70 ? 9.25 -30.531 -1.145 1 98.75 70 GLN B O 1
ATOM 2685 N N . LEU B 1 71 ? 9.023 -28.391 -0.62 1 98.75 71 LEU B N 1
ATOM 2686 C CA . LEU B 1 71 ? 7.902 -28.641 0.281 1 98.75 71 LEU B CA 1
ATOM 2687 C C . LEU B 1 71 ? 6.688 -29.141 -0.491 1 98.75 71 LEU B C 1
ATOM 2689 O O . LEU B 1 71 ? 5.992 -30.047 -0.041 1 98.75 71 LEU B O 1
ATOM 2693 N N . ILE B 1 72 ? 6.434 -28.562 -1.643 1 98.88 72 ILE B N 1
ATOM 2694 C CA . ILE B 1 72 ? 5.312 -28.984 -2.48 1 98.88 72 ILE B CA 1
ATOM 2695 C C . ILE B 1 72 ? 5.504 -30.438 -2.916 1 98.88 72 ILE B C 1
ATOM 2697 O O . ILE B 1 72 ? 4.578 -31.234 -2.824 1 98.88 72 ILE B O 1
ATOM 2701 N N . ARG B 1 73 ? 6.695 -30.766 -3.35 1 98.81 73 ARG B N 1
ATOM 2702 C CA . ARG B 1 73 ? 6.988 -32.125 -3.766 1 98.81 73 ARG B CA 1
ATOM 2703 C C . ARG B 1 73 ? 6.797 -33.125 -2.611 1 98.81 73 ARG B C 1
ATOM 2705 O O . ARG B 1 73 ? 6.137 -34.156 -2.766 1 98.81 73 ARG B O 1
ATOM 2712 N N . GLN B 1 74 ? 7.324 -32.781 -1.503 1 98.62 74 GLN B N 1
ATOM 2713 C CA . GLN B 1 74 ? 7.219 -33.625 -0.326 1 98.62 74 GLN B CA 1
ATOM 2714 C C . GLN B 1 74 ? 5.762 -33.875 0.059 1 98.62 74 GLN B C 1
ATOM 2716 O O . GLN B 1 74 ? 5.375 -34.969 0.424 1 98.62 74 GLN B O 1
ATOM 2721 N N . ALA B 1 75 ? 4.973 -32.875 -0.064 1 98.75 75 ALA B N 1
ATOM 2722 C CA . ALA B 1 75 ? 3.596 -32.906 0.425 1 98.75 75 ALA B CA 1
ATOM 2723 C C . ALA B 1 75 ? 2.676 -33.625 -0.562 1 98.75 75 ALA B C 1
ATOM 2725 O O . ALA B 1 75 ? 1.705 -34.25 -0.16 1 98.75 75 ALA B O 1
ATOM 2726 N N . LEU B 1 76 ? 2.98 -33.5 -1.867 1 98.75 76 LEU B N 1
ATOM 2727 C CA . LEU B 1 76 ? 1.89 -33.781 -2.799 1 98.75 76 LEU B CA 1
ATOM 2728 C C . LEU B 1 76 ? 2.311 -34.781 -3.85 1 98.75 76 LEU B C 1
ATOM 2730 O O . LEU B 1 76 ? 1.471 -35.312 -4.586 1 98.75 76 LEU B O 1
ATOM 2734 N N . HIS B 1 77 ? 3.639 -35.062 -3.969 1 97.75 77 HIS B N 1
ATOM 2735 C CA . HIS B 1 77 ? 4.082 -36.062 -4.945 1 97.75 77 HIS B CA 1
ATOM 2736 C C . HIS B 1 77 ? 3.729 -37.469 -4.5 1 97.75 77 HIS B C 1
ATOM 2738 O O . HIS B 1 77 ? 3.889 -37.812 -3.328 1 97.75 77 HIS B O 1
ATOM 2744 N N . PRO B 1 78 ? 3.312 -38.406 -5.43 1 97.62 78 PRO B N 1
ATOM 2745 C CA . PRO B 1 78 ? 2.984 -38.062 -6.82 1 97.62 78 PRO B CA 1
ATOM 2746 C C . PRO B 1 78 ? 1.756 -37.188 -6.941 1 97.62 78 PRO B C 1
ATOM 2748 O O . PRO B 1 78 ? 0.82 -37.281 -6.148 1 97.62 78 PRO B O 1
ATOM 2751 N N . TYR B 1 79 ? 1.84 -36.312 -7.793 1 98.12 79 TYR B N 1
ATOM 2752 C CA . TYR B 1 79 ? 0.774 -35.344 -7.977 1 98.12 79 TYR B CA 1
ATOM 2753 C C . TYR B 1 79 ? -0.458 -35.969 -8.602 1 98.12 79 TYR B C 1
ATOM 2755 O O . TYR B 1 79 ? -0.34 -36.844 -9.477 1 98.12 79 TYR B O 1
ATOM 2763 N N . SER B 1 80 ? -1.621 -35.5 -8.109 1 96.06 80 SER B N 1
ATOM 2764 C CA . SER B 1 80 ? -2.852 -35.906 -8.781 1 96.06 80 SER B CA 1
ATOM 2765 C C . SER B 1 80 ? -2.898 -35.375 -10.211 1 96.06 80 SER B C 1
ATOM 2767 O O . SER B 1 80 ? -2.393 -34.281 -10.492 1 96.06 80 SER B O 1
ATOM 2769 N N . ASP B 1 81 ? -3.588 -36.094 -11.078 1 94.06 81 ASP B N 1
ATOM 2770 C CA . ASP B 1 81 ? -3.68 -35.75 -12.492 1 94.06 81 ASP B CA 1
ATOM 2771 C C . ASP B 1 81 ? -4.418 -34.406 -12.672 1 94.06 81 ASP B C 1
ATOM 2773 O O . ASP B 1 81 ? -4.203 -33.719 -13.656 1 94.06 81 ASP B O 1
ATOM 2777 N N . ASP B 1 82 ? -5.23 -34.094 -11.75 1 94.06 82 ASP B N 1
ATOM 2778 C CA . ASP B 1 82 ? -6.078 -32.906 -11.906 1 94.06 82 ASP B CA 1
ATOM 2779 C C . ASP B 1 82 ? -5.406 -31.672 -11.32 1 94.06 82 ASP B C 1
ATOM 2781 O O . ASP B 1 82 ? -5.922 -30.547 -11.461 1 94.06 82 ASP B O 1
ATOM 2785 N N . LEU B 1 83 ? -4.242 -31.812 -10.672 1 97.88 83 LEU B N 1
ATOM 2786 C CA . LEU B 1 83 ? -3.572 -30.672 -10.055 1 97.88 83 LEU B CA 1
ATOM 2787 C C . LEU B 1 83 ? -2.711 -29.922 -11.07 1 97.88 83 LEU B C 1
ATOM 2789 O O . LEU B 1 83 ? -1.844 -30.531 -11.711 1 97.88 83 LEU B O 1
ATOM 2793 N N . CYS B 1 84 ? -3.012 -28.672 -11.273 1 98.56 84 CYS B N 1
ATOM 2794 C CA . CYS B 1 84 ? -2.221 -27.812 -12.148 1 98.56 84 CYS B CA 1
ATOM 2795 C C . CYS B 1 84 ? -1.217 -27 -11.336 1 98.56 84 CYS B C 1
ATOM 2797 O O . CYS B 1 84 ? -1.603 -26.156 -10.523 1 98.56 84 CYS B O 1
ATOM 2799 N N . ILE B 1 85 ? 0.068 -27.219 -11.523 1 98.75 85 ILE B N 1
ATOM 2800 C CA . ILE B 1 85 ? 1.099 -26.438 -10.844 1 98.75 85 ILE B CA 1
ATOM 2801 C C . ILE B 1 85 ? 1.641 -25.359 -11.781 1 98.75 85 ILE B C 1
ATOM 2803 O O . ILE B 1 85 ? 2.115 -25.672 -12.875 1 98.75 85 ILE B O 1
ATOM 2807 N N . VAL B 1 86 ? 1.475 -24.094 -11.398 1 98.88 86 VAL B N 1
ATOM 2808 C CA . VAL B 1 86 ? 1.984 -22.938 -12.117 1 98.88 86 VAL B CA 1
ATOM 2809 C C . VAL B 1 86 ? 3.256 -22.422 -11.438 1 98.88 86 VAL B C 1
ATOM 2811 O O . VAL B 1 86 ? 3.322 -22.344 -10.211 1 98.88 86 VAL B O 1
ATOM 2814 N N . THR B 1 87 ? 4.309 -22.172 -12.156 1 98.81 87 THR B N 1
ATOM 2815 C CA . THR B 1 87 ? 5.535 -21.625 -11.586 1 98.81 87 THR B CA 1
ATOM 2816 C C . THR B 1 87 ? 5.969 -20.375 -12.352 1 98.81 87 THR B C 1
ATOM 2818 O O . THR B 1 87 ? 5.211 -19.844 -13.164 1 98.81 87 THR B O 1
ATOM 2821 N N . LYS B 1 88 ? 7.098 -19.797 -11.891 1 98.19 88 LYS B N 1
ATOM 2822 C CA . LYS B 1 88 ? 7.617 -18.547 -12.445 1 98.19 88 LYS B CA 1
ATOM 2823 C C . LYS B 1 88 ? 9.141 -18.562 -12.5 1 98.19 88 LYS B C 1
ATOM 2825 O O . LYS B 1 88 ? 9.789 -19.266 -11.719 1 98.19 88 LYS B O 1
ATOM 2830 N N . VAL B 1 89 ? 9.586 -17.781 -13.555 1 98.62 89 VAL B N 1
ATOM 2831 C CA . VAL B 1 89 ? 11.031 -17.703 -13.734 1 98.62 89 VAL B CA 1
ATOM 2832 C C . VAL B 1 89 ? 11.445 -16.25 -13.969 1 98.62 89 VAL B C 1
ATOM 2834 O O . VAL B 1 89 ? 10.602 -15.352 -13.938 1 98.62 89 VAL B O 1
ATOM 2837 N N . SER B 1 90 ? 12.75 -15.977 -14.062 1 98 90 SER B N 1
ATOM 2838 C CA . SER B 1 90 ? 13.359 -14.719 -14.469 1 98 90 SER B CA 1
ATOM 2839 C C . SER B 1 90 ? 13.922 -13.961 -13.266 1 98 90 SER B C 1
ATOM 2841 O O . SER B 1 90 ? 14.398 -12.836 -13.398 1 98 90 SER B O 1
ATOM 2843 N N . ALA B 1 91 ? 13.859 -14.578 -12.117 1 95.56 91 ALA B N 1
ATOM 2844 C CA . ALA B 1 91 ? 14.461 -13.953 -10.938 1 95.56 91 ALA B CA 1
ATOM 2845 C C . ALA B 1 91 ? 15.305 -14.961 -10.156 1 95.56 91 ALA B C 1
ATOM 2847 O O . ALA B 1 91 ? 15.109 -16.172 -10.281 1 95.56 91 ALA B O 1
ATOM 2848 N N . ARG B 1 92 ? 16.234 -14.438 -9.469 1 94.62 92 ARG B N 1
ATOM 2849 C CA . ARG B 1 92 ? 17.016 -15.242 -8.531 1 94.62 92 ARG B CA 1
ATOM 2850 C C . ARG B 1 92 ? 17.25 -14.492 -7.227 1 94.62 92 ARG B C 1
ATOM 2852 O O . ARG B 1 92 ? 17.094 -13.273 -7.172 1 94.62 92 ARG B O 1
ATOM 2859 N N . ARG B 1 93 ? 17.516 -15.32 -6.234 1 91.62 93 ARG B N 1
ATOM 2860 C CA . ARG B 1 93 ? 17.828 -14.766 -4.922 1 91.62 93 ARG B CA 1
ATOM 2861 C C . ARG B 1 93 ? 19.328 -14.844 -4.645 1 91.62 93 ARG B C 1
ATOM 2863 O O . ARG B 1 93 ? 19.984 -15.844 -4.957 1 91.62 93 ARG B O 1
ATOM 2870 N N . ASP B 1 94 ? 19.844 -13.742 -4.051 1 89.06 94 ASP B N 1
ATOM 2871 C CA . ASP B 1 94 ? 21.25 -13.844 -3.645 1 89.06 94 ASP B CA 1
ATOM 2872 C C . ASP B 1 94 ? 21.359 -14.211 -2.168 1 89.06 94 ASP B C 1
ATOM 2874 O O . ASP B 1 94 ? 20.359 -14.469 -1.506 1 89.06 94 ASP B O 1
ATOM 2878 N N . GLU B 1 95 ? 22.594 -14.281 -1.688 1 86.94 95 GLU B N 1
ATOM 2879 C CA . GLU B 1 95 ? 22.859 -14.758 -0.335 1 86.94 95 GLU B CA 1
ATOM 2880 C C . GLU B 1 95 ? 22.266 -13.812 0.71 1 86.94 95 GLU B C 1
ATOM 2882 O O . GLU B 1 95 ? 22.031 -14.211 1.854 1 86.94 95 GLU B O 1
ATOM 2887 N N . LYS B 1 96 ? 22.078 -12.641 0.325 1 81.56 96 LYS B N 1
ATOM 2888 C CA . LYS B 1 96 ? 21.562 -11.633 1.245 1 81.56 96 LYS B CA 1
ATOM 2889 C C . LYS B 1 96 ? 20.047 -11.516 1.138 1 81.56 96 LYS B C 1
ATOM 2891 O O . LYS B 1 96 ? 19.438 -10.719 1.848 1 81.56 96 LYS B O 1
ATOM 2896 N N . GLY B 1 97 ? 19.422 -12.297 0.205 1 83.19 97 GLY B N 1
ATOM 2897 C CA . GLY B 1 97 ? 17.984 -12.32 0.082 1 83.19 97 GLY B CA 1
ATOM 2898 C C . GLY B 1 97 ? 17.453 -11.352 -0.957 1 83.19 97 GLY B C 1
ATOM 2899 O O . GLY B 1 97 ? 16.234 -11.219 -1.13 1 83.19 97 GLY B O 1
ATOM 2900 N N . ASN B 1 98 ? 18.312 -10.742 -1.711 1 82.12 98 ASN B N 1
ATOM 2901 C CA . ASN B 1 98 ? 17.891 -9.781 -2.729 1 82.12 98 ASN B CA 1
ATOM 2902 C C . ASN B 1 98 ? 17.312 -10.492 -3.959 1 82.12 98 ASN B C 1
ATOM 2904 O O . ASN B 1 98 ? 17.797 -11.562 -4.34 1 82.12 98 ASN B O 1
ATOM 2908 N N . TRP B 1 99 ? 16.312 -9.844 -4.469 1 84.94 99 TRP B N 1
ATOM 2909 C CA . TRP B 1 99 ? 15.742 -10.281 -5.734 1 84.94 99 TRP B CA 1
ATOM 2910 C C . TRP B 1 99 ? 16.516 -9.711 -6.914 1 84.94 99 TRP B C 1
ATOM 2912 O O . TRP B 1 99 ? 16.578 -8.492 -7.102 1 84.94 99 TRP B O 1
ATOM 2922 N N . LEU B 1 100 ? 17.062 -10.578 -7.711 1 90.5 100 LEU B N 1
ATOM 2923 C CA . LEU B 1 100 ? 17.875 -10.156 -8.844 1 90.5 100 LEU B CA 1
ATOM 2924 C C . LEU B 1 100 ? 17.266 -10.641 -10.156 1 90.5 100 LEU B C 1
ATOM 2926 O O . LEU B 1 100 ? 16.766 -11.758 -10.234 1 90.5 100 LEU B O 1
ATOM 2930 N N . PRO B 1 101 ? 17.328 -9.773 -11.164 1 94.69 101 PRO B N 1
ATOM 2931 C CA . PRO B 1 101 ? 16.906 -10.242 -12.484 1 94.69 101 PRO B CA 1
ATOM 2932 C C . PRO B 1 101 ? 17.75 -11.398 -13.008 1 94.69 101 PRO B C 1
ATOM 2934 O O . PRO B 1 101 ? 18.969 -11.406 -12.812 1 94.69 101 PRO B O 1
ATOM 2937 N N . ALA B 1 102 ? 17.188 -12.367 -13.562 1 97.38 102 ALA B N 1
ATOM 2938 C CA . ALA B 1 102 ? 17.812 -13.523 -14.188 1 97.38 102 ALA B CA 1
ATOM 2939 C C . ALA B 1 102 ? 17.109 -13.898 -15.492 1 97.38 102 ALA B C 1
ATOM 2941 O O . ALA B 1 102 ? 16.438 -14.93 -15.562 1 97.38 102 ALA B O 1
ATOM 2942 N N . MET B 1 103 ? 17.391 -13.031 -16.594 1 98 103 MET B N 1
ATOM 2943 C CA . MET B 1 103 ? 16.562 -13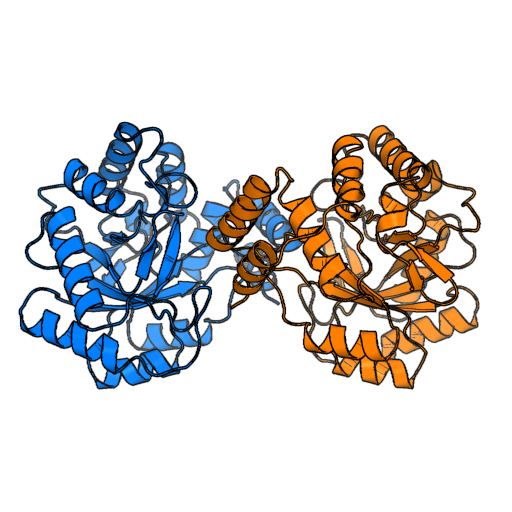.172 -17.781 1 98 103 MET B CA 1
ATOM 2944 C C . MET B 1 103 ? 17.391 -13.656 -18.969 1 98 103 MET B C 1
ATOM 2946 O O . MET B 1 103 ? 16.875 -13.797 -20.078 1 98 103 MET B O 1
ATOM 2950 N N . SER B 1 104 ? 18.672 -13.992 -18.719 1 98.19 104 SER B N 1
ATOM 2951 C CA . SER B 1 104 ? 19.484 -14.516 -19.812 1 98.19 104 SER B CA 1
ATOM 2952 C C . SER B 1 104 ? 19.078 -15.93 -20.188 1 98.19 104 SER B C 1
ATOM 2954 O O . SER B 1 104 ? 18.453 -16.641 -19.375 1 98.19 104 SER B O 1
ATOM 2956 N N . PRO B 1 105 ? 19.422 -16.344 -21.406 1 98.5 105 PRO B N 1
ATOM 2957 C CA . PRO B 1 105 ? 19.078 -17.719 -21.812 1 98.5 105 PRO B CA 1
ATOM 2958 C C . PRO B 1 105 ? 19.594 -18.766 -20.844 1 98.5 105 PRO B C 1
ATOM 2960 O O . PRO B 1 105 ? 18.859 -19.688 -20.484 1 98.5 105 PRO B O 1
ATOM 2963 N N . ALA B 1 106 ? 20.828 -18.562 -20.422 1 98.62 106 ALA B N 1
ATOM 2964 C CA . ALA B 1 106 ? 21.406 -19.516 -19.5 1 98.62 106 ALA B CA 1
ATOM 2965 C C . ALA B 1 106 ? 20.672 -19.516 -18.156 1 98.62 106 ALA B C 1
ATOM 2967 O O . ALA B 1 106 ? 20.391 -20.578 -17.594 1 98.62 106 ALA B O 1
ATOM 2968 N N . GLU B 1 107 ? 20.344 -18.375 -17.672 1 98.56 107 GLU B N 1
ATOM 2969 C CA . GLU B 1 107 ? 19.641 -18.234 -16.406 1 98.56 107 GLU B CA 1
ATOM 2970 C C . GLU B 1 107 ? 18.234 -18.812 -16.484 1 98.56 107 GLU B C 1
ATOM 2972 O O . GLU B 1 107 ? 17.781 -19.484 -15.555 1 98.56 107 GLU B O 1
ATOM 2977 N N . LEU B 1 108 ? 17.562 -18.562 -17.547 1 98.88 108 LEU B N 1
ATOM 2978 C CA . LEU B 1 108 ? 16.203 -19.062 -17.719 1 98.88 108 LEU B CA 1
ATOM 2979 C C . LEU B 1 108 ? 16.188 -20.578 -17.844 1 98.88 108 LEU B C 1
ATOM 2981 O O . LEU B 1 108 ? 15.312 -21.25 -17.297 1 98.88 108 LEU B O 1
ATOM 2985 N N . THR B 1 109 ? 17.156 -21.078 -18.594 1 98.81 109 THR B N 1
ATOM 2986 C CA . THR B 1 109 ? 17.281 -22.531 -18.719 1 98.81 109 THR B CA 1
ATOM 2987 C C . THR B 1 109 ? 17.5 -23.172 -17.359 1 98.81 109 THR B C 1
ATOM 2989 O O . THR B 1 109 ? 16.797 -24.125 -17 1 98.81 109 THR B O 1
ATOM 2992 N N . GLN B 1 110 ? 18.391 -22.609 -16.641 1 98.56 110 GLN B N 1
ATOM 2993 C CA . GLN B 1 110 ? 18.672 -23.109 -15.305 1 98.56 110 GLN B CA 1
ATOM 2994 C C . GLN B 1 110 ? 17.438 -23.016 -14.414 1 98.56 110 GLN B C 1
ATOM 2996 O O . GLN B 1 110 ? 17.141 -23.938 -13.641 1 98.56 110 GLN B O 1
ATOM 3001 N N . ALA B 1 111 ? 16.734 -21.938 -14.477 1 98.75 111 ALA B N 1
ATOM 3002 C CA . ALA B 1 111 ? 15.539 -21.734 -13.656 1 98.75 111 ALA B CA 1
ATOM 3003 C C . ALA B 1 111 ? 14.477 -22.797 -13.953 1 98.75 111 ALA B C 1
ATOM 3005 O O . ALA B 1 111 ? 13.859 -23.328 -13.031 1 98.75 111 ALA B O 1
ATOM 3006 N N . VAL B 1 112 ? 14.242 -23.078 -15.203 1 98.88 112 VAL B N 1
ATOM 3007 C CA . VAL B 1 112 ? 13.266 -24.094 -15.602 1 98.88 112 VAL B CA 1
ATOM 3008 C C . VAL B 1 112 ? 13.711 -25.453 -15.102 1 98.88 112 VAL B C 1
ATOM 3010 O O . VAL B 1 112 ? 12.922 -26.203 -14.508 1 98.88 112 VAL B O 1
ATOM 3013 N N . GLU B 1 113 ? 14.992 -25.734 -15.25 1 98.69 113 GLU B N 1
ATOM 3014 C CA . GLU B 1 113 ? 15.531 -27.031 -14.812 1 98.69 113 GLU B CA 1
ATOM 3015 C C . GLU B 1 113 ? 15.445 -27.172 -13.297 1 98.69 113 GLU B C 1
ATOM 3017 O O . GLU B 1 113 ? 15.133 -28.25 -12.781 1 98.69 113 GLU B O 1
ATOM 3022 N N . ASP B 1 114 ? 15.703 -26.125 -12.602 1 98.69 114 ASP B N 1
ATOM 3023 C CA . ASP B 1 114 ? 15.602 -26.141 -11.141 1 98.69 114 ASP B CA 1
ATOM 3024 C C . ASP B 1 114 ? 14.164 -26.391 -10.695 1 98.69 114 ASP B C 1
ATOM 3026 O O . ASP B 1 114 ? 13.914 -27.156 -9.758 1 98.69 114 ASP B O 1
ATOM 3030 N N . ASN B 1 115 ? 13.18 -25.688 -11.344 1 98.81 115 ASN B N 1
ATOM 3031 C CA . ASN B 1 115 ? 11.781 -25.953 -11.039 1 98.81 115 ASN B CA 1
ATOM 3032 C C . ASN B 1 115 ? 11.43 -27.422 -11.234 1 98.81 115 ASN B C 1
ATOM 3034 O O . ASN B 1 115 ? 10.797 -28.031 -10.375 1 98.81 115 ASN B O 1
ATOM 3038 N N . LEU B 1 116 ? 11.891 -28 -12.383 1 98.88 116 LEU B N 1
ATOM 3039 C CA . LEU B 1 116 ? 11.625 -29.406 -12.672 1 98.88 116 LEU B CA 1
ATOM 3040 C C . LEU B 1 116 ? 12.227 -30.312 -11.594 1 98.88 116 LEU B C 1
ATOM 3042 O O . LEU B 1 116 ? 11.539 -31.172 -11.055 1 98.88 116 LEU B O 1
ATOM 3046 N N . ARG B 1 117 ? 13.438 -30.062 -11.258 1 98.75 117 ARG B N 1
ATOM 3047 C CA . ARG B 1 117 ? 14.156 -30.891 -10.289 1 98.75 117 ARG B CA 1
ATOM 3048 C C . ARG B 1 117 ? 13.516 -30.797 -8.914 1 98.75 117 ARG B C 1
ATOM 3050 O O . ARG B 1 117 ? 13.242 -31.812 -8.281 1 98.75 117 ARG B O 1
ATOM 3057 N N . ASN B 1 118 ? 13.203 -29.641 -8.453 1 98.81 118 ASN B N 1
ATOM 3058 C CA . ASN B 1 118 ? 12.734 -29.422 -7.086 1 98.81 118 ASN B CA 1
ATOM 3059 C C . ASN B 1 118 ? 11.266 -29.812 -6.93 1 98.81 118 ASN B C 1
ATOM 3061 O O . ASN B 1 118 ? 10.828 -30.172 -5.84 1 98.81 118 ASN B O 1
ATOM 3065 N N . LEU B 1 119 ? 10.508 -29.781 -8.031 1 98.81 119 LEU B N 1
ATOM 3066 C CA . LEU B 1 119 ? 9.117 -30.203 -7.996 1 98.81 119 LEU B CA 1
ATOM 3067 C C . LEU B 1 119 ? 8.992 -31.688 -8.312 1 98.81 119 LEU B C 1
ATOM 3069 O O . LEU B 1 119 ? 7.945 -32.281 -8.094 1 98.81 119 LEU B O 1
ATOM 3073 N N . GLY B 1 120 ? 10.055 -32.281 -8.828 1 98.62 120 GLY B N 1
ATOM 3074 C CA . GLY B 1 120 ? 10.016 -33.688 -9.227 1 98.62 120 GLY B CA 1
ATOM 3075 C C . GLY B 1 120 ? 9.148 -33.938 -10.453 1 98.62 120 GLY B C 1
ATOM 3076 O O . GLY B 1 120 ? 8.352 -34.875 -10.477 1 98.62 120 GLY B O 1
ATOM 3077 N N . LEU B 1 121 ? 9.289 -33.062 -11.445 1 98.69 121 LEU B N 1
ATOM 3078 C CA . LEU B 1 121 ? 8.477 -33.156 -12.656 1 98.69 121 LEU B CA 1
ATOM 3079 C C . LEU B 1 121 ? 9.359 -33.344 -13.891 1 98.69 121 LEU B C 1
ATOM 3081 O O . LEU B 1 121 ? 10.516 -32.906 -13.891 1 98.69 121 LEU B O 1
ATOM 3085 N N . GLU B 1 122 ? 8.82 -33.906 -14.914 1 98 122 GLU B N 1
ATOM 3086 C CA . GLU B 1 122 ? 9.508 -34 -16.203 1 98 122 GLU B CA 1
ATOM 3087 C C . GLU B 1 122 ? 9.125 -32.844 -17.125 1 98 122 GLU B C 1
ATOM 3089 O O . GLU B 1 122 ? 9.852 -32.531 -18.062 1 98 122 GLU B O 1
ATOM 3094 N N . ARG B 1 123 ? 7.969 -32.281 -16.844 1 98.5 123 ARG B N 1
ATOM 3095 C CA . ARG B 1 123 ? 7.441 -31.172 -17.625 1 98.5 123 ARG B CA 1
ATOM 3096 C C . ARG B 1 123 ? 6.633 -30.219 -16.734 1 98.5 123 ARG B C 1
ATOM 3098 O O . ARG B 1 123 ? 5.859 -30.672 -15.891 1 98.5 123 ARG B O 1
ATOM 3105 N N . LEU B 1 124 ? 6.859 -28.938 -16.906 1 98.69 124 LEU B N 1
ATOM 3106 C CA . LEU B 1 124 ? 6.078 -27.938 -16.188 1 98.69 124 LEU B CA 1
ATOM 3107 C C . LEU B 1 124 ? 4.789 -27.609 -16.922 1 98.69 124 LEU B C 1
ATOM 3109 O O . LEU B 1 124 ? 4.797 -27.453 -18.156 1 98.69 124 LEU B O 1
ATOM 3113 N N . GLU B 1 125 ? 3.666 -27.547 -16.203 1 98.44 125 GLU B N 1
ATOM 3114 C CA . GLU B 1 125 ? 2.377 -27.281 -16.844 1 98.44 125 GLU B CA 1
ATOM 3115 C C . GLU B 1 125 ? 2.287 -25.844 -17.328 1 98.44 125 GLU B C 1
ATOM 3117 O O . GLU B 1 125 ? 1.954 -25.594 -18.5 1 98.44 125 GLU B O 1
ATOM 3122 N N . VAL B 1 126 ? 2.518 -24.891 -16.516 1 98.88 126 VAL B N 1
ATOM 3123 C CA . VAL B 1 126 ? 2.5 -23.484 -16.859 1 98.88 126 VAL B CA 1
ATOM 3124 C C . VAL B 1 126 ? 3.727 -22.781 -16.266 1 98.88 126 VAL B C 1
ATOM 3126 O O . VAL B 1 126 ? 4.016 -22.938 -15.078 1 98.88 126 VAL B O 1
ATOM 3129 N N . VAL B 1 127 ? 4.48 -22.062 -17.062 1 98.94 127 VAL B N 1
ATOM 3130 C CA . VAL B 1 127 ? 5.598 -21.234 -16.609 1 98.94 127 VAL B CA 1
ATOM 3131 C C . VAL B 1 127 ? 5.332 -19.766 -16.938 1 98.94 127 VAL B C 1
ATOM 3133 O O . VAL B 1 127 ? 5.215 -19.406 -18.109 1 98.94 127 VAL B O 1
ATOM 3136 N N . ASN B 1 128 ? 5.188 -18.922 -15.93 1 98.94 128 ASN B N 1
ATOM 3137 C CA . ASN B 1 128 ? 5.113 -17.484 -16.109 1 98.94 128 ASN B CA 1
ATOM 3138 C C . ASN B 1 128 ? 6.496 -16.875 -16.312 1 98.94 128 ASN B C 1
ATOM 3140 O O . ASN B 1 128 ? 7.387 -17.047 -15.484 1 98.94 128 ASN B O 1
ATOM 3144 N N . LEU B 1 129 ? 6.676 -16.203 -17.391 1 98.94 129 LEU B N 1
ATOM 3145 C CA . LEU B 1 129 ? 7.809 -15.289 -17.547 1 98.94 129 LEU B CA 1
ATOM 3146 C C . LEU B 1 129 ? 7.551 -13.977 -16.812 1 98.94 129 LEU B C 1
ATOM 3148 O O . LEU B 1 129 ? 6.715 -13.18 -17.234 1 98.94 129 LEU B O 1
ATOM 3152 N N . ARG B 1 130 ? 8.234 -13.773 -15.727 1 98.38 130 ARG B N 1
ATOM 3153 C CA . ARG B 1 130 ? 8.086 -12.508 -15.008 1 98.38 130 ARG B CA 1
ATOM 3154 C C . ARG B 1 130 ? 9.031 -11.445 -15.57 1 98.38 130 ARG B C 1
ATOM 3156 O O . ARG B 1 130 ? 10.25 -11.641 -15.586 1 98.38 130 ARG B O 1
ATOM 3163 N N . SER B 1 131 ? 8.477 -10.352 -15.992 1 98.19 131 SER B N 1
ATOM 3164 C CA . SER B 1 131 ? 9.328 -9.25 -16.422 1 98.19 131 SER B CA 1
ATOM 3165 C C . SER B 1 131 ? 10.109 -8.664 -15.258 1 98.19 131 SER B C 1
ATOM 3167 O O . SER B 1 131 ? 9.531 -8.305 -14.227 1 98.19 131 SER B O 1
ATOM 3169 N N . MET B 1 132 ? 11.391 -8.602 -15.422 1 95.81 132 MET B N 1
ATOM 3170 C CA . MET B 1 132 ? 12.25 -8.016 -14.398 1 95.81 132 MET B CA 1
ATOM 3171 C C . MET B 1 132 ? 12.852 -6.699 -14.875 1 95.81 132 MET B C 1
ATOM 3173 O O . MET B 1 132 ? 13.867 -6.25 -14.352 1 95.81 132 MET B O 1
ATOM 3177 N N . LEU B 1 133 ? 12.18 -6.188 -15.938 1 94.31 133 LEU B N 1
ATOM 3178 C CA . LEU B 1 133 ? 12.562 -4.84 -16.344 1 94.31 133 LEU B CA 1
ATOM 3179 C C . LEU B 1 133 ? 12.32 -3.842 -15.219 1 94.31 133 LEU B C 1
ATOM 3181 O O . LEU B 1 133 ? 13.031 -2.842 -15.102 1 94.31 133 LEU B O 1
ATOM 3185 N N . GLY B 1 134 ? 11.344 -4.082 -14.477 1 89.38 134 GLY B N 1
ATOM 3186 C CA . GLY B 1 134 ? 11.062 -3.467 -13.188 1 89.38 134 GLY B CA 1
ATOM 3187 C C . GLY B 1 134 ? 10.742 -4.477 -12.102 1 89.38 134 GLY B C 1
ATOM 3188 O O . GLY B 1 134 ? 9.82 -5.285 -12.25 1 89.38 134 GLY B O 1
ATOM 3189 N N . THR B 1 135 ? 11.367 -4.371 -11 1 84.62 135 THR B N 1
ATOM 3190 C CA . THR B 1 135 ? 11.219 -5.379 -9.953 1 84.62 135 THR B CA 1
ATOM 3191 C C . THR B 1 135 ? 9.875 -5.234 -9.25 1 84.62 135 THR B C 1
ATOM 3193 O O . THR B 1 135 ? 9.273 -6.23 -8.844 1 84.62 135 THR B O 1
ATOM 3196 N N . HIS B 1 136 ? 9.352 -4.016 -9.125 1 86.56 136 HIS B N 1
ATOM 3197 C CA . HIS B 1 136 ? 8.195 -3.803 -8.266 1 86.56 136 HIS B CA 1
ATOM 3198 C C . HIS B 1 136 ? 6.938 -3.531 -9.086 1 86.56 136 HIS B C 1
ATOM 3200 O O . HIS B 1 136 ? 5.852 -3.354 -8.523 1 86.56 136 HIS B O 1
ATOM 3206 N N . GLY B 1 137 ? 7.094 -3.523 -10.391 1 89.56 137 GLY B N 1
ATOM 3207 C CA . GLY B 1 137 ? 5.961 -3.32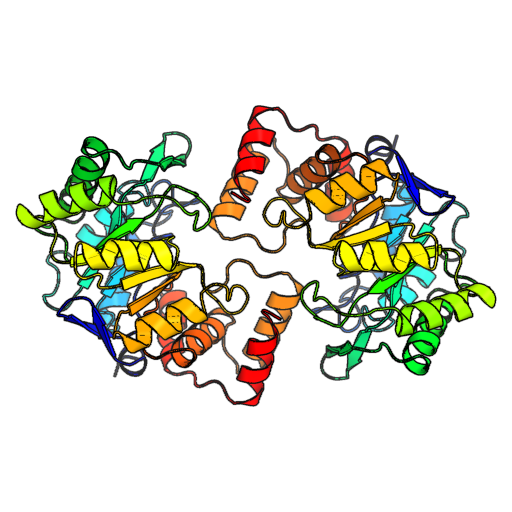2 -11.273 1 89.56 137 GLY B CA 1
ATOM 3208 C C . GLY B 1 137 ? 6.332 -3.381 -12.742 1 89.56 137 GLY B C 1
ATOM 3209 O O . GLY B 1 137 ? 7.512 -3.441 -13.086 1 89.56 137 GLY B O 1
ATOM 3210 N N . PRO B 1 138 ? 5.297 -3.379 -13.578 1 94.75 138 PRO B N 1
ATOM 3211 C CA . PRO B 1 138 ? 5.551 -3.471 -15.016 1 94.75 138 PRO B CA 1
ATOM 3212 C C . PRO B 1 138 ? 6.246 -2.232 -15.57 1 94.75 138 PRO B C 1
ATOM 3214 O O . PRO B 1 138 ? 5.863 -1.105 -15.25 1 94.75 138 PRO B O 1
ATOM 3217 N N . VAL B 1 139 ? 7.281 -2.428 -16.266 1 94.31 139 VAL B N 1
ATOM 3218 C CA . VAL B 1 139 ? 8 -1.41 -17.031 1 94.31 139 VAL B CA 1
ATOM 3219 C C . VAL B 1 139 ? 8.117 -1.835 -18.484 1 94.31 139 VAL B C 1
ATOM 3221 O O . VAL B 1 139 ? 8.438 -2.99 -18.781 1 94.31 139 VAL B O 1
ATOM 3224 N N . GLU B 1 140 ? 7.875 -0.862 -19.344 1 96.75 140 GLU B N 1
ATOM 3225 C CA . GLU B 1 140 ? 7.914 -1.188 -20.766 1 96.75 140 GLU B CA 1
ATOM 3226 C C . GLU B 1 140 ? 9.32 -1.583 -21.203 1 96.75 140 GLU B C 1
ATOM 3228 O O . GLU B 1 140 ? 10.312 -1.108 -20.641 1 96.75 140 GLU B O 1
ATOM 3233 N N . GLY B 1 141 ? 9.359 -2.389 -22.188 1 97.38 141 GLY B N 1
ATOM 3234 C CA . GLY B 1 141 ? 10.555 -2.973 -22.766 1 97.38 141 GLY B CA 1
ATOM 3235 C C . GLY B 1 141 ? 10.312 -4.328 -23.406 1 97.38 141 GLY B C 1
ATOM 3236 O O . GLY B 1 141 ? 9.305 -4.98 -23.125 1 97.38 141 GLY B O 1
ATOM 3237 N N . SER B 1 142 ? 11.203 -4.711 -24.266 1 98 142 SER B N 1
ATOM 3238 C CA . SER B 1 142 ? 11 -5.945 -25.016 1 98 142 SER B CA 1
ATOM 3239 C C . SER B 1 142 ? 11.258 -7.168 -24.141 1 98 142 SER B C 1
ATOM 3241 O O . SER B 1 142 ? 12.242 -7.211 -23.406 1 98 142 SER B O 1
ATOM 3243 N N . LEU B 1 143 ? 10.375 -8.172 -24.297 1 98.5 143 LEU B N 1
ATOM 3244 C CA . LEU B 1 143 ? 10.547 -9.469 -23.641 1 98.5 143 LEU B CA 1
ATOM 3245 C C . LEU B 1 143 ? 10.797 -10.562 -24.672 1 98.5 143 LEU B C 1
ATOM 3247 O O . LEU B 1 143 ? 10.727 -11.75 -24.359 1 98.5 143 LEU B O 1
ATOM 3251 N N . GLU B 1 144 ? 11.078 -10.148 -25.828 1 98.5 144 GLU B N 1
ATOM 3252 C CA . GLU B 1 144 ? 11.203 -11.102 -26.938 1 98.5 144 GLU B CA 1
ATOM 3253 C C . GLU B 1 144 ? 12.312 -12.117 -26.672 1 98.5 144 GLU B C 1
ATOM 3255 O O . GLU B 1 144 ? 12.117 -13.32 -26.859 1 98.5 144 GLU B O 1
ATOM 3260 N N . GLU B 1 145 ? 13.43 -11.648 -26.25 1 98.38 145 GLU B N 1
ATOM 3261 C CA . GLU B 1 145 ? 14.578 -12.523 -26.062 1 98.38 145 GLU B CA 1
ATOM 3262 C C . GLU B 1 145 ? 14.32 -13.555 -24.969 1 98.38 145 GLU B C 1
ATOM 3264 O O . GLU B 1 145 ? 14.469 -14.758 -25.188 1 98.38 145 GLU B O 1
ATOM 3269 N N . PRO B 1 146 ? 13.906 -13.117 -23.766 1 98.75 146 PRO B N 1
ATOM 3270 C CA . PRO B 1 146 ? 13.641 -14.141 -22.75 1 98.75 146 PRO B CA 1
ATOM 3271 C C . PRO B 1 146 ? 12.469 -15.055 -23.125 1 98.75 146 PRO B C 1
ATOM 3273 O O . PRO B 1 146 ? 12.484 -16.25 -22.812 1 98.75 146 PRO B O 1
ATOM 3276 N N . LEU B 1 147 ? 11.5 -14.57 -23.812 1 98.88 147 LEU B N 1
ATOM 3277 C CA . LEU B 1 147 ? 10.375 -15.391 -24.25 1 98.88 147 LEU B CA 1
ATOM 3278 C C . LEU B 1 147 ? 10.82 -16.422 -25.281 1 98.88 147 LEU B C 1
ATOM 3280 O O . LEU B 1 147 ? 10.367 -17.578 -25.25 1 98.88 147 LEU B O 1
ATOM 3284 N N . THR B 1 148 ? 11.688 -16.031 -26.156 1 98.81 148 THR B N 1
ATOM 3285 C CA . THR B 1 148 ? 12.227 -16.953 -27.156 1 98.81 148 THR B CA 1
ATOM 3286 C C . THR B 1 148 ? 12.945 -18.125 -26.469 1 98.81 148 THR B C 1
ATOM 3288 O O . THR B 1 148 ? 12.82 -19.266 -26.891 1 98.81 148 THR B O 1
ATOM 3291 N N . THR B 1 149 ? 13.656 -17.812 -25.422 1 98.88 149 THR B N 1
ATOM 3292 C CA . THR B 1 149 ? 14.32 -18.859 -24.656 1 98.88 149 THR B CA 1
ATOM 3293 C C . THR B 1 149 ? 13.305 -19.828 -24.078 1 98.88 149 THR B C 1
ATOM 3295 O O . THR B 1 149 ? 13.492 -21.047 -24.156 1 98.88 149 THR B O 1
ATOM 3298 N N . LEU B 1 150 ? 12.188 -19.359 -23.531 1 98.94 150 LEU B N 1
ATOM 3299 C CA . LEU B 1 150 ? 11.164 -20.234 -22.969 1 98.94 150 LEU B CA 1
ATOM 3300 C C . LEU B 1 150 ? 10.516 -21.062 -24.078 1 98.94 150 LEU B C 1
ATOM 3302 O O . LEU B 1 150 ? 10.141 -22.219 -23.844 1 98.94 150 LEU B O 1
ATOM 3306 N N . LEU B 1 151 ? 10.391 -20.484 -25.25 1 98.81 151 LEU B N 1
ATOM 3307 C CA . LEU B 1 151 ? 9.812 -21.219 -26.375 1 98.81 151 LEU B CA 1
ATOM 3308 C C . LEU B 1 151 ? 10.711 -22.375 -26.797 1 98.81 151 LEU B C 1
ATOM 3310 O O . LEU B 1 151 ? 10.219 -23.438 -27.188 1 98.81 151 LEU B O 1
ATOM 3314 N N . GLU B 1 152 ? 12 -22.141 -26.781 1 98.81 152 GLU B N 1
ATOM 3315 C CA . GLU B 1 152 ? 12.938 -23.219 -27.062 1 98.81 152 GLU B CA 1
ATOM 3316 C C . GLU B 1 152 ? 12.812 -24.359 -26.047 1 98.81 152 GLU B C 1
ATOM 3318 O O . GLU B 1 152 ? 12.844 -25.531 -26.422 1 98.81 152 GLU B O 1
ATOM 3323 N N . LEU B 1 153 ? 12.68 -23.984 -24.828 1 98.88 153 LEU B N 1
ATOM 3324 C CA . LEU B 1 153 ? 12.531 -24.969 -23.781 1 98.88 153 LEU B CA 1
ATOM 3325 C C . LEU B 1 153 ? 11.188 -25.703 -23.891 1 98.88 153 LEU B C 1
ATOM 3327 O O . LEU B 1 153 ? 11.094 -26.891 -23.578 1 98.88 153 LEU B O 1
ATOM 3331 N N . LYS B 1 154 ? 10.172 -25 -24.344 1 98.81 154 LYS B N 1
ATOM 3332 C CA . LYS B 1 154 ? 8.875 -25.609 -24.641 1 98.81 154 LYS B CA 1
ATOM 3333 C C . LYS B 1 154 ? 8.992 -26.625 -25.781 1 98.81 154 LYS B C 1
ATOM 3335 O O . LYS B 1 154 ? 8.438 -27.719 -25.703 1 98.81 154 LYS B O 1
ATOM 3340 N N . ALA B 1 155 ? 9.719 -26.281 -26.781 1 98.56 155 ALA B N 1
ATOM 3341 C CA . ALA B 1 155 ? 9.922 -27.156 -27.938 1 98.56 155 ALA B CA 1
ATOM 3342 C C . ALA B 1 155 ? 10.664 -28.438 -27.531 1 98.56 155 ALA B C 1
ATOM 3344 O O . ALA B 1 155 ? 10.453 -29.5 -28.109 1 98.56 155 ALA B O 1
ATOM 3345 N N . ARG B 1 156 ? 11.445 -28.297 -26.516 1 98.5 156 ARG B N 1
ATOM 3346 C CA . ARG B 1 156 ? 12.195 -29.438 -26 1 98.5 156 ARG B CA 1
ATOM 3347 C C . ARG B 1 156 ? 11.32 -30.297 -25.094 1 98.5 156 ARG B C 1
ATOM 3349 O O . ARG B 1 156 ? 11.766 -31.344 -24.609 1 98.5 156 ARG B O 1
ATOM 3356 N N . GLY B 1 157 ? 10.125 -29.812 -24.75 1 98.56 157 GLY B N 1
ATOM 3357 C CA . GLY B 1 157 ? 9.172 -30.609 -24 1 98.56 157 GLY B CA 1
ATOM 3358 C C . GLY B 1 157 ? 9.195 -30.312 -22.516 1 98.56 157 GLY B C 1
ATOM 3359 O O . GLY B 1 157 ? 8.523 -31 -21.734 1 98.56 157 GLY B O 1
ATOM 3360 N N . LEU B 1 158 ? 9.906 -29.266 -22.062 1 98.88 158 LEU B N 1
ATOM 3361 C CA . LEU B 1 158 ? 10.086 -29 -20.641 1 98.88 158 LEU B CA 1
ATOM 3362 C C . LEU B 1 158 ? 8.961 -28.125 -20.094 1 98.88 158 LEU B C 1
ATOM 3364 O O . LEU B 1 158 ? 8.758 -28.047 -18.891 1 98.88 158 LEU B O 1
ATOM 3368 N N . ILE B 1 159 ? 8.25 -27.422 -20.969 1 98.88 159 ILE B N 1
ATOM 3369 C CA . ILE B 1 159 ? 7.16 -26.516 -20.625 1 98.88 159 ILE B CA 1
ATOM 3370 C C . ILE B 1 159 ? 5.945 -26.812 -21.5 1 98.88 159 ILE B C 1
ATOM 3372 O O . ILE B 1 159 ? 6.078 -27 -22.719 1 98.88 159 ILE B O 1
ATOM 3376 N N . ARG B 1 160 ? 4.762 -26.906 -20.922 1 98.62 160 ARG B N 1
ATOM 3377 C CA . ARG B 1 160 ? 3.564 -27.141 -21.719 1 98.62 160 ARG B CA 1
ATOM 3378 C C . ARG B 1 160 ? 2.938 -25.812 -22.156 1 98.62 160 ARG B C 1
ATOM 3380 O O . ARG B 1 160 ? 2.666 -25.609 -23.344 1 98.62 160 ARG B O 1
ATOM 3387 N N . HIS B 1 161 ? 2.689 -24.906 -21.203 1 98.75 161 HIS B N 1
ATOM 3388 C CA . HIS B 1 161 ? 2.053 -23.625 -21.484 1 98.75 161 HIS B CA 1
ATOM 3389 C C . HIS B 1 161 ? 2.861 -22.469 -20.906 1 98.75 161 HIS B C 1
ATOM 3391 O O . HIS B 1 161 ? 3.619 -22.641 -19.953 1 98.75 161 HIS B O 1
ATOM 3397 N N . ILE B 1 162 ? 2.699 -21.266 -21.5 1 98.94 162 ILE B N 1
ATOM 3398 C CA . ILE B 1 162 ? 3.447 -20.078 -21.094 1 98.94 162 ILE B CA 1
ATOM 3399 C C . ILE B 1 162 ? 2.482 -19 -20.609 1 98.94 162 ILE B C 1
ATOM 3401 O O . ILE B 1 162 ? 1.438 -18.781 -21.219 1 98.94 162 ILE B O 1
ATOM 3405 N N . GLY B 1 163 ? 2.723 -18.453 -19.438 1 98.94 163 GLY B N 1
ATOM 3406 C CA . GLY B 1 163 ? 2.1 -17.234 -18.953 1 98.94 163 GLY B CA 1
ATOM 3407 C C . GLY B 1 163 ? 3.08 -16.094 -18.781 1 98.94 163 GLY B C 1
ATOM 3408 O O . GLY B 1 163 ? 4.266 -16.234 -19.094 1 98.94 163 GLY B O 1
ATOM 3409 N N . LEU B 1 164 ? 2.547 -14.93 -18.422 1 98.94 164 LEU B N 1
ATOM 3410 C CA . LEU B 1 164 ? 3.357 -13.742 -18.172 1 98.94 164 LEU B CA 1
ATOM 3411 C C . LEU B 1 164 ? 3.053 -13.156 -16.797 1 98.94 164 LEU B C 1
ATOM 3413 O O . LEU B 1 164 ? 1.947 -13.32 -16.281 1 98.94 164 LEU B O 1
ATOM 3417 N N . SER B 1 165 ? 4.051 -12.531 -16.219 1 98.69 165 SER B N 1
ATOM 3418 C CA . SER B 1 165 ? 3.877 -11.844 -14.945 1 98.69 165 SER B CA 1
ATOM 3419 C C . SER B 1 165 ? 4.582 -10.492 -14.945 1 98.69 165 SER B C 1
ATOM 3421 O O . SER B 1 165 ? 5.66 -10.352 -15.523 1 98.69 165 SER B O 1
ATOM 3423 N N . ASN B 1 166 ? 3.941 -9.531 -14.234 1 97.56 166 ASN B N 1
ATOM 3424 C CA . ASN B 1 166 ? 4.543 -8.211 -14.094 1 97.56 166 ASN B CA 1
ATOM 3425 C C . ASN B 1 166 ? 4.781 -7.555 -15.453 1 97.56 166 ASN B C 1
ATOM 3427 O O . ASN B 1 166 ? 5.883 -7.086 -15.742 1 97.56 166 ASN B O 1
ATOM 3431 N N . VAL B 1 167 ? 3.682 -7.555 -16.297 1 98.69 167 VAL B N 1
ATOM 3432 C CA . VAL B 1 167 ? 3.832 -7.129 -17.688 1 98.69 167 VAL B CA 1
ATOM 3433 C C . VAL B 1 167 ? 2.797 -6.055 -18 1 98.69 167 VAL B C 1
ATOM 3435 O O . VAL B 1 167 ? 1.796 -5.914 -17.297 1 98.69 167 VAL B O 1
ATOM 3438 N N . THR B 1 168 ? 3.082 -5.305 -19.047 1 98.19 168 THR B N 1
ATOM 3439 C CA . THR B 1 168 ? 2.15 -4.32 -19.578 1 98.19 168 THR B CA 1
ATOM 3440 C C . THR B 1 168 ? 1.257 -4.949 -20.641 1 98.19 168 THR B C 1
ATOM 3442 O O . THR B 1 168 ? 1.532 -6.051 -21.125 1 98.19 168 THR B O 1
ATOM 3445 N N . ALA B 1 169 ? 0.16 -4.199 -21 1 98.62 169 ALA B N 1
ATOM 3446 C CA . ALA B 1 169 ? -0.734 -4.66 -22.047 1 98.62 169 ALA B CA 1
ATOM 3447 C C . ALA B 1 169 ? 0.019 -4.844 -23.359 1 98.62 169 ALA B C 1
ATOM 3449 O O . ALA B 1 169 ? -0.228 -5.805 -24.094 1 98.62 169 ALA B O 1
ATOM 3450 N N . ARG B 1 170 ? 0.937 -3.908 -23.703 1 98.38 170 ARG B N 1
ATOM 3451 C CA . ARG B 1 170 ? 1.722 -4 -24.922 1 98.38 170 ARG B CA 1
ATOM 3452 C C . ARG B 1 170 ? 2.609 -5.242 -24.906 1 98.38 170 ARG B C 1
ATOM 3454 O O . ARG B 1 170 ? 2.734 -5.93 -25.922 1 98.38 170 ARG B O 1
ATOM 3461 N N . GLN B 1 171 ? 3.164 -5.555 -23.781 1 98.88 171 GLN B N 1
ATOM 3462 C CA . GLN B 1 171 ? 4.02 -6.734 -23.641 1 98.88 171 GLN B CA 1
ATOM 3463 C C . GLN B 1 171 ? 3.213 -8.016 -23.812 1 98.88 171 GLN B C 1
ATOM 3465 O O . GLN B 1 171 ? 3.711 -9 -24.375 1 98.88 171 GLN B O 1
ATOM 3470 N N . VAL B 1 172 ? 1.986 -8.031 -23.344 1 98.88 172 VAL B N 1
ATOM 3471 C CA . VAL B 1 172 ? 1.104 -9.18 -23.531 1 98.88 172 VAL B CA 1
ATOM 3472 C C . VAL B 1 172 ? 0.819 -9.359 -25.016 1 98.88 172 VAL B C 1
ATOM 3474 O O . VAL B 1 172 ? 0.968 -10.461 -25.562 1 98.88 172 VAL B O 1
ATOM 3477 N N . ALA B 1 173 ? 0.475 -8.258 -25.672 1 98.75 173 ALA B N 1
ATOM 3478 C CA . ALA B 1 173 ? 0.163 -8.305 -27.094 1 98.75 173 ALA B CA 1
ATOM 3479 C C . ALA B 1 173 ? 1.363 -8.789 -27.906 1 98.75 173 ALA B C 1
ATOM 3481 O O . ALA B 1 173 ? 1.22 -9.609 -28.812 1 98.75 173 ALA B O 1
ATOM 3482 N N . ASP B 1 174 ? 2.502 -8.266 -27.609 1 98.75 174 ASP B N 1
ATOM 3483 C CA . ASP B 1 174 ? 3.725 -8.664 -28.312 1 98.75 174 ASP B CA 1
ATOM 3484 C C . ASP B 1 174 ? 4.012 -10.148 -28.109 1 98.75 174 ASP B C 1
ATOM 3486 O O . ASP B 1 174 ? 4.398 -10.844 -29.047 1 98.75 174 ASP B O 1
ATOM 3490 N N . ALA B 1 175 ? 3.826 -10.609 -26.906 1 98.88 175 ALA B N 1
ATOM 3491 C CA . ALA B 1 175 ? 4.07 -12.016 -26.594 1 98.88 175 ALA B CA 1
ATOM 3492 C C . ALA B 1 175 ? 3.094 -12.914 -27.344 1 98.88 175 ALA B C 1
ATOM 3494 O O . ALA B 1 175 ? 3.467 -14 -27.797 1 98.88 175 ALA B O 1
ATOM 3495 N N . GLN B 1 176 ? 1.86 -12.453 -27.453 1 98.75 176 GLN B N 1
ATOM 3496 C CA . GLN B 1 176 ? 0.812 -13.242 -28.094 1 98.75 176 GLN B CA 1
ATOM 3497 C C . GLN B 1 176 ? 1.104 -13.453 -29.578 1 98.75 176 GLN B C 1
ATOM 3499 O O . GLN B 1 176 ? 0.588 -14.391 -30.188 1 98.75 176 GLN B O 1
ATOM 3504 N N . LYS B 1 177 ? 1.912 -12.586 -30.156 1 98.56 177 LYS B N 1
ATOM 3505 C CA . LYS B 1 177 ? 2.326 -12.766 -31.547 1 98.56 177 LYS B CA 1
ATOM 3506 C C . LYS B 1 177 ? 3.266 -13.961 -31.688 1 98.56 177 LYS B C 1
ATOM 3508 O O . LYS B 1 177 ? 3.43 -14.5 -32.781 1 98.56 177 LYS B O 1
ATOM 3513 N N . LEU B 1 178 ? 3.889 -14.383 -30.625 1 98.5 178 LEU B N 1
ATOM 3514 C CA . LEU B 1 178 ? 4.922 -15.406 -30.672 1 98.5 178 LEU B CA 1
ATOM 3515 C C . LEU B 1 178 ? 4.375 -16.75 -30.203 1 98.5 178 LEU B C 1
ATOM 3517 O O . LEU B 1 178 ? 4.848 -17.812 -30.641 1 98.5 178 LEU B O 1
ATOM 3521 N N . THR B 1 179 ? 3.418 -16.75 -29.281 1 98.5 179 THR B N 1
ATOM 3522 C CA . THR B 1 179 ? 2.895 -17.969 -28.688 1 98.5 179 THR B CA 1
ATOM 3523 C C . THR B 1 179 ? 1.578 -17.688 -27.969 1 98.5 179 THR B C 1
ATOM 3525 O O . THR B 1 179 ? 1.31 -16.562 -27.562 1 98.5 179 THR B O 1
ATOM 3528 N N . PRO B 1 180 ? 0.671 -18.703 -27.828 1 98.5 180 PRO B N 1
ATOM 3529 C CA . PRO B 1 180 ? -0.476 -18.531 -26.938 1 98.5 180 PRO B CA 1
ATOM 3530 C C . PRO B 1 180 ? -0.063 -18.234 -25.5 1 98.5 180 PRO B C 1
ATOM 3532 O O . PRO B 1 180 ? 0.844 -18.875 -24.969 1 98.5 180 PRO B O 1
ATOM 3535 N N . ILE B 1 181 ? -0.625 -17.219 -24.922 1 98.88 181 ILE B N 1
ATOM 3536 C CA . ILE B 1 181 ? -0.456 -16.875 -23.516 1 98.88 181 ILE B CA 1
ATOM 3537 C C . ILE B 1 181 ? -1.683 -17.328 -22.719 1 98.88 181 ILE B C 1
ATOM 3539 O O . ILE B 1 181 ? -2.807 -16.922 -23.016 1 98.88 181 ILE B O 1
ATOM 3543 N N . VAL B 1 182 ? -1.436 -18.062 -21.641 1 98.81 182 VAL B N 1
ATOM 3544 C CA . VAL B 1 182 ? -2.586 -18.734 -21.031 1 98.81 182 VAL B CA 1
ATOM 3545 C C . VAL B 1 182 ? -3.018 -17.984 -19.781 1 98.81 182 VAL B C 1
ATOM 3547 O O . VAL B 1 182 ? -4.129 -18.172 -19.281 1 98.81 182 VAL B O 1
ATOM 3550 N N . CYS B 1 183 ? -2.139 -17.141 -19.203 1 98.94 183 CYS B N 1
ATOM 3551 C CA . CYS B 1 183 ? -2.492 -16.328 -18.047 1 98.94 183 CYS B CA 1
ATOM 3552 C C . CYS B 1 183 ? -1.544 -15.148 -17.891 1 98.94 183 CYS B C 1
ATOM 3554 O O . CYS B 1 183 ? -0.444 -15.148 -18.453 1 98.94 183 CYS B O 1
ATOM 3556 N N . VAL B 1 184 ? -2.021 -14.109 -17.297 1 98.94 184 VAL B N 1
ATOM 3557 C CA . VAL B 1 184 ? -1.237 -12.945 -16.906 1 98.94 184 VAL B CA 1
ATOM 3558 C C . VAL B 1 184 ? -1.339 -12.734 -15.391 1 98.94 184 VAL B C 1
ATOM 3560 O O . VAL B 1 184 ? -2.439 -12.688 -14.844 1 98.94 184 VAL B O 1
ATOM 3563 N N . GLN B 1 185 ? -0.184 -12.711 -14.719 1 98.81 185 GLN B N 1
ATOM 3564 C CA . GLN B 1 185 ? -0.101 -12.539 -13.273 1 98.81 185 GLN B CA 1
ATOM 3565 C C . GLN B 1 185 ? 0.529 -11.195 -12.914 1 98.81 185 GLN B C 1
ATOM 3567 O O . GLN B 1 185 ? 1.732 -11 -13.102 1 98.81 185 GLN B O 1
ATOM 3572 N N . ASN B 1 186 ? -0.275 -10.25 -12.461 1 98.12 186 ASN B N 1
ATOM 3573 C CA . ASN B 1 186 ? 0.144 -8.906 -12.055 1 98.12 186 ASN B CA 1
ATOM 3574 C C . ASN B 1 186 ? -0.432 -8.523 -10.695 1 98.12 186 ASN B C 1
ATOM 3576 O O . ASN B 1 186 ? -1.253 -9.258 -10.141 1 98.12 186 ASN B O 1
ATOM 3580 N N . GLN B 1 187 ? 0.114 -7.426 -10.18 1 96.31 187 GLN B N 1
ATOM 3581 C CA . GLN B 1 187 ? -0.501 -6.879 -8.977 1 96.31 187 GLN B CA 1
ATOM 3582 C C . GLN B 1 187 ? -1.85 -6.238 -9.289 1 96.31 187 GLN B C 1
ATOM 3584 O O . GLN B 1 187 ? -1.961 -5.441 -10.227 1 96.31 187 GLN B O 1
ATOM 3589 N N . TYR B 1 188 ? -2.836 -6.602 -8.625 1 97.38 188 TYR B N 1
ATOM 3590 C CA . TYR B 1 188 ? -4.176 -6.047 -8.789 1 97.38 188 TYR B CA 1
ATOM 3591 C C . TYR B 1 188 ? -5.035 -6.332 -7.562 1 97.38 188 TYR B C 1
ATOM 3593 O O . TYR B 1 188 ? -5.008 -7.438 -7.02 1 97.38 188 TYR B O 1
ATOM 3601 N N . ASN B 1 189 ? -5.688 -5.363 -7.055 1 97.69 189 ASN B N 1
ATOM 3602 C CA . ASN B 1 189 ? -6.637 -5.477 -5.949 1 97.69 189 ASN B CA 1
ATOM 3603 C C . ASN B 1 189 ? -7.531 -4.242 -5.852 1 97.69 189 ASN B C 1
ATOM 3605 O O . ASN B 1 189 ? -7.57 -3.424 -6.773 1 97.69 189 ASN B O 1
ATOM 3609 N N . ILE B 1 190 ? -8.273 -4.148 -4.746 1 96.88 190 ILE B N 1
ATOM 3610 C CA . ILE B 1 190 ? -9.281 -3.107 -4.555 1 96.88 190 ILE B CA 1
ATOM 3611 C C . ILE B 1 190 ? -8.617 -1.731 -4.621 1 96.88 190 ILE B C 1
ATOM 3613 O O . ILE B 1 190 ? -9.18 -0.792 -5.188 1 96.88 190 ILE B O 1
ATOM 3617 N N . ALA B 1 191 ? -7.422 -1.662 -4.102 1 93.5 191 ALA B N 1
ATOM 3618 C CA . ALA B 1 191 ? -6.73 -0.38 -4.004 1 93.5 191 ALA B CA 1
ATOM 3619 C C . ALA B 1 191 ? -5.852 -0.133 -5.227 1 93.5 191 ALA B C 1
ATOM 3621 O O . ALA B 1 191 ? -5.496 1.01 -5.523 1 93.5 191 ALA B O 1
ATOM 3622 N N . ASN B 1 192 ? -5.449 -1.154 -5.906 1 93.5 192 ASN B N 1
ATOM 3623 C CA . ASN B 1 192 ? -4.598 -1.103 -7.09 1 93.5 192 ASN B CA 1
ATOM 3624 C C . ASN B 1 192 ? -5.336 -1.597 -8.328 1 93.5 192 ASN B C 1
ATOM 3626 O O . ASN B 1 192 ? -5.344 -2.795 -8.617 1 93.5 192 ASN B O 1
ATOM 3630 N N . ARG B 1 193 ? -5.816 -0.631 -9.195 1 94.81 193 ARG B N 1
ATOM 3631 C CA . ARG B 1 193 ? -6.73 -0.978 -10.281 1 94.81 193 ARG B CA 1
ATOM 3632 C C . ARG B 1 193 ? -6.137 -0.617 -11.633 1 94.81 193 ARG B C 1
ATOM 3634 O O . ARG B 1 193 ? -6.871 -0.368 -12.594 1 94.81 193 ARG B O 1
ATOM 3641 N N . GLY B 1 194 ? -4.859 -0.554 -11.719 1 93.31 194 GLY B N 1
ATOM 3642 C CA . GLY B 1 194 ? -4.184 -0.185 -12.953 1 93.31 194 GLY B CA 1
ATOM 3643 C C . GLY B 1 194 ? -4.477 -1.134 -14.094 1 93.31 194 GLY B C 1
ATOM 3644 O O . GLY B 1 194 ? -4.363 -0.756 -15.266 1 93.31 194 GLY B O 1
ATOM 3645 N N . ASP B 1 195 ? -4.918 -2.352 -13.781 1 97.62 195 ASP B N 1
ATOM 3646 C CA . ASP B 1 195 ? -5.059 -3.387 -14.797 1 97.62 195 ASP B CA 1
ATOM 3647 C C . ASP B 1 195 ? -6.527 -3.598 -15.164 1 97.62 195 ASP B C 1
ATOM 3649 O O . ASP B 1 195 ? -6.879 -4.605 -15.781 1 97.62 195 ASP B O 1
ATOM 3653 N N . ASP B 1 196 ? -7.402 -2.645 -14.828 1 97.81 196 ASP B N 1
ATOM 3654 C CA . ASP B 1 196 ? -8.812 -2.82 -15.172 1 97.81 196 ASP B CA 1
ATOM 3655 C C . ASP B 1 196 ? -8.984 -3.121 -16.656 1 97.81 196 ASP B C 1
ATOM 3657 O O . ASP B 1 196 ? -9.617 -4.117 -17.031 1 97.81 196 ASP B O 1
ATOM 3661 N N . ALA B 1 197 ? -8.375 -2.297 -17.484 1 98.38 197 ALA B N 1
ATOM 3662 C CA . ALA B 1 197 ? -8.523 -2.453 -18.938 1 98.38 197 ALA B CA 1
ATOM 3663 C C . ALA B 1 197 ? -7.891 -3.756 -19.406 1 98.38 197 ALA B C 1
ATOM 3665 O O . ALA B 1 197 ? -8.43 -4.434 -20.281 1 98.38 197 ALA B O 1
ATOM 3666 N N . LEU B 1 198 ? -6.773 -4.113 -18.875 1 98.75 198 LEU B N 1
ATOM 3667 C CA . LEU B 1 198 ? -6.09 -5.348 -19.25 1 98.75 198 LEU B CA 1
ATOM 3668 C C . LEU B 1 198 ? -6.926 -6.566 -18.875 1 98.75 198 LEU B C 1
ATOM 3670 O O . LEU B 1 198 ? -7.062 -7.496 -19.672 1 98.75 198 LEU B O 1
ATOM 3674 N N . ILE B 1 199 ? -7.504 -6.543 -17.688 1 98.81 199 ILE B N 1
ATOM 3675 C CA . ILE B 1 199 ? -8.336 -7.648 -17.219 1 98.81 199 ILE B CA 1
ATOM 3676 C C . ILE B 1 199 ? -9.516 -7.84 -18.172 1 98.81 199 ILE B C 1
ATOM 3678 O O . ILE B 1 199 ? -9.82 -8.961 -18.578 1 98.81 199 ILE B O 1
ATOM 3682 N N . ASP B 1 200 ? -10.125 -6.742 -18.531 1 98.81 200 ASP B N 1
ATOM 3683 C CA . ASP B 1 200 ? -11.273 -6.801 -19.438 1 98.81 200 ASP B CA 1
ATOM 3684 C C . ASP B 1 200 ? -10.867 -7.344 -20.797 1 98.81 200 ASP B C 1
ATOM 3686 O O . ASP B 1 200 ? -11.578 -8.172 -21.375 1 98.81 200 ASP B O 1
ATOM 3690 N N . ALA B 1 201 ? -9.734 -6.895 -21.281 1 98.81 201 ALA B N 1
ATOM 3691 C CA . ALA B 1 201 ? -9.242 -7.363 -22.578 1 98.81 201 ALA B CA 1
ATOM 3692 C C . ALA B 1 201 ? -8.938 -8.859 -22.531 1 98.81 201 ALA B C 1
ATOM 3694 O O . ALA B 1 201 ? -9.273 -9.586 -23.469 1 98.81 201 ALA B O 1
ATOM 3695 N N . LEU B 1 202 ? -8.344 -9.32 -21.484 1 98.88 202 LEU B N 1
ATOM 3696 C CA . LEU B 1 202 ? -8.008 -10.734 -21.328 1 98.88 202 LEU B CA 1
ATOM 3697 C C . LEU B 1 202 ? -9.266 -11.578 -21.203 1 98.88 202 LEU B C 1
ATOM 3699 O O . LEU B 1 202 ? -9.328 -12.703 -21.703 1 98.88 202 LEU B O 1
ATOM 3703 N N . ALA B 1 203 ? -10.25 -11.047 -20.531 1 98.69 203 ALA B N 1
ATOM 3704 C CA . ALA B 1 203 ? -11.523 -11.758 -20.391 1 98.69 203 ALA B CA 1
ATOM 3705 C C . ALA B 1 203 ? -12.164 -12.031 -21.734 1 98.69 203 ALA B C 1
ATOM 3707 O O . ALA B 1 203 ? -12.695 -13.117 -21.969 1 98.69 203 ALA B O 1
ATOM 3708 N N . GLN B 1 204 ? -12.07 -11.055 -22.594 1 98.44 204 GLN B N 1
ATOM 3709 C CA . GLN B 1 204 ? -12.625 -11.203 -23.938 1 98.44 204 GLN B CA 1
ATOM 3710 C C . GLN B 1 204 ? -11.906 -12.312 -24.703 1 98.44 204 GLN B C 1
ATOM 3712 O O . GLN B 1 204 ? -12.484 -12.914 -25.625 1 98.44 204 GLN B O 1
ATOM 3717 N N . GLN B 1 205 ? -10.695 -12.562 -24.344 1 98.31 205 GLN B N 1
ATOM 3718 C CA . GLN B 1 205 ? -9.891 -13.578 -25 1 98.31 205 GLN B CA 1
ATOM 3719 C C . GLN B 1 205 ? -9.945 -14.906 -24.25 1 98.31 205 GLN B C 1
ATOM 3721 O O . GLN B 1 205 ? -9.281 -15.875 -24.641 1 98.31 205 GLN B O 1
ATOM 3726 N N . ASN B 1 206 ? -10.633 -14.945 -23.172 1 97.94 206 ASN B N 1
ATOM 3727 C CA . ASN B 1 206 ? -10.703 -16.109 -22.297 1 97.94 206 ASN B CA 1
ATOM 3728 C C . ASN B 1 206 ? -9.328 -16.484 -21.75 1 97.94 206 ASN B C 1
ATOM 3730 O O . ASN B 1 206 ? -8.969 -17.672 -21.719 1 97.94 206 ASN B O 1
ATOM 3734 N N . ILE B 1 207 ? -8.547 -15.484 -21.453 1 98.75 207 ILE B N 1
ATOM 3735 C CA . ILE B 1 207 ? -7.246 -15.664 -20.828 1 98.75 207 ILE B CA 1
ATOM 3736 C C . ILE B 1 207 ? -7.344 -15.328 -19.344 1 98.75 207 ILE B C 1
ATOM 3738 O O . ILE B 1 207 ? -7.898 -14.289 -18.969 1 98.75 207 ILE B O 1
ATOM 3742 N N . ALA B 1 208 ? -6.812 -16.172 -18.5 1 98.88 208 ALA B N 1
ATOM 3743 C CA . ALA B 1 208 ? -6.883 -16 -17.047 1 98.88 208 ALA B CA 1
ATOM 3744 C C . ALA B 1 208 ? -6.023 -14.828 -16.578 1 98.88 208 ALA B C 1
ATOM 3746 O O . ALA B 1 208 ? -4.934 -14.602 -17.125 1 98.88 208 ALA B O 1
ATOM 3747 N N . TYR B 1 209 ? -6.547 -14.039 -15.688 1 98.88 209 TYR B N 1
ATOM 3748 C CA . TYR B 1 209 ? -5.789 -13.047 -14.938 1 98.88 209 TYR B CA 1
ATOM 3749 C C . TYR B 1 209 ? -5.613 -13.477 -13.484 1 98.88 209 TYR B C 1
ATOM 3751 O O . TYR B 1 209 ? -6.586 -13.812 -12.812 1 98.88 209 TYR B O 1
ATOM 3759 N N . VAL B 1 210 ? -4.316 -13.5 -12.992 1 98.88 210 VAL B N 1
ATOM 3760 C CA . VAL B 1 210 ? -3.996 -14 -11.656 1 98.88 210 VAL B CA 1
ATOM 3761 C C . VAL B 1 210 ? -3.379 -12.883 -10.82 1 98.88 210 VAL B C 1
ATOM 3763 O O . VAL B 1 210 ? -2.17 -12.648 -10.883 1 98.88 210 VAL B O 1
ATOM 3766 N N . PRO B 1 211 ? -4.215 -12.242 -10.016 1 98.5 211 PRO B N 1
ATOM 3767 C CA . PRO B 1 211 ? -3.686 -11.133 -9.219 1 98.5 211 PRO B CA 1
ATOM 3768 C C . PRO B 1 211 ? -2.857 -11.609 -8.023 1 98.5 211 PRO B C 1
ATOM 3770 O O . PRO B 1 211 ? -3.207 -12.602 -7.387 1 98.5 211 PRO B O 1
ATOM 3773 N N . PHE B 1 212 ? -1.739 -10.914 -7.812 1 96.88 212 PHE B N 1
ATOM 3774 C CA . PHE B 1 212 ? -1.034 -11.164 -6.562 1 96.88 212 PHE B CA 1
ATOM 3775 C C . PHE B 1 212 ? -1.148 -9.961 -5.629 1 96.88 212 PHE B C 1
ATOM 3777 O O . PHE B 1 212 ? -1.474 -8.859 -6.066 1 96.88 212 PHE B O 1
ATOM 3784 N N . PHE B 1 213 ? -1.104 -10.195 -4.344 1 93.06 213 PHE B N 1
ATOM 3785 C CA . PHE B 1 213 ? -1.165 -9.234 -3.25 1 93.06 213 PHE B CA 1
ATOM 3786 C C . PHE B 1 213 ? -2.553 -8.609 -3.152 1 93.06 213 PHE B C 1
ATOM 3788 O O . PHE B 1 213 ? -2.701 -7.391 -3.266 1 93.06 213 PHE B O 1
ATOM 3795 N N . PRO B 1 214 ? -3.508 -9.414 -2.789 1 93.44 214 PRO B N 1
ATOM 3796 C CA . PRO B 1 214 ? -4.891 -8.93 -2.729 1 93.44 214 PRO B CA 1
ATOM 3797 C C . PRO B 1 214 ? -5.086 -7.836 -1.684 1 93.44 214 PRO B C 1
ATOM 3799 O O . PRO B 1 214 ? -6.047 -7.066 -1.765 1 93.44 214 PRO B O 1
ATOM 3802 N N . LEU B 1 215 ? -4.211 -7.746 -0.674 1 91.5 215 LEU B N 1
ATOM 3803 C CA . LEU B 1 215 ? -4.312 -6.734 0.369 1 91.5 215 LEU B CA 1
ATOM 3804 C C . LEU B 1 215 ? -3.115 -5.793 0.333 1 91.5 215 LEU B C 1
ATOM 3806 O O . LEU B 1 215 ? -2.863 -5.062 1.296 1 91.5 215 LEU B O 1
ATOM 3810 N N . GLY B 1 216 ? -2.385 -5.902 -0.709 1 90.94 216 GLY B N 1
ATOM 3811 C CA . GLY B 1 216 ? -1.191 -5.078 -0.808 1 90.94 216 GLY B CA 1
ATOM 3812 C C . GLY B 1 216 ? -1.47 -3.686 -1.344 1 90.94 216 GLY B C 1
ATOM 3813 O O . GLY B 1 216 ? -2.311 -3.512 -2.229 1 90.94 216 GLY B O 1
ATOM 3814 N N . GLY B 1 217 ? -0.743 -2.686 -0.764 1 90.31 217 GLY B N 1
ATOM 3815 C CA . GLY B 1 217 ? -0.763 -1.366 -1.374 1 90.31 217 GLY B CA 1
ATOM 3816 C C . GLY B 1 217 ? -1.842 -0.463 -0.807 1 90.31 217 GLY B C 1
ATOM 3817 O O . GLY B 1 217 ? -2.088 0.625 -1.332 1 90.31 217 GLY B O 1
ATOM 3818 N N . PHE B 1 218 ? -2.459 -0.824 0.315 1 92.56 218 PHE B N 1
ATOM 3819 C CA . PHE B 1 218 ? -3.514 -0.019 0.92 1 92.56 218 PHE B CA 1
ATOM 3820 C C . PHE B 1 218 ? -2.922 1.091 1.78 1 92.56 218 PHE B C 1
ATOM 3822 O O . PHE B 1 218 ? -1.968 0.863 2.527 1 92.56 218 PHE B O 1
ATOM 3829 N N . THR B 1 219 ? -3.512 2.275 1.6 1 89.38 219 THR B N 1
ATOM 3830 C CA . THR B 1 219 ? -3.301 3.275 2.639 1 89.38 219 THR B CA 1
ATOM 3831 C C . THR B 1 219 ? -4.078 2.918 3.9 1 89.38 219 THR B C 1
ATOM 3833 O O . THR B 1 219 ? -4.984 2.078 3.861 1 89.38 219 THR B O 1
ATOM 3836 N N . PRO B 1 220 ? -3.734 3.598 5.051 1 83.94 220 PRO B N 1
ATOM 3837 C CA . PRO B 1 220 ? -4.508 3.334 6.27 1 83.94 220 PRO B CA 1
ATOM 3838 C C . PRO B 1 220 ? -5.996 3.621 6.094 1 83.94 220 PRO B C 1
ATOM 3840 O O . PRO B 1 220 ? -6.836 2.861 6.582 1 83.94 220 PRO B O 1
ATOM 3843 N N . LEU B 1 221 ? -6.344 4.656 5.402 1 85.38 221 LEU B N 1
ATOM 3844 C CA . LEU B 1 221 ? -7.742 5.012 5.18 1 85.38 221 LEU B CA 1
ATOM 3845 C C . LEU B 1 221 ? -8.438 3.973 4.309 1 85.38 221 LEU B C 1
ATOM 3847 O O . LEU B 1 221 ? -9.578 3.59 4.582 1 85.38 221 LEU B O 1
ATOM 3851 N N . GLN B 1 222 ? -7.785 3.535 3.303 1 90.5 222 GLN B N 1
ATOM 3852 C CA . GLN B 1 222 ? -8.328 2.5 2.428 1 90.5 222 GLN B CA 1
ATOM 3853 C C . GLN B 1 222 ? -8.539 1.194 3.189 1 90.5 222 GLN B C 1
ATOM 3855 O O . GLN B 1 222 ? -9.578 0.546 3.041 1 90.5 222 GLN B O 1
ATOM 3860 N N . ALA B 1 223 ? -7.539 0.818 3.953 1 90.88 223 ALA B N 1
ATOM 3861 C CA . ALA B 1 223 ? -7.652 -0.388 4.77 1 90.88 223 ALA B CA 1
ATOM 3862 C C . ALA B 1 223 ? -8.836 -0.293 5.73 1 90.88 223 ALA B C 1
ATOM 3864 O O . ALA B 1 223 ? -9.547 -1.274 5.941 1 90.88 223 ALA B O 1
ATOM 3865 N N . GLN B 1 224 ? -9 0.838 6.246 1 88.38 224 GLN B N 1
ATOM 3866 C CA . GLN B 1 224 ? -10.117 1.051 7.164 1 88.38 224 GLN B CA 1
ATOM 3867 C C . GLN B 1 224 ? -11.453 0.854 6.461 1 88.38 224 GLN B C 1
ATOM 3869 O O . GLN B 1 224 ? -12.375 0.251 7.02 1 88.38 224 GLN B O 1
ATOM 3874 N N . GLU B 1 225 ? -11.594 1.426 5.332 1 90 225 GLU B N 1
ATOM 3875 C CA . GLU B 1 225 ? -12.82 1.251 4.562 1 90 225 GLU B CA 1
ATOM 3876 C C . GLU B 1 225 ? -13.094 -0.224 4.277 1 90 225 GLU B C 1
ATOM 3878 O O . GLU B 1 225 ? -14.227 -0.691 4.398 1 90 225 GLU B O 1
ATOM 3883 N N . LEU B 1 226 ? -12.102 -0.962 3.891 1 95.06 226 LEU B N 1
ATOM 3884 C CA . LEU B 1 226 ? -12.234 -2.4 3.682 1 95.06 226 LEU B CA 1
ATOM 3885 C C . LEU B 1 226 ? -12.664 -3.1 4.969 1 95.06 226 LEU B C 1
ATOM 3887 O O . LEU B 1 226 ? -13.547 -3.955 4.949 1 95.06 226 LEU B O 1
ATOM 3891 N N . ASN B 1 227 ? -12.055 -2.738 6.066 1 94 227 ASN B N 1
ATOM 3892 C CA . ASN B 1 227 ? -12.383 -3.324 7.359 1 94 227 ASN B CA 1
ATOM 3893 C C . ASN B 1 227 ? -13.836 -3.061 7.738 1 94 227 ASN B C 1
ATOM 3895 O O . ASN B 1 227 ? -14.492 -3.918 8.336 1 94 227 ASN B O 1
ATOM 3899 N N . GLU B 1 228 ? -14.305 -1.915 7.422 1 91.62 228 GLU B N 1
ATOM 3900 C CA . GLU B 1 228 ? -15.695 -1.571 7.707 1 91.62 228 GLU B CA 1
ATOM 3901 C C . GLU B 1 228 ? -16.656 -2.475 6.938 1 91.62 228 GLU B C 1
ATOM 3903 O O . GLU B 1 228 ? -17.625 -2.971 7.5 1 91.62 228 GLU B O 1
ATOM 3908 N N . VAL B 1 229 ? -16.391 -2.68 5.691 1 95.06 229 VAL B N 1
ATOM 3909 C CA . VAL B 1 229 ? -17.219 -3.568 4.879 1 95.06 229 VAL B CA 1
ATOM 3910 C C . VAL B 1 229 ? -17.141 -4.988 5.434 1 95.06 229 VAL B C 1
ATOM 3912 O O . VAL B 1 229 ? -18.172 -5.676 5.539 1 95.06 229 VAL B O 1
ATOM 3915 N N . ALA B 1 230 ? -15.938 -5.449 5.793 1 96.75 230 ALA B N 1
ATOM 3916 C CA . ALA B 1 230 ? -15.742 -6.781 6.359 1 96.75 230 ALA B CA 1
ATOM 3917 C C . ALA B 1 230 ? -16.562 -6.965 7.629 1 96.75 230 ALA B C 1
ATOM 3919 O O . ALA B 1 230 ? -17.234 -7.984 7.801 1 96.75 230 ALA B O 1
ATOM 3920 N N . ALA B 1 231 ? -16.562 -5.969 8.43 1 94.19 231 ALA B N 1
ATOM 3921 C CA . ALA B 1 231 ? -17.328 -6.004 9.68 1 94.19 231 ALA B CA 1
ATOM 3922 C C . ALA B 1 231 ? -18.828 -6.102 9.406 1 94.19 231 ALA B C 1
ATOM 3924 O O . ALA B 1 231 ? -19.531 -6.879 10.055 1 94.19 231 ALA B O 1
ATOM 3925 N N . MET B 1 232 ? -19.297 -5.355 8.469 1 94.31 232 MET B N 1
ATOM 3926 C CA . MET B 1 232 ? -20.703 -5.348 8.102 1 94.31 232 MET B CA 1
ATOM 3927 C C . MET B 1 232 ? -21.156 -6.723 7.629 1 94.31 232 MET B C 1
ATOM 3929 O O . MET B 1 232 ? -22.312 -7.109 7.836 1 94.31 232 MET B O 1
ATOM 3933 N N . LEU B 1 233 ? -20.25 -7.449 7.062 1 96.81 233 LEU B N 1
ATOM 3934 C CA . LEU B 1 233 ? -20.594 -8.719 6.441 1 96.81 233 LEU B CA 1
ATOM 3935 C C . LEU B 1 233 ? -20.188 -9.891 7.336 1 96.81 233 LEU B C 1
ATOM 3937 O O . LEU B 1 233 ? -20.328 -11.055 6.945 1 96.81 233 LEU B O 1
ATOM 3941 N N . ASP B 1 234 ? -19.625 -9.625 8.492 1 96.25 234 ASP B N 1
ATOM 3942 C CA . ASP B 1 234 ? -19.109 -10.641 9.406 1 96.25 234 ASP B CA 1
ATOM 3943 C C . ASP B 1 234 ? -18.109 -11.555 8.711 1 96.25 234 ASP B C 1
ATOM 3945 O O . ASP B 1 234 ? -18.234 -12.781 8.758 1 96.25 234 ASP B O 1
ATOM 3949 N N . ALA B 1 235 ? -17.25 -10.992 7.926 1 97.31 235 ALA B N 1
ATOM 3950 C CA . ALA B 1 235 ? -16.172 -11.648 7.199 1 97.31 235 ALA B CA 1
ATOM 3951 C C . ALA B 1 235 ? -14.828 -10.977 7.48 1 97.31 235 ALA B C 1
ATOM 3953 O O . ALA B 1 235 ? -14.781 -9.883 8.039 1 97.31 235 ALA B O 1
ATOM 3954 N N . THR B 1 236 ? -13.727 -11.648 7.215 1 96.69 236 THR B N 1
ATOM 3955 C CA . THR B 1 236 ? -12.414 -11.023 7.328 1 96.69 236 THR B CA 1
ATOM 3956 C C . THR B 1 236 ? -12.148 -10.102 6.137 1 96.69 236 THR B C 1
ATOM 3958 O O . THR B 1 236 ? -12.734 -10.281 5.07 1 96.69 236 THR B O 1
ATOM 3961 N N . PRO B 1 237 ? -11.25 -9.125 6.309 1 96.88 237 PRO B N 1
ATOM 3962 C CA . PRO B 1 237 ? -10.883 -8.273 5.172 1 96.88 237 PRO B CA 1
ATOM 3963 C C . PRO B 1 237 ? -10.359 -9.078 3.982 1 96.88 237 PRO B C 1
ATOM 3965 O O . PRO B 1 237 ? -10.672 -8.75 2.832 1 96.88 237 PRO B O 1
ATOM 3968 N N . MET B 1 238 ? -9.641 -10.133 4.262 1 97.25 238 MET B N 1
ATOM 3969 C CA . MET B 1 238 ? -9.133 -10.992 3.191 1 97.25 238 MET B CA 1
ATOM 3970 C C . MET B 1 238 ? -10.273 -11.648 2.43 1 97.25 238 MET B C 1
ATOM 3972 O O . MET B 1 238 ? -10.289 -11.648 1.198 1 97.25 238 MET B O 1
ATOM 3976 N N . GLN B 1 239 ? -11.203 -12.148 3.133 1 98.06 239 GLN B N 1
ATOM 3977 C CA . GLN B 1 239 ? -12.344 -12.781 2.488 1 98.06 239 GLN B CA 1
ATOM 3978 C C . GLN B 1 239 ? -13.086 -11.797 1.59 1 98.06 239 GLN B C 1
ATOM 3980 O O . GLN B 1 239 ? -13.469 -12.133 0.467 1 98.06 239 GLN B O 1
ATOM 3985 N N . VAL B 1 240 ? -13.273 -10.578 2.107 1 98.38 240 VAL B N 1
ATOM 3986 C CA . VAL B 1 240 ? -13.977 -9.555 1.346 1 98.38 240 VAL B CA 1
ATOM 3987 C C . VAL B 1 240 ? -13.18 -9.195 0.099 1 98.38 240 VAL B C 1
ATOM 3989 O O . VAL B 1 240 ? -13.734 -9.062 -0.992 1 98.38 240 VAL B O 1
ATOM 3992 N N . ALA B 1 241 ? -11.898 -9.039 0.253 1 98.38 241 ALA B N 1
ATOM 3993 C CA . ALA B 1 241 ? -11.031 -8.711 -0.878 1 98.38 241 ALA B CA 1
ATOM 3994 C C . ALA B 1 241 ? -11.094 -9.805 -1.944 1 98.38 241 ALA B C 1
ATOM 3996 O O . ALA B 1 241 ? -11.195 -9.508 -3.137 1 98.38 241 ALA B O 1
ATOM 3997 N N . LEU B 1 242 ? -11.023 -11.039 -1.537 1 98.56 242 LEU B N 1
ATOM 3998 C CA . LEU B 1 242 ? -11.07 -12.164 -2.465 1 98.56 242 LEU B CA 1
ATOM 3999 C C . LEU B 1 242 ? -12.43 -12.234 -3.158 1 98.56 242 LEU B C 1
ATOM 4001 O O . LEU B 1 242 ? -12.5 -12.461 -4.371 1 98.56 242 LEU B O 1
ATOM 4005 N N . ALA B 1 243 ? -13.492 -12.062 -2.406 1 98.44 243 ALA B N 1
ATOM 4006 C CA . ALA B 1 243 ? -14.836 -12.078 -2.982 1 98.44 243 ALA B CA 1
ATOM 4007 C C . ALA B 1 243 ? -15 -10.969 -4.012 1 98.44 243 ALA B C 1
ATOM 4009 O O . ALA B 1 243 ? -15.609 -11.172 -5.066 1 98.44 243 ALA B O 1
ATOM 4010 N N . TRP B 1 244 ? -14.484 -9.789 -3.676 1 98.56 244 TRP B N 1
ATOM 4011 C CA . TRP B 1 244 ? -14.523 -8.68 -4.621 1 98.56 244 TRP B CA 1
ATOM 4012 C C . TRP B 1 244 ? -13.828 -9.055 -5.926 1 98.56 244 TRP B C 1
ATOM 4014 O O . TRP B 1 244 ? -14.359 -8.812 -7.012 1 98.56 244 TRP B O 1
ATOM 4024 N N . LEU B 1 245 ? -12.656 -9.648 -5.82 1 98.62 245 LEU B N 1
ATOM 4025 C CA . LEU B 1 245 ? -11.891 -10.047 -6.996 1 98.62 245 LEU B CA 1
ATOM 4026 C C . LEU B 1 245 ? -12.656 -11.07 -7.828 1 98.62 245 LEU B C 1
ATOM 4028 O O . LEU B 1 245 ? -12.695 -10.977 -9.055 1 98.62 245 LEU B O 1
ATOM 4032 N N . LEU B 1 246 ? -13.289 -12.078 -7.18 1 98.06 246 LEU B N 1
ATOM 4033 C CA . LEU B 1 246 ? -14.062 -13.094 -7.891 1 98.06 246 LEU B CA 1
ATOM 4034 C C . LEU B 1 246 ? -15.227 -12.461 -8.641 1 98.06 246 LEU B C 1
ATOM 4036 O O . LEU B 1 246 ? -15.586 -12.906 -9.727 1 98.06 246 LEU B O 1
ATOM 4040 N N . GLN B 1 247 ? -15.797 -11.422 -8.109 1 97.56 247 GLN B N 1
ATOM 4041 C CA . GLN B 1 247 ? -16.969 -10.789 -8.711 1 97.56 247 GLN B CA 1
ATOM 4042 C C . GLN B 1 247 ? -16.547 -9.766 -9.773 1 97.56 247 GLN B C 1
ATOM 4044 O O . GLN B 1 247 ? -17.328 -9.461 -10.68 1 97.56 247 GLN B O 1
ATOM 4049 N N . ARG B 1 248 ? -15.375 -9.273 -9.664 1 97.56 248 ARG B N 1
ATOM 4050 C CA . ARG B 1 248 ? -14.859 -8.242 -10.562 1 97.56 248 ARG B CA 1
ATOM 4051 C C . ARG B 1 248 ? -14.828 -8.734 -12.008 1 97.56 248 ARG B C 1
ATOM 4053 O O . ARG B 1 248 ? -15.125 -7.98 -12.93 1 97.56 248 ARG B O 1
ATOM 4060 N N . SER B 1 249 ? -14.414 -9.922 -12.234 1 98.31 249 SER B N 1
ATOM 4061 C CA . SER B 1 249 ? -14.32 -10.477 -13.586 1 98.31 249 SER B CA 1
ATOM 4062 C C . SER B 1 249 ? -14.297 -12 -13.555 1 98.31 249 SER B C 1
ATOM 4064 O O . SER B 1 249 ? -13.656 -12.602 -12.68 1 98.31 249 SER B O 1
ATOM 4066 N N . PRO B 1 250 ? -14.875 -12.68 -14.562 1 97.94 250 PRO B N 1
ATOM 4067 C CA . PRO B 1 250 ? -14.961 -14.148 -14.562 1 97.94 250 PRO B CA 1
ATOM 4068 C C . PRO B 1 250 ? -13.625 -14.812 -14.875 1 97.94 250 PRO B C 1
ATOM 4070 O O . PRO B 1 250 ? -13.461 -16.016 -14.641 1 97.94 250 PRO B O 1
ATOM 4073 N N . ASN B 1 251 ? -12.68 -14.055 -15.391 1 98.62 251 ASN B N 1
ATOM 4074 C CA . ASN B 1 251 ? -11.414 -14.672 -15.773 1 98.62 251 ASN B CA 1
ATOM 4075 C C . ASN B 1 251 ? -10.367 -14.516 -14.672 1 98.62 251 ASN B C 1
ATOM 4077 O O . ASN B 1 251 ? -9.195 -14.859 -14.875 1 98.62 251 ASN B O 1
ATOM 4081 N N . ILE B 1 252 ? -10.727 -14.016 -13.508 1 98.75 252 ILE B N 1
ATOM 4082 C CA . ILE B 1 252 ? -9.766 -13.859 -12.422 1 98.75 252 ILE B CA 1
ATOM 4083 C C . ILE B 1 252 ? -9.617 -15.18 -11.672 1 98.75 252 ILE B C 1
ATOM 4085 O O . ILE B 1 252 ? -10.602 -15.766 -11.227 1 98.75 252 ILE B O 1
ATOM 4089 N N . LEU B 1 253 ? -8.367 -15.688 -11.594 1 98.69 253 LEU B N 1
ATOM 4090 C CA . LEU B 1 253 ? -7.973 -16.828 -10.781 1 98.69 253 LEU B CA 1
ATOM 4091 C C . LEU B 1 253 ? -7.219 -16.375 -9.539 1 98.69 253 LEU B C 1
ATOM 4093 O O . LEU B 1 253 ? -6.227 -15.648 -9.641 1 98.69 253 LEU B O 1
ATOM 4097 N N . LEU B 1 254 ? -7.66 -16.781 -8.367 1 98.69 254 LEU B N 1
ATOM 4098 C CA . LEU B 1 254 ? -7.074 -16.312 -7.117 1 98.69 254 LEU B CA 1
ATOM 4099 C C . LEU B 1 254 ? -6.086 -17.328 -6.559 1 98.69 254 LEU B C 1
ATOM 4101 O O . LEU B 1 254 ? -6.301 -18.531 -6.672 1 98.69 254 LEU B O 1
ATOM 4105 N N . ILE B 1 255 ? -5.012 -16.797 -5.922 1 98.44 255 ILE B N 1
ATOM 4106 C CA . ILE B 1 255 ? -3.994 -17.656 -5.328 1 98.44 255 ILE B CA 1
ATOM 4107 C C . ILE B 1 255 ? -3.617 -17.125 -3.947 1 98.44 255 ILE B C 1
ATOM 4109 O O . ILE B 1 255 ? -2.436 -16.953 -3.643 1 98.44 255 ILE B O 1
ATOM 4113 N N . PRO B 1 256 ? -4.629 -16.906 -3.092 1 97.62 256 PRO B N 1
ATOM 4114 C CA . PRO B 1 256 ? -4.262 -16.438 -1.751 1 97.62 256 PRO B CA 1
ATOM 4115 C C . PRO B 1 256 ? -3.371 -17.422 -1.009 1 97.62 256 PRO B C 1
ATOM 4117 O O . PRO B 1 256 ? -3.678 -18.625 -0.957 1 97.62 256 PRO B O 1
ATOM 4120 N N . GLY B 1 257 ? -2.281 -16.891 -0.469 1 95.94 257 GLY B N 1
ATOM 4121 C CA . GLY B 1 257 ? -1.328 -17.75 0.216 1 95.94 257 GLY B CA 1
ATOM 4122 C C . GLY B 1 257 ? -1.35 -17.578 1.724 1 95.94 257 GLY B C 1
ATOM 4123 O O . GLY B 1 257 ? -1.597 -16.484 2.227 1 95.94 257 GLY B O 1
ATOM 4124 N N . THR B 1 258 ? -1.092 -18.672 2.428 1 95.56 258 THR B N 1
ATOM 4125 C CA . THR B 1 258 ? -0.957 -18.703 3.881 1 95.56 258 THR B CA 1
ATOM 4126 C C . THR B 1 258 ? -0.165 -19.938 4.316 1 95.56 258 THR B C 1
ATOM 4128 O O . THR B 1 258 ? -0.039 -20.906 3.561 1 95.56 258 THR B O 1
ATOM 4131 N N . SER B 1 259 ? 0.396 -19.844 5.438 1 95.88 259 SER B N 1
ATOM 4132 C CA . SER B 1 259 ? 1.081 -20.984 6.035 1 95.88 259 SER B CA 1
ATOM 4133 C C . SER B 1 259 ? 0.248 -21.609 7.152 1 95.88 259 SER B C 1
ATOM 4135 O O . SER B 1 259 ? 0.728 -22.484 7.879 1 95.88 259 SER B O 1
ATOM 4137 N N . SER B 1 260 ? -1.009 -21.172 7.281 1 96.12 260 SER B N 1
ATOM 4138 C CA . SER B 1 260 ? -1.91 -21.625 8.336 1 96.12 260 SER B CA 1
ATOM 4139 C C . SER B 1 260 ? -3.141 -22.312 7.758 1 96.12 260 SER B C 1
ATOM 4141 O O . SER B 1 260 ? -3.809 -21.766 6.879 1 96.12 260 SER B O 1
ATOM 4143 N N . VAL B 1 261 ? -3.428 -23.5 8.375 1 97.31 261 VAL B N 1
ATOM 4144 C CA . VAL B 1 261 ? -4.609 -24.234 7.938 1 97.31 261 VAL B CA 1
ATOM 4145 C C . VAL B 1 261 ? -5.863 -23.422 8.234 1 97.31 261 VAL B C 1
ATOM 4147 O O . VAL B 1 261 ? -6.793 -23.375 7.426 1 97.31 261 VAL B O 1
ATOM 4150 N N . ALA B 1 262 ? -5.871 -22.781 9.414 1 96.69 262 ALA B N 1
ATOM 4151 C CA . ALA B 1 262 ? -7.016 -21.953 9.789 1 96.69 262 ALA B CA 1
ATOM 4152 C C . ALA B 1 262 ? -7.23 -20.828 8.781 1 96.69 262 ALA B C 1
ATOM 4154 O O . ALA B 1 262 ? -8.352 -20.609 8.32 1 96.69 262 ALA B O 1
ATOM 4155 N N . HIS B 1 263 ? -6.184 -20.125 8.344 1 96.69 263 HIS B N 1
ATOM 4156 C CA . HIS B 1 263 ? -6.289 -19.047 7.371 1 96.69 263 HIS B CA 1
ATOM 4157 C C . HIS B 1 263 ? -6.645 -19.578 5.988 1 96.69 263 HIS B C 1
ATOM 4159 O O . HIS B 1 263 ? -7.352 -18.922 5.223 1 96.69 263 HIS B O 1
ATOM 4165 N N . LEU B 1 264 ? -6.105 -20.781 5.668 1 97.75 264 LEU B N 1
ATOM 4166 C CA . LEU B 1 264 ? -6.473 -21.438 4.41 1 97.75 264 LEU B CA 1
ATOM 4167 C C . LEU B 1 264 ? -7.984 -21.609 4.316 1 97.75 264 LEU B C 1
ATOM 4169 O O . LEU B 1 264 ? -8.602 -21.25 3.312 1 97.75 264 LEU B O 1
ATOM 4173 N N . ARG B 1 265 ? -8.539 -22.141 5.352 1 96.81 265 ARG B N 1
ATOM 4174 C CA . ARG B 1 265 ? -9.977 -22.391 5.371 1 96.81 265 ARG B CA 1
ATOM 4175 C C . ARG B 1 265 ? -10.766 -21.094 5.25 1 96.81 265 ARG B C 1
ATOM 4177 O O . ARG B 1 265 ? -11.766 -21.031 4.539 1 96.81 265 ARG B O 1
ATOM 4184 N N . GLU B 1 266 ? -10.281 -20.094 5.918 1 95.94 266 GLU B N 1
ATOM 4185 C CA . GLU B 1 266 ? -10.898 -18.766 5.805 1 95.94 266 GLU B CA 1
ATOM 4186 C C . GLU B 1 266 ? -10.844 -18.25 4.367 1 95.94 266 GLU B C 1
ATOM 4188 O O . GLU B 1 266 ? -11.844 -17.766 3.84 1 95.94 266 GLU B O 1
ATOM 4193 N N . ASN B 1 267 ? -9.672 -18.328 3.744 1 97.44 267 ASN B N 1
ATOM 4194 C CA . ASN B 1 267 ? -9.5 -17.875 2.365 1 97.44 267 ASN B CA 1
ATOM 4195 C C . ASN B 1 267 ? -10.445 -18.625 1.418 1 97.44 267 ASN B C 1
ATOM 4197 O O . ASN B 1 267 ? -11.094 -18 0.576 1 97.44 267 ASN B O 1
ATOM 4201 N N . LEU B 1 268 ? -10.539 -19.938 1.58 1 97.5 268 LEU B N 1
ATOM 4202 C CA . LEU B 1 268 ? -11.359 -20.75 0.685 1 97.5 268 LEU B CA 1
ATOM 4203 C C . LEU B 1 268 ? -12.836 -20.422 0.87 1 97.5 268 LEU B C 1
ATOM 4205 O O . LEU B 1 268 ? -13.617 -20.5 -0.086 1 97.5 268 LEU B O 1
ATOM 4209 N N . ALA B 1 269 ? -13.203 -20 2.037 1 96.69 269 ALA B N 1
ATOM 4210 C CA . ALA B 1 269 ? -14.586 -19.672 2.344 1 96.69 269 ALA B CA 1
ATOM 4211 C C . ALA B 1 269 ? -15.023 -18.391 1.623 1 96.69 269 ALA B C 1
ATOM 4213 O O . ALA B 1 269 ? -16.219 -18.094 1.534 1 96.69 269 ALA B O 1
ATOM 4214 N N . ALA B 1 270 ? -14.117 -17.656 1.08 1 97.06 270 ALA B N 1
ATOM 4215 C CA . ALA B 1 270 ? -14.438 -16.438 0.319 1 97.06 270 ALA B CA 1
ATOM 4216 C C . ALA B 1 270 ? -15.336 -16.766 -0.869 1 97.06 270 ALA B C 1
ATOM 4218 O O . ALA B 1 270 ? -16.109 -15.914 -1.315 1 97.06 270 ALA B O 1
ATOM 4219 N N . ALA B 1 271 ? -15.273 -17.969 -1.363 1 96.56 271 ALA B N 1
ATOM 4220 C CA . ALA B 1 271 ? -16.047 -18.391 -2.52 1 96.56 271 ALA B CA 1
ATOM 4221 C C . ALA B 1 271 ? -17.547 -18.375 -2.211 1 96.56 271 ALA B C 1
ATOM 4223 O O . ALA B 1 271 ? -18.375 -18.312 -3.123 1 96.56 271 ALA B O 1
ATOM 4224 N N . THR B 1 272 ? -17.859 -18.406 -0.956 1 96.06 272 THR B N 1
ATOM 4225 C CA . THR B 1 272 ? -19.266 -18.438 -0.556 1 96.06 272 THR B CA 1
ATOM 4226 C C . THR B 1 272 ? -19.797 -17.031 -0.302 1 96.06 272 THR B C 1
ATOM 4228 O O . THR B 1 272 ? -21 -16.844 -0.122 1 96.06 272 THR B O 1
ATOM 4231 N N . LEU B 1 273 ? -18.969 -16.078 -0.299 1 96.62 273 LEU B N 1
ATOM 4232 C CA . LEU B 1 273 ? -19.344 -14.711 0.035 1 96.62 273 LEU B CA 1
ATOM 4233 C C . LEU B 1 273 ? -19.781 -13.945 -1.21 1 96.62 273 LEU B C 1
ATOM 4235 O O . LEU B 1 273 ? -19 -13.766 -2.145 1 96.62 273 LEU B O 1
ATOM 4239 N N . THR B 1 274 ? -21.047 -13.578 -1.268 1 96.25 274 THR B N 1
ATOM 4240 C CA . THR B 1 274 ? -21.547 -12.672 -2.297 1 96.25 274 THR B CA 1
ATOM 4241 C C . THR B 1 274 ? -21.672 -11.25 -1.755 1 96.25 274 THR B C 1
ATOM 4243 O O . THR B 1 274 ? -22.422 -11.008 -0.802 1 96.25 274 THR B O 1
ATOM 4246 N N . LEU B 1 275 ? -20.969 -10.312 -2.371 1 97.88 275 LEU B N 1
ATOM 4247 C CA . LEU B 1 275 ? -21 -8.93 -1.918 1 97.88 275 LEU B CA 1
ATOM 4248 C C . LEU B 1 275 ? -22.25 -8.219 -2.426 1 97.88 275 LEU B C 1
ATOM 4250 O O . LEU B 1 275 ? -22.516 -8.211 -3.631 1 97.88 275 LEU B O 1
ATOM 4254 N N . PRO B 1 276 ? -23 -7.664 -1.488 1 97.69 276 PRO B N 1
ATOM 4255 C CA . PRO B 1 276 ? -24.172 -6.895 -1.938 1 97.69 276 PRO B CA 1
ATOM 4256 C C . PRO B 1 276 ? -23.781 -5.617 -2.68 1 97.69 276 PRO B C 1
ATOM 4258 O O . PRO B 1 276 ? -22.641 -5.164 -2.58 1 97.69 276 PRO B O 1
ATOM 4261 N N . ALA B 1 277 ? -24.766 -5.004 -3.299 1 96.62 277 ALA B N 1
ATOM 4262 C CA . ALA B 1 277 ? -24.531 -3.85 -4.168 1 96.62 277 ALA B CA 1
ATOM 4263 C C . ALA B 1 277 ? -23.938 -2.686 -3.387 1 96.62 277 ALA B C 1
ATOM 4265 O O . ALA B 1 277 ? -23.031 -2.004 -3.877 1 96.62 277 ALA B O 1
ATOM 4266 N N . GLY B 1 278 ? -24.453 -2.42 -2.244 1 95.12 278 GLY B N 1
ATOM 4267 C CA . GLY B 1 278 ? -23.938 -1.342 -1.418 1 95.12 278 GLY B CA 1
ATOM 4268 C C . GLY B 1 278 ? -22.484 -1.534 -1.036 1 95.12 278 GLY B C 1
ATOM 4269 O O . GLY B 1 278 ? -21.703 -0.581 -1.051 1 95.12 278 GLY B O 1
ATOM 4270 N N . ALA B 1 279 ? -22.094 -2.781 -0.678 1 96 279 ALA B N 1
ATOM 4271 C CA . ALA B 1 279 ? -20.703 -3.111 -0.336 1 96 279 ALA B CA 1
ATOM 4272 C C . ALA B 1 279 ? -19.797 -2.953 -1.545 1 96 279 ALA B C 1
ATOM 4274 O O . ALA B 1 279 ? -18.703 -2.396 -1.433 1 96 279 ALA B O 1
ATOM 4275 N N . LEU B 1 280 ? -20.297 -3.391 -2.686 1 96.81 280 LEU B N 1
ATOM 4276 C CA . LEU B 1 280 ? -19.516 -3.275 -3.914 1 96.81 280 LEU B CA 1
ATOM 4277 C C . LEU B 1 280 ? -19.25 -1.812 -4.25 1 96.81 280 LEU B C 1
ATOM 4279 O O . LEU B 1 280 ? -18.125 -1.453 -4.621 1 96.81 280 LEU B O 1
ATOM 4283 N N . ALA B 1 281 ? -20.234 -1.027 -4.062 1 93.38 281 ALA B N 1
ATOM 4284 C CA . ALA B 1 281 ? -20.094 0.396 -4.355 1 93.38 281 ALA B CA 1
ATOM 4285 C C . ALA B 1 281 ? -19.062 1.042 -3.445 1 93.38 281 ALA B C 1
ATOM 4287 O O . ALA B 1 281 ? -18.219 1.829 -3.904 1 93.38 281 ALA B O 1
ATOM 4288 N N . LYS B 1 282 ? -19.094 0.717 -2.207 1 91.75 282 LYS B N 1
ATOM 4289 C CA . LYS B 1 282 ? -18.141 1.243 -1.242 1 91.75 282 LYS B CA 1
ATOM 4290 C C . LYS B 1 282 ? -16.719 0.783 -1.57 1 91.75 282 LYS B C 1
ATOM 4292 O O . LYS B 1 282 ? -15.789 1.588 -1.577 1 91.75 282 LYS B O 1
ATOM 4297 N N . LEU B 1 283 ? -16.562 -0.487 -1.896 1 96 283 LEU B N 1
ATOM 4298 C CA . LEU B 1 283 ? -15.258 -1.033 -2.227 1 96 283 LEU B CA 1
ATOM 4299 C C . LEU B 1 283 ? -14.727 -0.441 -3.529 1 96 283 LEU B C 1
ATOM 4301 O O . LEU B 1 283 ? -13.547 -0.125 -3.641 1 96 283 LEU B O 1
ATOM 4305 N N . ASP B 1 284 ? -15.617 -0.21 -4.469 1 93.88 284 ASP B N 1
ATOM 4306 C CA . ASP B 1 284 ? -15.227 0.345 -5.762 1 93.88 284 ASP B CA 1
ATOM 4307 C C . ASP B 1 284 ? -14.742 1.784 -5.617 1 93.88 284 ASP B C 1
ATOM 4309 O O . ASP B 1 284 ? -13.969 2.27 -6.449 1 93.88 284 ASP B O 1
ATOM 4313 N N . SER B 1 285 ? -15.125 2.395 -4.594 1 88.44 285 SER B N 1
ATOM 4314 C CA . SER B 1 285 ? -14.758 3.793 -4.387 1 88.44 285 SER B CA 1
ATOM 4315 C C . SER B 1 285 ? -13.375 3.914 -3.754 1 88.44 285 SER B C 1
ATOM 4317 O O . SER B 1 285 ? -12.812 5.008 -3.682 1 88.44 285 SER B O 1
ATOM 4319 N N . ILE B 1 286 ? -12.781 2.859 -3.281 1 88.62 286 ILE B N 1
ATOM 4320 C CA . ILE B 1 286 ? -11.492 2.875 -2.594 1 88.62 286 ILE B CA 1
ATOM 4321 C C . ILE B 1 286 ? -10.391 3.285 -3.568 1 88.62 286 ILE B C 1
ATOM 4323 O O . ILE B 1 286 ? -9.477 4.031 -3.205 1 88.62 286 ILE B O 1
ATOM 4327 N N . SER B 1 287 ? -10.18 2.705 -4.82 1 79.12 287 SER B N 1
ATOM 4328 C CA . SER B 1 287 ? -9.133 3.066 -5.766 1 79.12 287 SER B CA 1
ATOM 4329 C C . SER B 1 287 ? -9.461 4.367 -6.488 1 79.12 287 SER B C 1
ATOM 4331 O O . SER B 1 287 ? -8.602 4.949 -7.156 1 79.12 287 SER B O 1
ATOM 4333 N N . GLY B 1 288 ? -10.336 5.402 -6.164 1 59.16 288 GLY B N 1
ATOM 4334 C CA . GLY B 1 288 ? -10.703 6.625 -6.859 1 59.16 288 GLY B CA 1
ATOM 4335 C C . GLY B 1 288 ? -11.094 6.395 -8.305 1 59.16 288 GLY B C 1
ATOM 4336 O O . GLY B 1 288 ? -10.797 5.34 -8.875 1 59.16 288 GLY B O 1
#

Radius of gyration: 25.69 Å; Cα contacts (8 Å, |Δi|>4): 1203; chains: 2; bounding box: 49×77×60 Å

Organism: Klebsiella aerogenes (strain ATCC 13048 / DSM 30053 / CCUG 1429 / JCM 1235 / KCTC 2190 / NBRC 13534 / NCIMB 10102 / NCTC 10006 / CDC 819-56) (NCBI:txid1028307)

Solvent-accessible surface area (backbone atoms only — not comparable to full-atom values): 29238 Å² total; per-residue (Å²): 131,48,47,28,69,60,44,42,68,38,54,52,68,93,38,78,28,45,20,40,32,34,20,42,57,51,40,15,14,80,81,36,34,42,66,35,96,49,61,67,47,38,30,49,30,54,44,49,43,46,72,46,60,37,26,33,36,40,47,34,38,50,26,9,59,41,41,31,30,40,44,48,26,70,49,45,59,82,66,58,90,69,54,42,53,34,34,48,41,27,56,38,63,48,98,86,59,47,83,37,73,27,59,48,62,68,44,40,52,49,45,54,52,48,41,28,63,40,44,70,44,83,50,43,53,30,40,21,50,36,45,52,80,21,85,71,42,55,51,92,69,87,57,59,69,49,48,51,44,52,49,52,42,30,74,73,53,43,34,73,35,39,27,36,20,32,64,47,70,67,51,50,55,58,46,49,75,75,40,81,60,32,33,40,34,34,76,36,35,64,55,39,61,88,46,54,66,51,52,54,55,30,43,77,67,67,22,27,34,33,46,43,55,63,79,35,35,41,36,71,68,48,46,39,54,47,43,51,51,12,59,76,65,76,46,51,50,64,27,47,45,49,25,49,47,54,69,71,37,80,34,40,36,41,37,71,54,56,51,38,59,71,56,44,53,48,54,41,46,16,37,71,50,77,79,51,70,69,55,47,53,56,48,62,54,49,45,90,130,48,46,29,70,60,43,41,68,38,53,53,68,94,39,78,28,46,20,40,32,33,21,43,58,50,40,16,14,79,79,36,35,39,66,36,98,48,59,67,46,38,32,49,30,53,43,48,43,47,71,45,57,37,27,33,39,39,46,34,40,51,25,14,58,41,42,32,29,38,45,49,26,71,48,44,58,80,67,60,91,69,52,42,52,34,35,46,42,26,56,39,64,49,99,86,59,47,85,36,73,27,57,47,62,69,45,38,51,49,45,53,52,48,41,28,62,39,44,71,44,82,51,40,54,31,42,22,50,35,42,52,81,21,84,71,42,55,50,92,70,88,56,60,68,49,49,51,44,53,49,54,41,28,75,71,53,43,33,73,34,39,28,37,19,32,64,46,68,66,50,50,55,58,47,49,76,77,41,81,60,30,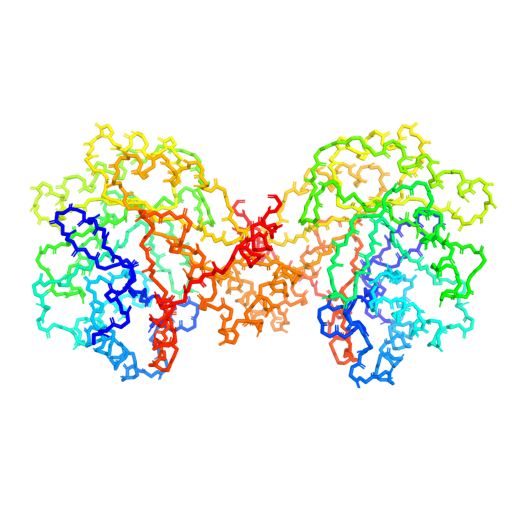34,40,33,34,74,36,34,63,54,37,60,88,47,54,68,52,50,54,54,31,41,77,67,67,24,27,33,33,45,43,56,62,80,36,35,40,36,71,68,48,46,40,54,46,42,51,52,12,58,74,65,76,46,51,51,65,26,47,46,50,25,50,47,54,69,70,38,79,35,40,36,41,38,71,54,54,51,39,57,71,57,44,53,50,54,42,47,15,37,72,50,77,78,52,70,71,52,48,52,57,50,62,55,48,46,91

InterPro domains:
  IPR023210 NADP-dependent oxidoreductase domain [PF00248] (19-286)
  IPR036812 NAD(P)-dependent oxidoreductase domain superfamily [G3DSA:3.20.20.100] (12-288)
  IPR036812 NAD(P)-dependent oxidoreductase domain superfamily [SSF51430] (14-286)
  IPR050791 Aldo/Keto Reductase [PTHR43625] (14-217)

Secondary structure (DSSP, 8-state):
--GGGGG-EEEETTEEEESB-EE-GGGSSGGG-S--S-HHHHHHHHHHHHHTT--EEE--TTTTTTHHHHHHHHHHPSPPTT-EEEEEESEEE-TT--EEE--SHHHHHHHHHHHHHHHT-SSEEEEEEE--SSSSS------HHHHHHHHHHHHTTSEEEEEEES--HHHHHHHHTTS-EEEEE-B--SS--TTHHHHHHHHHTT-EE--B-TTTT--HHHHHHHHHHHHHTTS-HHHHHHHHHHHH-TTB-B----S-HHHHHHHHGGGG-PPPHHHHHHHHTTT-/--GGGGG-EEEETTEEEESB-EE-GGGSSGGGBS--S-HHHHHHHHHHHHHTT--EEE--TTTBTTHHHHHHHHHHPSPPTT-EEEEEESEEE-TT--EEE--SHHHHHHHHHHHHHHHT-SSEEEEEEE--SSSSS------HHHHHHHHHHHHTTSEEEEEEES--HHHHHHHHTTS-EEEEE-B--SS--TTHHHHHHHHHTT-EE--B-TTTT--HHHHHHHHHHHHHTTS-HHHHHHHHHHHH-TTB-B----S-HHHHHHHHGGGG-PPPHHHHHHHHTTT-

pLDDT: mean 96.01, std 5.03, range [52.47, 98.94]

Nearest PDB structures (foldseek):
  8te8-assembly2_B  TM=9.949E-01  e=7.901E-43  Escherichia coli
  8hnq-assembly1_A  TM=9.213E-01  e=5.349E-27  Devosia sp. D6-9
  3v0u-assembly1_A  TM=8.400E-01  e=7.581E-19  Rauvolfia serpentina
  6ow0-assembly2_B  TM=7.930E-01  e=2.913E-16  Streptomyces argillaceus
  6ovq-assembly1_A  TM=7.759E-01  e=1.644E-16  Streptomyces argillaceus

Sequence (576 aa):
MSSVTLSGVMTLGDRQVYRLGYGAMQLAGPGVFGPPKDPDAAIRVLQEAVAAGVNHIDTSDFYGPHITNQLIRQALHPYSDDLCIVTKVSARRDEKGNWLPAMSPAELTQAVEDNLRNLGLERLEVVNLRSMLGTHGPVEGSLEEPLTTLLELKARGLIRHIGLSNVTARQVADAQKLTPIVCVQNQYNIANRGDDALIDALAQQNIAYVPFFPLGGFTPLQAQELNEVAAMLDATPMQVALAWLLQRSPNILLIPGTSSVAHLRENLAAATLTLPAGALAKLDSISGMSSVTLSGVMTLGDRQVYRLGYGAMQLAGPGVFGPPKDPDAAIRVLQEAVAAGVNHIDTSDFYGPHITNQLIRQALHPYSDDLCIVTKVSARRDEKGNWLPAMSPAELTQAVEDNLRNLGLERLEVVNLRSMLGTHGPVEGSLEEPLTTLLELKARGLIRHIGLSNVTARQVADAQKLTPIVCVQNQYNIANRGDDALIDALAQQNIAYVPFFPLGGFTPLQAQELNEVAAMLDATPMQVALAWLLQRSPNILLIPGTSSVAHLRENLAAATLTLPAGALAKLDSISG